Protein AF-A0A958SKR2-F1 (afdb_monomer)

Mean predicted aligned error: 10.54 Å

Foldseek 3Di:
DPLVQCDPQLVVLLVVLVLLLLLVLVVLVVVVVVVLVPDPPNPPPDPDDPPSVVVNVVCVVVRDPDPPDDPSVVVLVVCQVPPFQQDDQPDLAGFQDAPVCCVVVVRHPHSSSSSVLSVLLSVLSSLLSSFPPDPPSQQFRFLVSQLSVCSSCVVVCVVVVLDDNVDSNPSNVLLQCLQAQFLPHQQLDLPPVVVVPPDPDDDDDDDDDDDDDDDPDPPDPVVVVVVVVVVVVVVVVVVVVVVVVVVVPPPDPPCPVVNVVPPPSRSGNHSRSSSRSVSLSSNLLVLLVQLVVVQCVQFNFDADPVRHFDADPSRHTWGFLVSCLVCVLVCCCVNQVSQVVLNVVLVVDDDPRNSLLSCLLQVLLDDPPDDPGTDHSSSSSVSSSLLSSLSSCCSNQVPVNPQKRFPCSCVPPNLSSNLSVLQVLCCQVVVDRCPDPQLSVLQSLLCLVVLAHDPDPVSSVVSVVSSVPCPPDDDPSRGMDGSSSSSSSVSRSVVSVVPNDVVPVVVVVVVVPPPPPDPPPPDD

pLDDT: mean 81.82, std 19.08, range [33.09, 98.5]

Sequence (524 aa):
RQSPGLTRLVLTRAEEEFYGWVSVQKHLDEGYSEILKNLPFQSELYGGERSSRTIQQNLEGKMKPFPKHGIHFIEMDHIVRFTDPLYLPNDPTAMIVYPSERKSLGLAHGIHSLSRSNILRALTRLLFRGYSTQKNFMEGISEEELQDFYFDNRELGTDLEVFDPRNSNVGERAFMEGNLFTGHSDGMNNTVREVLEMPSHFVALPEPNEKPAKVRRRVSAIQRRKMRAEKERQERKLDSMDRSYGKANKKGPLESIADIYERPNRRLLSFKETLDLIAYMYSGGILRDRMYKFFVGKCGVAISREGTVVVDYSKIPKIERSCVERYFIEGTDLFFIGMPNMIKYLKKRTGPAQNEIVNVFIETSKRFDEPNEYIEQSELAFLAMIAQYSEALMVRFDTNENQIISNEEIWTYVYPVFRGFIHKMALEKYSRNLTDEGDVRSTFAFIVDHGKLPEGNFDLIKIWLNSLFHFDDSMNWDLSMDRGDIIKVFSAVVRASRDTDPKESSKEHLNAKTYEPDEVIYGP

Radius of gyration: 26.94 Å; Cα contacts (8 Å, |Δi|>4): 536; chains: 1; bounding box: 92×69×73 Å

Secondary structure (DSSP, 8-state):
---TT--HHHHHHHHHHHHHHHHHHHHHHHHHHHHHHT-S-TTTS-----HHHHHHHHHTTT-----TT-HHHHHHHHHHHHS-----TT--S-----GGGTTTTT-S--HHHHHHHHHHHHHHHHHHHHH--SSSGGG-EEHHHHHHHHHHTHHHHHHTT-S-TT-S-HHHHHHHHHHHHSTT---S---GGGTT-------PPPPP--------S---HHHHHHHHHHHHHHHHHHHHHHHHHHHH-SSS----HHHHHHS----EE-HHHHHHHHHHHHHHHHHHHHHHHHHHHHH---B-TTSPBPB-TTSPBPEEHHHHHHHHHHHHHHH-TT-HHHHHHHHH--THHHHHHHHHHHHHH--TTS-TTEE-HHHHHHHHHHHHHHHHHHHHH-TT-SSSB-HHHIIIIIHHHHHHHHHHHHHHHH-----SHHHHHHHHHHHHHHSS---SHHHHHHHHHHHHH-SSS-------B-HHHHHHHHHHHHHHHHSS-HHHHHHHHHHHT-----------

Solvent-accessible surface area (backbone atoms only — not comparable to full-atom values): 29929 Å² total; per-residue (Å²): 131,87,52,89,55,67,38,73,66,41,53,53,46,45,54,51,34,48,52,47,38,52,54,53,47,52,51,52,54,52,55,47,51,57,56,50,74,73,45,98,65,67,76,79,80,64,84,75,84,70,62,66,62,58,58,47,65,74,37,61,89,71,57,72,91,71,65,95,80,39,73,66,55,56,50,50,52,46,44,68,74,76,43,77,49,38,26,52,88,88,42,88,37,51,42,48,66,44,82,86,50,29,69,83,71,67,47,41,82,40,72,59,22,48,51,50,52,42,53,44,51,30,52,47,46,38,50,23,69,57,46,29,85,47,98,57,32,73,68,20,31,37,43,68,38,39,29,50,52,44,62,38,40,38,67,61,29,37,77,67,72,74,37,64,88,84,60,86,58,57,20,48,50,50,40,52,45,18,22,62,34,27,78,64,33,57,7,53,58,63,68,73,63,67,81,74,61,64,74,94,62,85,78,76,78,84,79,82,90,78,85,88,78,98,79,87,89,77,88,47,75,63,58,58,49,50,54,51,53,48,50,53,52,50,52,53,47,52,59,47,48,53,53,49,52,69,64,71,62,81,83,58,84,73,76,45,74,61,56,70,70,61,48,76,74,63,46,47,42,31,59,62,14,44,39,42,38,54,45,44,54,56,20,11,53,55,31,18,54,53,44,49,55,51,43,40,74,74,63,39,64,26,63,44,98,88,71,43,77,38,53,46,97,87,65,46,70,18,29,45,32,74,51,46,66,71,46,46,74,79,44,32,68,77,56,30,64,36,24,59,64,60,39,53,52,58,68,72,41,59,69,70,66,32,51,49,48,51,48,51,47,54,62,54,27,53,64,90,91,53,68,84,63,51,41,45,70,68,30,43,24,44,36,38,38,50,53,49,30,30,43,24,48,43,52,66,45,25,83,82,69,77,69,47,28,42,45,66,37,39,64,69,59,48,43,64,27,48,48,44,49,52,47,51,50,35,31,73,77,65,73,35,81,68,83,48,68,54,55,51,49,34,49,50,50,46,25,60,77,66,30,37,69,76,87,46,70,68,48,50,45,51,31,47,51,56,39,67,76,49,80,83,65,84,73,86,69,87,48,69,38,38,61,63,44,44,45,32,33,49,35,28,54,55,50,57,70,60,68,61,61,63,78,59,62,53,55,52,57,59,65,73,63,68,70,75,74,74,79,80,76,80,73,134

Structure (mmCIF, N/CA/C/O backbone):
data_AF-A0A958SKR2-F1
#
_entry.id   AF-A0A958SKR2-F1
#
loop_
_atom_site.group_PDB
_atom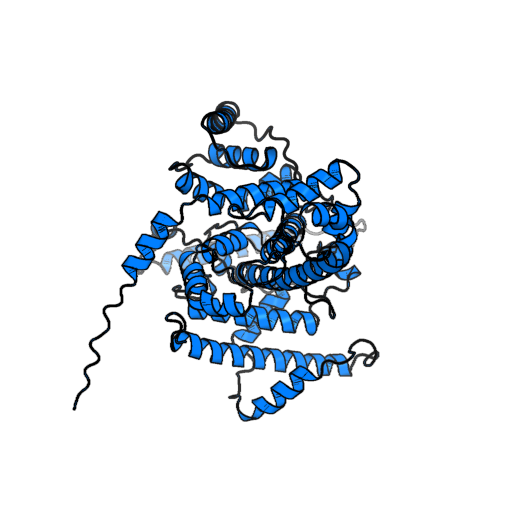_site.id
_atom_site.type_symbol
_atom_site.label_atom_id
_atom_site.label_alt_id
_atom_site.label_comp_id
_atom_site.label_asym_id
_atom_site.label_entity_id
_atom_site.label_seq_id
_atom_site.pdbx_PDB_ins_code
_atom_site.Cartn_x
_atom_site.Cartn_y
_atom_site.Cartn_z
_atom_site.occupancy
_atom_site.B_iso_or_equiv
_atom_site.auth_seq_id
_atom_site.auth_comp_id
_atom_site.auth_asym_id
_atom_site.auth_atom_id
_atom_site.pdbx_PDB_model_num
ATOM 1 N N . ARG A 1 1 ? -24.782 -5.626 -18.097 1.00 44.91 1 ARG A N 1
ATOM 2 C CA . ARG A 1 1 ? -24.615 -4.208 -18.487 1.00 44.91 1 ARG A CA 1
ATOM 3 C C . ARG A 1 1 ? -23.388 -4.139 -19.382 1.00 44.91 1 ARG A C 1
ATOM 5 O O . ARG A 1 1 ? -22.418 -4.810 -19.059 1.00 44.91 1 ARG A O 1
ATOM 12 N N . GLN A 1 2 ? -23.443 -3.461 -20.529 1.00 44.00 2 GLN A N 1
ATOM 13 C CA . GLN A 1 2 ? -22.218 -3.154 -21.272 1.00 44.00 2 GLN A CA 1
ATOM 14 C C . GLN A 1 2 ? -21.552 -2.010 -20.504 1.00 44.00 2 GLN A C 1
ATOM 16 O O . GLN A 1 2 ? -22.027 -0.884 -20.594 1.00 44.00 2 GLN A O 1
ATOM 21 N N . SER A 1 3 ? -20.551 -2.311 -19.668 1.00 48.16 3 SER A N 1
ATOM 22 C CA . SER A 1 3 ? -19.700 -1.246 -19.129 1.00 48.16 3 SER A CA 1
ATOM 23 C C . SER A 1 3 ? -19.010 -0.596 -20.334 1.00 48.16 3 SER A C 1
ATOM 25 O O . SER A 1 3 ? -18.361 -1.331 -21.086 1.00 48.16 3 SER A O 1
ATOM 27 N N . PRO A 1 4 ? -19.153 0.724 -20.559 1.00 55.31 4 PRO A N 1
ATOM 28 C CA . PRO A 1 4 ? -18.549 1.419 -21.700 1.00 55.31 4 PRO A CA 1
ATOM 29 C C . PRO A 1 4 ? -17.036 1.182 -21.830 1.00 55.31 4 PRO A C 1
ATOM 31 O O . PRO A 1 4 ? -16.490 1.267 -22.926 1.00 55.31 4 PRO A O 1
ATOM 34 N N . GLY A 1 5 ? -16.378 0.841 -20.719 1.00 61.88 5 GLY A N 1
ATOM 35 C CA . GLY A 1 5 ? -14.940 0.630 -20.622 1.00 61.88 5 GLY A CA 1
ATOM 36 C C . GLY A 1 5 ? -14.403 -0.734 -21.059 1.00 61.88 5 GLY A C 1
ATOM 37 O O . GLY A 1 5 ? -13.257 -0.861 -21.490 1.00 61.88 5 GLY A O 1
ATOM 38 N N . LEU A 1 6 ? -15.222 -1.791 -21.012 1.00 70.25 6 LEU A N 1
ATOM 39 C CA . LEU A 1 6 ? -14.793 -3.139 -21.409 1.00 70.25 6 LEU A CA 1
ATOM 40 C C . LEU A 1 6 ? -14.899 -3.302 -22.926 1.00 70.25 6 LEU A C 1
ATOM 42 O O . LEU A 1 6 ? -15.781 -3.983 -23.456 1.00 70.25 6 LEU A O 1
ATOM 46 N N . THR A 1 7 ? -13.982 -2.654 -23.643 1.00 79.06 7 THR A N 1
ATOM 47 C CA . THR A 1 7 ? -13.923 -2.737 -25.103 1.00 79.06 7 THR A CA 1
ATOM 48 C C . THR A 1 7 ? -13.700 -4.182 -25.562 1.00 79.06 7 THR A C 1
ATOM 50 O O . THR A 1 7 ? -13.082 -5.005 -24.880 1.00 79.06 7 THR A O 1
ATOM 53 N N . ARG A 1 8 ? -14.140 -4.505 -26.785 1.00 79.38 8 ARG A N 1
ATOM 54 C CA . ARG A 1 8 ? -13.875 -5.819 -27.403 1.00 79.38 8 ARG A CA 1
ATOM 55 C C . ARG A 1 8 ? -12.378 -6.154 -27.433 1.00 79.38 8 ARG A C 1
ATOM 57 O O . ARG A 1 8 ? -12.008 -7.324 -27.339 1.00 79.38 8 ARG A O 1
ATOM 64 N N . LEU A 1 9 ? -11.527 -5.133 -27.542 1.00 81.00 9 LEU A N 1
ATOM 65 C CA . LEU A 1 9 ? -10.077 -5.266 -27.486 1.00 81.00 9 LEU A CA 1
ATOM 66 C C . LEU A 1 9 ? -9.603 -5.730 -26.101 1.00 81.00 9 LEU A C 1
ATOM 68 O O . LEU A 1 9 ? -8.835 -6.686 -26.027 1.00 81.00 9 LEU A O 1
ATOM 72 N N . VAL A 1 10 ? -10.093 -5.115 -25.018 1.00 81.56 10 VAL A N 1
ATOM 73 C CA . VAL A 1 10 ? -9.780 -5.527 -23.636 1.00 81.56 10 VAL A CA 1
ATOM 74 C C . VAL A 1 10 ? -10.251 -6.959 -23.377 1.00 81.56 10 VAL A C 1
ATOM 76 O O . VAL A 1 10 ? -9.485 -7.758 -22.850 1.00 81.56 10 VAL A O 1
ATOM 79 N N . LEU A 1 11 ? -11.455 -7.330 -23.826 1.00 83.88 11 LEU A N 1
ATOM 80 C CA . LEU A 1 11 ? -11.965 -8.702 -23.682 1.00 83.88 11 LEU A CA 1
ATOM 81 C C . LEU A 1 11 ? -11.129 -9.733 -24.454 1.00 83.88 11 LEU A C 1
ATOM 83 O O . LEU A 1 11 ? -10.834 -10.805 -23.933 1.00 83.88 11 LEU A O 1
ATOM 87 N N . THR A 1 12 ? -10.698 -9.398 -25.674 1.00 84.31 12 THR A N 1
ATOM 88 C CA . THR A 1 12 ? -9.805 -10.266 -26.465 1.00 84.31 12 THR A CA 1
ATOM 89 C C . THR A 1 12 ? -8.452 -10.431 -25.766 1.00 84.31 12 THR A C 1
ATOM 91 O O . THR A 1 12 ? -7.924 -11.536 -25.672 1.00 84.31 12 THR A O 1
ATOM 94 N N . ARG A 1 13 ? -7.907 -9.343 -25.206 1.00 85.94 13 ARG A N 1
ATOM 95 C CA . ARG A 1 13 ? -6.670 -9.371 -24.409 1.00 85.94 13 ARG A CA 1
ATOM 96 C C . ARG A 1 13 ? -6.839 -10.186 -23.120 1.00 85.94 13 ARG A C 1
ATOM 98 O O . ARG A 1 13 ? -5.921 -10.912 -22.755 1.00 85.94 13 ARG A O 1
ATOM 105 N N . ALA A 1 14 ? -8.001 -10.125 -22.468 1.00 88.00 14 ALA A N 1
ATOM 106 C CA . ALA A 1 14 ? -8.318 -10.940 -21.294 1.00 88.00 14 ALA A CA 1
ATOM 107 C C . ALA A 1 14 ? -8.313 -12.437 -21.615 1.00 88.00 14 ALA A C 1
ATOM 109 O O . ALA A 1 14 ? -7.765 -13.225 -20.847 1.00 88.00 14 ALA A O 1
ATOM 110 N N . GLU A 1 15 ? -8.864 -12.828 -22.765 1.00 88.94 15 GLU A N 1
ATOM 111 C CA . GLU A 1 15 ? -8.809 -14.213 -23.234 1.00 88.94 15 GLU A CA 1
ATOM 112 C C . GLU A 1 15 ? -7.357 -14.670 -23.480 1.00 88.94 15 GLU A C 1
ATOM 114 O O . GLU A 1 15 ? -6.962 -15.745 -23.022 1.00 88.94 15 GLU A O 1
ATOM 119 N N . GLU A 1 16 ? -6.532 -13.851 -24.143 1.00 89.25 16 GLU A N 1
ATOM 120 C CA . GLU A 1 16 ? -5.107 -14.158 -24.339 1.00 89.25 16 GLU A CA 1
ATOM 121 C C . GLU A 1 16 ? -4.358 -14.328 -23.011 1.00 89.25 16 GLU A C 1
ATOM 123 O O . GLU A 1 16 ? -3.625 -15.304 -22.838 1.00 89.25 16 GLU A O 1
ATOM 128 N N . GLU A 1 17 ? -4.543 -13.400 -22.067 1.00 91.50 17 GLU A N 1
ATOM 129 C CA . GLU A 1 17 ? -3.884 -13.462 -20.759 1.00 91.50 17 GLU A CA 1
ATOM 130 C C . GLU A 1 17 ? -4.389 -14.633 -19.913 1.00 91.50 17 GLU A C 1
ATOM 132 O O . GLU A 1 17 ? -3.594 -15.251 -19.203 1.00 91.50 17 GLU A O 1
ATOM 137 N N . PHE A 1 18 ? -5.664 -15.012 -20.043 1.00 91.44 18 PHE A N 1
ATOM 138 C CA . PHE A 1 18 ? -6.197 -16.226 -19.431 1.00 91.44 18 PHE A CA 1
ATOM 139 C C . PHE A 1 18 ? -5.474 -17.472 -19.954 1.00 91.44 18 PHE A C 1
ATOM 141 O O . PHE A 1 18 ? -4.979 -18.270 -19.158 1.00 91.44 18 PHE A O 1
ATOM 148 N N . TYR A 1 19 ? -5.326 -17.635 -21.272 1.00 89.81 19 TYR A N 1
ATOM 149 C CA . TYR A 1 19 ? -4.577 -18.775 -21.815 1.00 89.81 19 TYR A CA 1
ATOM 150 C C . TYR A 1 19 ? -3.088 -18.733 -21.455 1.00 89.81 19 TYR A C 1
ATOM 152 O O . TYR A 1 19 ? -2.503 -19.782 -21.173 1.00 89.81 19 TYR A O 1
ATOM 160 N N . GLY A 1 20 ? -2.484 -17.543 -21.415 1.00 89.94 20 GLY A N 1
ATOM 161 C CA . GLY A 1 20 ? -1.116 -17.349 -20.941 1.00 89.94 20 GLY A CA 1
ATOM 162 C C . GLY A 1 20 ? -0.942 -17.801 -19.489 1.00 89.94 20 GLY A C 1
ATOM 163 O O . GLY A 1 20 ? -0.019 -18.557 -19.180 1.00 89.94 20 GLY A O 1
ATOM 164 N N . TRP A 1 21 ? -1.873 -17.413 -18.613 1.00 93.31 21 TRP A N 1
ATOM 165 C CA . TRP A 1 21 ? -1.939 -17.875 -17.227 1.00 93.31 21 TRP A CA 1
ATOM 166 C C . TRP A 1 21 ? -2.070 -19.399 -17.134 1.00 93.31 21 TRP A C 1
ATOM 168 O O . TRP A 1 21 ? -1.243 -20.018 -16.460 1.00 93.31 21 TRP A O 1
ATOM 178 N N . VAL A 1 22 ? -3.035 -20.009 -17.841 1.00 90.88 22 VAL A N 1
ATOM 179 C CA . VAL A 1 22 ? -3.238 -21.473 -17.840 1.00 90.88 22 VAL A CA 1
ATOM 180 C C . VAL A 1 22 ? -1.972 -22.193 -18.302 1.00 90.88 22 VAL A C 1
ATOM 182 O O . VAL A 1 22 ? -1.576 -23.187 -17.695 1.00 90.88 22 VAL A O 1
ATOM 185 N N . SER A 1 23 ? -1.309 -21.694 -19.350 1.00 89.56 23 SER A N 1
ATOM 186 C CA . SER A 1 23 ? -0.085 -22.299 -19.884 1.00 89.56 23 SER A CA 1
ATOM 187 C C . SER A 1 23 ? 1.060 -22.283 -18.869 1.00 89.56 23 SER A C 1
ATOM 189 O O . SER A 1 23 ? 1.736 -23.299 -18.701 1.00 89.56 23 SER A O 1
ATOM 191 N N . VAL A 1 24 ? 1.289 -21.154 -18.190 1.00 90.00 24 VAL A N 1
ATOM 192 C CA . VAL A 1 24 ? 2.315 -21.066 -17.138 1.00 90.00 24 VAL A CA 1
ATOM 193 C C . VAL A 1 24 ? 1.938 -21.953 -15.953 1.00 90.00 24 VAL A C 1
ATOM 195 O O . VAL A 1 24 ? 2.785 -22.693 -15.461 1.00 90.00 24 VAL A O 1
ATOM 198 N N . GLN A 1 25 ? 0.667 -21.957 -15.541 1.00 92.56 25 GLN A N 1
ATOM 199 C CA . GLN A 1 25 ? 0.206 -22.778 -14.422 1.00 92.56 25 GLN A CA 1
ATOM 200 C C . GLN A 1 25 ? 0.382 -24.272 -14.700 1.00 92.56 25 GLN A C 1
ATOM 202 O O . GLN A 1 25 ? 0.882 -24.999 -13.849 1.00 92.56 25 GLN A O 1
ATOM 207 N N . LYS A 1 26 ? 0.033 -24.729 -15.906 1.00 88.88 26 LYS A N 1
ATOM 208 C CA . LYS A 1 26 ? 0.245 -26.117 -16.324 1.00 88.88 26 LYS A CA 1
ATOM 209 C C . LYS A 1 26 ? 1.722 -26.503 -16.250 1.00 88.88 26 LYS A C 1
ATOM 211 O O . LYS A 1 26 ? 2.047 -27.566 -15.735 1.00 88.88 26 LYS A O 1
ATOM 216 N N . HIS A 1 27 ? 2.618 -25.630 -16.710 1.00 87.62 27 HIS A N 1
ATOM 217 C CA . HIS A 1 27 ? 4.055 -25.878 -16.618 1.00 87.62 27 HIS A CA 1
ATOM 218 C C . HIS A 1 27 ? 4.555 -25.943 -15.170 1.00 87.62 27 HIS A C 1
ATOM 220 O O . HIS A 1 27 ? 5.358 -26.817 -14.846 1.00 87.62 27 HIS A O 1
ATOM 226 N N . LEU A 1 28 ? 4.073 -25.050 -14.298 1.00 87.00 28 LEU A N 1
ATOM 227 C CA . LEU A 1 28 ? 4.386 -25.088 -12.870 1.00 87.00 28 LEU A CA 1
ATOM 228 C C . LEU A 1 28 ? 3.915 -26.409 -12.244 1.00 87.00 28 LEU A C 1
ATOM 230 O O . LEU A 1 28 ? 4.699 -27.066 -11.561 1.00 87.00 28 LEU A O 1
ATOM 234 N N . ASP A 1 29 ? 2.683 -26.830 -12.533 1.00 86.44 29 ASP A N 1
ATOM 235 C CA . ASP A 1 29 ? 2.097 -28.071 -12.020 1.00 86.44 29 ASP A CA 1
ATOM 236 C C . ASP A 1 29 ? 2.857 -29.316 -12.525 1.00 86.44 29 ASP A C 1
ATOM 238 O O . ASP A 1 29 ? 3.131 -30.238 -11.751 1.00 86.44 29 ASP A O 1
ATOM 242 N N . GLU A 1 30 ? 3.242 -29.344 -13.806 1.00 86.06 30 GLU A N 1
ATOM 243 C CA . GLU A 1 30 ? 4.037 -30.420 -14.414 1.00 86.06 30 GLU A CA 1
ATOM 244 C C . GLU A 1 30 ? 5.446 -30.490 -13.812 1.00 86.06 30 GLU A C 1
ATOM 246 O O . GLU A 1 30 ? 5.843 -31.549 -13.316 1.00 86.06 30 GLU A O 1
ATOM 251 N N . GLY A 1 31 ? 6.176 -29.370 -13.788 1.00 78.81 31 GLY A N 1
ATOM 252 C CA . GLY A 1 31 ? 7.545 -29.304 -13.269 1.00 78.81 31 GLY A CA 1
ATOM 253 C C . GLY A 1 31 ? 7.627 -29.649 -11.782 1.00 78.81 31 GLY A C 1
ATOM 254 O O . GLY A 1 31 ? 8.487 -30.429 -11.366 1.00 78.81 31 GLY A O 1
ATOM 255 N N . TYR A 1 32 ? 6.680 -29.160 -10.974 1.00 72.88 32 TYR A N 1
ATOM 256 C CA . TYR A 1 32 ? 6.600 -29.552 -9.566 1.00 72.88 32 TYR A CA 1
ATOM 257 C C . TYR A 1 32 ? 6.240 -31.021 -9.396 1.00 72.88 32 TYR A C 1
ATOM 259 O O . TYR A 1 32 ? 6.782 -31.664 -8.501 1.00 72.88 32 TYR A O 1
ATOM 267 N N . SER A 1 33 ? 5.385 -31.594 -10.247 1.00 68.75 33 SER A N 1
ATOM 268 C CA . SER A 1 33 ? 5.077 -33.024 -10.160 1.00 68.75 33 SER A CA 1
ATOM 269 C C . SER A 1 33 ? 6.317 -33.905 -10.353 1.00 68.75 33 SER A C 1
ATOM 271 O O . SER A 1 33 ? 6.417 -34.952 -9.717 1.00 68.75 33 SER A O 1
ATOM 273 N N . GLU A 1 34 ? 7.282 -33.484 -11.174 1.00 69.88 34 GLU A N 1
ATOM 274 C CA . GLU A 1 34 ? 8.549 -34.198 -11.371 1.00 69.88 34 GLU A CA 1
ATOM 275 C C . GLU A 1 34 ? 9.492 -34.053 -10.175 1.00 69.88 34 GLU A C 1
ATOM 277 O O . GLU A 1 34 ? 10.070 -35.044 -9.729 1.00 69.88 34 GLU A O 1
ATOM 282 N N . ILE A 1 35 ? 9.603 -32.852 -9.602 1.00 63.22 35 ILE A N 1
ATOM 283 C CA . ILE A 1 35 ? 10.400 -32.618 -8.386 1.00 63.22 35 ILE A CA 1
ATOM 284 C C . ILE A 1 35 ? 9.806 -33.400 -7.208 1.00 63.22 35 ILE A C 1
ATOM 286 O O . ILE A 1 35 ? 10.526 -34.091 -6.487 1.00 63.22 35 ILE A O 1
ATOM 290 N N . LEU A 1 36 ? 8.482 -33.348 -7.040 1.00 55.09 36 LEU A N 1
ATOM 291 C CA . LEU A 1 36 ? 7.765 -34.036 -5.969 1.00 55.09 36 LEU A CA 1
ATOM 292 C C . LEU A 1 36 ? 7.857 -35.557 -6.100 1.00 55.09 36 LEU A C 1
ATOM 294 O O . LEU A 1 36 ? 8.001 -36.225 -5.078 1.00 55.09 36 LEU A O 1
ATOM 298 N N . LYS A 1 37 ? 7.867 -36.114 -7.323 1.00 64.56 37 LYS A N 1
ATOM 299 C CA . LYS A 1 37 ? 8.132 -37.549 -7.562 1.00 64.56 37 LYS A CA 1
ATOM 300 C C . LYS A 1 37 ? 9.452 -38.025 -6.948 1.00 64.56 37 LYS A C 1
ATOM 302 O O . LYS A 1 37 ? 9.549 -39.194 -6.593 1.00 64.56 37 LYS A O 1
ATOM 307 N N . ASN A 1 38 ? 10.421 -37.126 -6.777 1.00 61.41 38 ASN A N 1
ATOM 308 C CA . ASN A 1 38 ? 11.754 -37.435 -6.265 1.00 61.41 38 ASN A CA 1
ATOM 309 C C . ASN A 1 38 ? 11.952 -37.091 -4.775 1.00 61.41 38 ASN A C 1
ATOM 311 O O . ASN A 1 38 ? 13.025 -37.362 -4.237 1.00 61.41 38 ASN A O 1
ATOM 315 N N . LEU A 1 39 ? 10.953 -36.514 -4.089 1.00 52.31 39 LEU A N 1
ATOM 316 C CA . LEU A 1 39 ? 11.051 -36.172 -2.665 1.00 52.31 39 LEU A CA 1
ATOM 317 C C . LEU A 1 39 ? 10.419 -37.265 -1.777 1.00 52.31 39 LEU A C 1
ATOM 319 O O . LEU A 1 39 ? 9.273 -37.643 -2.011 1.00 52.31 39 LEU A O 1
ATOM 323 N N . PRO A 1 40 ? 11.105 -37.750 -0.722 1.00 49.91 40 PRO A N 1
ATOM 324 C CA . PRO A 1 40 ? 10.641 -38.875 0.103 1.00 49.91 40 PRO A CA 1
ATOM 325 C C . PRO A 1 40 ? 9.453 -38.575 1.046 1.00 49.91 40 PRO A C 1
ATOM 327 O O . PRO A 1 40 ? 9.012 -39.475 1.753 1.00 49.91 40 PRO A O 1
ATOM 330 N N . PHE A 1 41 ? 8.897 -37.355 1.051 1.00 50.62 41 PHE A N 1
ATOM 331 C CA . PHE A 1 41 ? 7.847 -36.911 1.990 1.00 50.62 41 PHE A CA 1
ATOM 332 C C . PHE A 1 41 ? 6.572 -36.408 1.281 1.00 50.62 41 PHE A C 1
ATOM 334 O O . PHE A 1 41 ? 6.073 -35.317 1.550 1.00 50.62 41 PHE A O 1
ATOM 341 N N . GLN A 1 42 ? 6.045 -37.194 0.336 1.00 46.19 42 GLN A N 1
ATOM 342 C CA . GLN A 1 42 ? 4.939 -36.783 -0.546 1.00 46.19 42 GLN A CA 1
ATOM 343 C C . GLN A 1 42 ? 3.572 -36.591 0.133 1.00 46.19 42 GLN A C 1
ATOM 345 O O . GLN A 1 42 ? 2.746 -35.855 -0.401 1.00 46.19 42 GLN A O 1
ATOM 350 N N . SER A 1 43 ? 3.289 -37.245 1.262 1.00 46.84 43 SER A N 1
ATOM 351 C CA . SER A 1 43 ? 1.913 -37.335 1.779 1.00 46.84 43 SER A CA 1
ATOM 352 C C . SER A 1 43 ? 1.525 -36.275 2.811 1.00 46.84 43 SER A C 1
ATOM 354 O O . SER A 1 43 ? 0.336 -36.029 2.977 1.00 46.84 43 SER A O 1
ATOM 356 N N . GLU A 1 44 ? 2.481 -35.643 3.498 1.00 48.22 44 GLU A N 1
ATOM 357 C CA . GLU A 1 44 ? 2.172 -34.736 4.621 1.00 48.22 44 GLU A CA 1
ATOM 358 C C . GLU A 1 44 ? 2.132 -33.250 4.238 1.00 48.22 44 GLU A C 1
ATOM 360 O O . GLU A 1 44 ? 1.415 -32.481 4.869 1.00 48.22 44 GLU A O 1
ATOM 365 N N . LEU A 1 45 ? 2.843 -32.832 3.184 1.00 46.53 45 LEU A N 1
ATOM 366 C CA . LEU A 1 45 ? 2.931 -31.413 2.798 1.00 46.53 45 LEU A CA 1
ATOM 367 C C . LEU A 1 45 ? 1.831 -30.949 1.829 1.00 46.53 45 LEU A C 1
ATOM 369 O O . LEU A 1 45 ? 1.626 -29.750 1.678 1.00 46.53 45 LEU A O 1
ATOM 373 N N . TYR A 1 46 ? 1.114 -31.874 1.185 1.00 48.09 46 TYR A N 1
ATOM 374 C CA . TYR A 1 46 ? 0.126 -31.559 0.145 1.00 48.09 46 TYR A CA 1
ATOM 375 C C . TYR A 1 46 ? -1.247 -32.141 0.481 1.00 48.09 46 TYR A C 1
ATOM 377 O O . TYR A 1 46 ? -1.793 -32.995 -0.222 1.00 48.09 46 TYR A O 1
ATOM 385 N N . GLY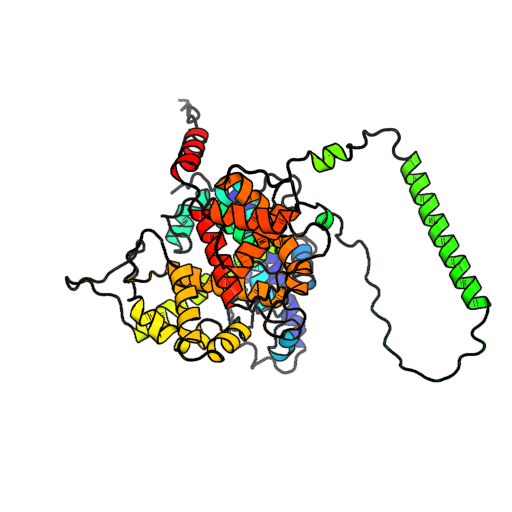 A 1 47 ? -1.824 -31.651 1.576 1.00 42.97 47 GLY A N 1
ATOM 386 C CA . GLY A 1 47 ? -3.216 -31.888 1.939 1.00 42.97 47 GLY A CA 1
ATOM 387 C C . GLY A 1 47 ? -4.193 -31.138 1.027 1.00 42.97 47 GLY A C 1
ATOM 388 O O . GLY A 1 47 ? -4.830 -30.194 1.462 1.00 42.97 47 GLY A O 1
ATOM 389 N N . GLY A 1 48 ? -4.351 -31.583 -0.223 1.00 46.19 48 GLY A N 1
ATOM 390 C CA . GLY A 1 48 ? -5.663 -31.534 -0.880 1.00 46.19 48 GLY A CA 1
ATOM 391 C C . GLY A 1 48 ? -6.074 -30.317 -1.719 1.00 46.19 48 GLY A C 1
ATOM 392 O O . GLY A 1 48 ? -7.202 -29.863 -1.566 1.00 46.19 48 GLY A O 1
ATOM 393 N N . GLU A 1 49 ? -5.305 -29.908 -2.733 1.00 49.84 49 GLU A N 1
ATOM 394 C CA . GLU A 1 49 ? -5.865 -29.092 -3.831 1.00 49.84 49 GLU A CA 1
ATOM 395 C C . GLU A 1 49 ? -5.862 -29.850 -5.168 1.00 49.84 49 GLU A C 1
ATOM 397 O O . GLU A 1 49 ? -4.896 -29.872 -5.925 1.00 49.84 49 GLU A O 1
ATOM 402 N N . ARG A 1 50 ? -6.990 -30.514 -5.463 1.00 51.06 50 ARG A N 1
ATOM 403 C CA . ARG A 1 50 ? -7.288 -31.171 -6.755 1.00 51.06 50 ARG A CA 1
ATOM 404 C C . ARG A 1 50 ? -7.922 -30.223 -7.793 1.00 51.06 50 ARG A C 1
ATOM 406 O O . ARG A 1 50 ? -8.243 -30.667 -8.898 1.00 51.06 50 ARG A O 1
ATOM 413 N N . SER A 1 51 ? -8.148 -28.948 -7.461 1.00 50.75 51 SER A N 1
ATOM 414 C CA . SER A 1 51 ? -8.971 -28.045 -8.283 1.00 50.75 51 SER A CA 1
ATOM 415 C C . SER A 1 51 ? -8.302 -27.649 -9.609 1.00 50.75 51 SER A C 1
ATOM 417 O O . SER A 1 51 ? -8.983 -27.667 -10.637 1.00 50.75 51 SER A O 1
ATOM 419 N N . SER A 1 52 ? -6.981 -27.400 -9.640 1.00 55.25 52 SER A N 1
ATOM 420 C CA . SER A 1 52 ? -6.302 -26.965 -10.880 1.00 55.25 52 SER A CA 1
ATOM 421 C C . SER A 1 52 ? -6.353 -28.037 -11.974 1.00 55.25 52 SER A C 1
ATOM 423 O O . SER A 1 52 ? -6.655 -27.726 -13.127 1.00 55.25 52 SER A O 1
ATOM 425 N N . ARG A 1 53 ? -6.181 -29.317 -11.610 1.00 61.16 53 ARG A N 1
ATOM 426 C CA . ARG A 1 53 ? -6.221 -30.437 -12.566 1.00 61.16 53 ARG A CA 1
ATOM 427 C C . ARG A 1 53 ? -7.565 -30.563 -13.272 1.00 61.16 53 ARG A C 1
ATOM 429 O O . ARG A 1 53 ? -7.596 -30.877 -14.455 1.00 61.16 53 ARG A O 1
ATOM 436 N N . THR A 1 54 ? -8.665 -30.303 -12.567 1.00 61.06 54 THR A N 1
ATOM 437 C CA . THR A 1 54 ? -10.013 -30.404 -13.152 1.00 61.06 54 THR A CA 1
ATOM 438 C C . THR A 1 54 ? -10.246 -29.296 -14.181 1.00 61.06 54 THR A C 1
ATOM 440 O O . THR A 1 54 ? -10.792 -29.544 -15.255 1.00 61.06 54 THR A O 1
ATOM 443 N N . ILE A 1 55 ? -9.780 -28.076 -13.887 1.00 61.47 55 ILE A N 1
ATOM 444 C CA . ILE A 1 55 ? -9.842 -26.948 -14.825 1.00 61.47 55 ILE A CA 1
ATOM 445 C C . ILE A 1 55 ? -8.954 -27.229 -16.045 1.00 61.47 55 ILE A C 1
ATOM 447 O O . ILE A 1 55 ? -9.399 -27.052 -17.176 1.00 61.47 55 ILE A O 1
ATOM 451 N N . GLN A 1 56 ? -7.738 -27.737 -15.834 1.00 62.88 56 GLN A N 1
ATOM 452 C CA . GLN A 1 56 ? -6.805 -28.061 -16.917 1.00 62.88 56 GLN A CA 1
ATOM 453 C C . GLN A 1 56 ? -7.352 -29.139 -17.856 1.00 62.88 56 GLN A C 1
ATOM 455 O O . GLN A 1 56 ? -7.377 -28.921 -19.064 1.00 62.88 56 GLN A O 1
ATOM 460 N N . GLN A 1 57 ? -7.867 -30.253 -17.328 1.00 70.25 57 GLN A N 1
ATOM 461 C CA . GLN A 1 57 ? -8.410 -31.349 -18.145 1.00 70.25 57 GLN A CA 1
ATOM 462 C C . GLN A 1 57 ? -9.553 -30.894 -19.065 1.00 70.25 57 GLN A C 1
ATOM 464 O O . GLN A 1 57 ? -9.623 -31.306 -20.220 1.00 70.25 57 GLN A O 1
ATOM 469 N N . ASN A 1 58 ? -10.412 -29.988 -18.591 1.00 71.75 58 ASN A N 1
ATOM 470 C CA . ASN A 1 58 ? -11.505 -29.437 -19.398 1.00 71.75 58 ASN A CA 1
ATOM 471 C C . ASN A 1 58 ? -11.032 -28.446 -20.478 1.00 71.75 58 ASN A C 1
ATOM 473 O O . ASN A 1 58 ? -11.764 -28.184 -21.438 1.00 71.75 58 ASN A O 1
ATOM 477 N N . LEU A 1 59 ? -9.830 -27.881 -20.330 1.00 70.25 59 LEU A N 1
ATOM 478 C CA . LEU A 1 59 ? -9.265 -26.882 -21.238 1.00 70.25 59 LEU A CA 1
ATOM 479 C C . LEU A 1 59 ? -8.264 -27.468 -22.242 1.00 70.25 59 LEU A C 1
ATOM 481 O O . LEU A 1 59 ? -8.060 -26.861 -23.291 1.00 70.25 59 LEU A O 1
ATOM 485 N N . GLU A 1 60 ? -7.691 -28.647 -21.991 1.00 68.69 60 GLU A N 1
ATOM 486 C CA . GLU A 1 60 ? -6.661 -29.257 -22.850 1.00 68.69 60 GLU A CA 1
ATOM 487 C C . GLU A 1 60 ? -7.092 -29.434 -24.313 1.00 68.69 60 GLU A C 1
ATOM 489 O O . GLU A 1 60 ? -6.276 -29.248 -25.212 1.00 68.69 60 GLU A O 1
ATOM 494 N N . GLY A 1 61 ? -8.374 -29.708 -24.574 1.00 72.06 61 GLY A N 1
ATOM 495 C CA . GLY A 1 61 ? -8.910 -29.799 -25.939 1.00 72.06 61 GLY A CA 1
ATOM 496 C C . GLY A 1 61 ? -9.198 -28.450 -26.614 1.00 72.06 61 GLY A C 1
ATOM 497 O O . GLY A 1 61 ? -9.437 -28.411 -27.819 1.00 72.06 61 GLY A O 1
ATOM 498 N N . LYS A 1 62 ? -9.204 -27.347 -25.854 1.00 74.25 62 LYS A N 1
ATOM 499 C CA . LYS A 1 62 ? -9.514 -25.987 -26.334 1.00 74.25 62 LYS A CA 1
ATOM 500 C C . LYS A 1 62 ? -8.274 -25.104 -26.466 1.00 74.25 62 LYS A C 1
ATOM 502 O O . LYS A 1 62 ? -8.300 -24.118 -27.199 1.00 74.25 62 LYS A O 1
ATOM 507 N N . MET A 1 63 ? -7.193 -25.445 -25.769 1.00 64.69 63 MET A N 1
ATOM 508 C CA . MET A 1 63 ? -5.948 -24.690 -25.822 1.00 64.69 63 MET A CA 1
ATOM 509 C C . MET A 1 63 ? -5.223 -24.930 -27.147 1.00 64.69 63 MET A C 1
ATOM 511 O O . MET A 1 63 ? -4.850 -26.054 -27.481 1.00 64.69 63 MET A O 1
ATOM 515 N N . LYS A 1 64 ? -4.951 -23.853 -27.888 1.00 70.38 64 LYS A N 1
ATOM 516 C CA . LYS A 1 64 ? -3.946 -23.897 -28.957 1.00 70.38 64 LYS A CA 1
ATOM 517 C C . LYS A 1 64 ? -2.580 -24.214 -28.331 1.00 70.38 64 LYS A C 1
ATOM 519 O O . LYS A 1 64 ? -2.326 -23.765 -27.211 1.00 70.38 64 LYS A O 1
ATOM 524 N N . PRO A 1 65 ? -1.693 -24.958 -29.019 1.00 66.88 65 PRO A N 1
ATOM 525 C CA . PRO A 1 65 ? -0.357 -25.236 -28.508 1.00 66.88 65 PRO A CA 1
ATOM 526 C C . PRO A 1 65 ? 0.365 -23.916 -28.226 1.00 66.88 65 PRO A C 1
ATOM 528 O O . PRO A 1 65 ? 0.702 -23.169 -29.144 1.00 66.88 65 PRO A O 1
ATOM 531 N N . PHE A 1 66 ? 0.562 -23.615 -26.943 1.00 63.44 66 PHE A N 1
ATOM 532 C CA . PHE A 1 66 ? 1.286 -22.428 -26.513 1.00 63.44 66 PHE A CA 1
ATOM 533 C C . PHE A 1 66 ? 2.790 -22.697 -26.659 1.00 63.44 66 PHE A C 1
ATOM 535 O O . PHE A 1 66 ? 3.261 -23.767 -26.253 1.00 63.44 66 PHE A O 1
ATOM 542 N N . PRO A 1 67 ? 3.575 -21.778 -27.245 1.00 71.81 67 PRO A N 1
ATOM 543 C CA . PRO A 1 67 ? 5.012 -21.970 -27.354 1.00 71.81 67 PRO A CA 1
ATOM 544 C C . PRO A 1 67 ? 5.623 -22.074 -25.951 1.00 71.81 67 PRO A C 1
ATOM 546 O O . PRO A 1 67 ? 5.472 -21.168 -25.131 1.00 71.81 67 PRO A O 1
ATOM 549 N N . LYS A 1 68 ? 6.359 -23.165 -25.693 1.00 61.22 68 LYS A N 1
ATOM 550 C CA . LYS A 1 68 ? 7.014 -23.468 -24.401 1.00 61.22 68 LYS A CA 1
ATOM 551 C C . LYS A 1 68 ? 8.049 -22.419 -23.940 1.00 61.22 68 LYS A C 1
ATOM 553 O O . LYS A 1 68 ? 8.584 -22.534 -22.847 1.00 61.22 68 LYS A O 1
ATOM 558 N N . HIS A 1 69 ? 8.313 -21.394 -24.754 1.00 69.12 69 HIS A N 1
ATOM 559 C CA . HIS A 1 69 ? 9.232 -20.284 -24.479 1.00 69.12 69 HIS A CA 1
ATOM 560 C C . HIS A 1 69 ? 8.612 -18.912 -24.812 1.00 69.12 69 HIS A C 1
ATOM 562 O O . HIS A 1 69 ? 9.299 -18.003 -25.269 1.00 69.12 69 HIS A O 1
ATOM 568 N N . GLY A 1 70 ? 7.293 -18.772 -24.652 1.00 82.12 70 GLY A N 1
ATOM 569 C CA . GLY A 1 70 ? 6.602 -17.492 -24.832 1.00 82.12 70 GLY A CA 1
ATOM 570 C C . GLY A 1 70 ? 6.943 -16.449 -23.758 1.00 82.12 70 GLY A C 1
ATOM 571 O O . GLY A 1 70 ? 7.495 -16.775 -22.707 1.00 82.12 70 GLY A O 1
ATOM 572 N N . ILE A 1 71 ? 6.547 -15.195 -24.006 1.00 84.38 71 ILE A N 1
ATOM 573 C CA . ILE A 1 71 ? 6.784 -14.040 -23.118 1.00 84.38 71 ILE A CA 1
ATOM 574 C C . ILE A 1 71 ? 6.382 -14.306 -21.655 1.00 84.38 71 ILE A C 1
ATOM 576 O O . ILE A 1 71 ? 7.109 -13.924 -20.747 1.00 84.38 71 ILE A O 1
ATOM 580 N N . HIS A 1 72 ? 5.301 -15.055 -21.419 1.00 86.69 72 HIS A N 1
ATOM 581 C CA . HIS A 1 72 ? 4.817 -15.371 -20.071 1.00 86.69 72 HIS A CA 1
ATOM 582 C C . HIS A 1 72 ? 5.804 -16.194 -19.230 1.00 86.69 72 HIS A C 1
ATOM 584 O O . HIS A 1 72 ? 5.847 -16.044 -18.013 1.00 86.69 72 HIS A O 1
ATOM 590 N N . PHE A 1 73 ? 6.617 -17.047 -19.861 1.00 85.69 73 PHE A N 1
ATOM 591 C CA . PHE A 1 73 ? 7.647 -17.820 -19.161 1.00 85.69 73 PHE A CA 1
ATOM 592 C C . PHE A 1 73 ? 8.857 -16.959 -18.801 1.00 85.69 73 PHE A C 1
ATOM 594 O O . PHE A 1 73 ? 9.411 -17.120 -17.719 1.00 85.69 73 PHE A O 1
ATOM 601 N N . ILE A 1 74 ? 9.236 -16.027 -19.683 1.00 87.31 74 ILE A N 1
ATOM 602 C CA . ILE A 1 74 ? 10.312 -15.056 -19.427 1.00 87.31 74 ILE A CA 1
ATOM 603 C C . ILE A 1 74 ? 9.934 -14.167 -18.241 1.00 87.31 74 ILE A C 1
ATOM 605 O O . ILE A 1 74 ? 10.740 -13.939 -17.347 1.00 87.31 74 ILE A O 1
ATOM 609 N N . GLU A 1 75 ? 8.685 -13.714 -18.194 1.00 85.81 75 GLU A N 1
ATOM 610 C CA . GLU A 1 75 ? 8.167 -12.935 -17.070 1.00 85.81 75 GLU A CA 1
ATOM 611 C C . GLU A 1 75 ? 8.125 -13.731 -15.777 1.00 85.81 75 GLU A C 1
ATOM 613 O O . GLU A 1 75 ? 8.452 -13.197 -14.724 1.00 85.81 75 GLU A O 1
ATOM 618 N N . MET A 1 76 ? 7.729 -15.003 -15.839 1.00 89.50 76 MET A N 1
ATOM 619 C CA . MET A 1 76 ? 7.716 -15.847 -14.652 1.00 89.50 76 MET A CA 1
ATOM 620 C C . MET A 1 76 ? 9.137 -16.091 -14.127 1.00 89.50 76 MET A C 1
ATOM 622 O O . MET A 1 76 ? 9.358 -16.007 -12.923 1.00 89.50 76 MET A O 1
ATOM 626 N N . ASP A 1 77 ? 10.114 -16.325 -15.009 1.00 85.75 77 ASP A N 1
ATOM 627 C CA . ASP A 1 77 ? 11.537 -16.395 -14.642 1.00 85.75 77 ASP A CA 1
ATOM 628 C C . ASP A 1 77 ? 12.015 -15.072 -14.024 1.00 85.75 77 ASP A C 1
ATOM 630 O O . ASP A 1 77 ? 12.700 -15.072 -13.003 1.00 85.75 77 ASP A O 1
ATOM 634 N N . HIS A 1 78 ? 11.580 -13.938 -14.573 1.00 85.88 78 HIS A N 1
ATOM 635 C CA . HIS A 1 78 ? 11.876 -12.625 -14.014 1.00 85.88 78 HIS A CA 1
ATOM 636 C C . HIS A 1 78 ? 11.246 -12.427 -12.621 1.00 85.88 78 HIS A C 1
ATOM 638 O O . HIS A 1 78 ? 11.930 -11.978 -11.707 1.00 85.88 78 HIS A O 1
ATOM 644 N N . ILE A 1 79 ? 9.987 -12.824 -12.410 1.00 87.00 79 ILE A N 1
ATOM 645 C CA . ILE A 1 79 ? 9.338 -12.824 -11.087 1.00 87.00 79 ILE A CA 1
ATOM 646 C C . ILE A 1 79 ? 10.153 -13.672 -10.105 1.00 87.00 79 ILE A C 1
ATOM 648 O O . ILE A 1 79 ? 10.510 -13.199 -9.031 1.00 87.00 79 ILE A O 1
ATOM 652 N N . VAL A 1 80 ? 10.532 -14.893 -10.480 1.00 87.25 80 VAL A N 1
ATOM 653 C CA . VAL A 1 80 ? 11.328 -15.780 -9.614 1.00 87.25 80 VAL A CA 1
ATOM 654 C C . VAL A 1 80 ? 12.673 -15.157 -9.224 1.00 87.25 80 VAL A C 1
ATOM 656 O O . VAL A 1 80 ? 13.128 -15.343 -8.096 1.00 87.25 80 VAL A O 1
ATOM 659 N N . ARG A 1 81 ? 13.323 -14.441 -10.146 1.00 86.50 81 ARG A N 1
ATOM 660 C CA . ARG A 1 81 ? 14.663 -13.870 -9.936 1.00 86.50 81 ARG A CA 1
ATOM 661 C C . ARG A 1 81 ? 14.667 -12.543 -9.198 1.00 86.50 81 ARG A C 1
ATOM 663 O O . ARG A 1 81 ? 15.614 -12.279 -8.464 1.00 86.50 81 ARG A O 1
ATOM 670 N N . PHE A 1 82 ? 13.671 -11.704 -9.453 1.00 85.00 82 PHE A N 1
ATOM 671 C CA . PHE A 1 82 ? 13.699 -10.296 -9.062 1.00 85.00 82 PHE A CA 1
ATOM 672 C C . PHE A 1 82 ? 12.571 -9.899 -8.124 1.00 85.00 82 PHE A C 1
ATOM 674 O O . PHE A 1 82 ? 12.557 -8.754 -7.696 1.00 85.00 82 PHE A O 1
ATOM 681 N N . THR A 1 83 ? 11.641 -10.804 -7.813 1.00 86.06 83 THR A N 1
ATOM 682 C CA . THR A 1 83 ? 10.618 -10.562 -6.795 1.00 86.06 83 THR A CA 1
ATOM 683 C C . THR A 1 83 ? 10.770 -11.554 -5.661 1.00 86.06 83 THR A C 1
ATOM 685 O O . THR A 1 83 ? 11.127 -12.724 -5.854 1.00 86.06 83 THR A O 1
ATOM 688 N N . ASP A 1 84 ? 10.492 -11.071 -4.461 1.00 87.88 84 ASP A N 1
ATOM 689 C CA . ASP A 1 84 ? 10.542 -11.896 -3.274 1.00 87.88 84 ASP A CA 1
ATOM 690 C C . ASP A 1 84 ? 9.373 -12.888 -3.252 1.00 87.88 84 ASP A C 1
ATOM 692 O O . ASP A 1 84 ? 8.284 -12.589 -3.747 1.00 87.88 84 ASP A O 1
ATOM 696 N N . PRO A 1 85 ? 9.563 -14.098 -2.701 1.00 86.00 85 PRO A N 1
ATOM 697 C CA . PRO A 1 85 ? 8.447 -15.001 -2.463 1.00 86.00 85 PRO A CA 1
ATOM 698 C C . PRO A 1 85 ? 7.463 -14.349 -1.490 1.00 86.00 85 PRO A C 1
ATOM 700 O O . PRO A 1 85 ? 7.810 -14.093 -0.342 1.00 86.00 85 PRO A O 1
ATOM 703 N N . LEU A 1 86 ? 6.235 -14.096 -1.946 1.00 89.44 86 LEU A N 1
ATOM 704 C CA . LEU A 1 86 ? 5.237 -13.357 -1.170 1.00 89.44 86 LEU A CA 1
ATOM 705 C C . LEU A 1 86 ? 4.297 -14.252 -0.355 1.00 89.44 86 LEU A C 1
ATOM 707 O O . LEU A 1 86 ? 3.586 -13.726 0.486 1.00 89.44 86 LEU A O 1
ATOM 711 N N . TYR A 1 87 ? 4.227 -15.569 -0.574 1.00 92.19 87 TYR A N 1
ATOM 712 C CA . TYR A 1 87 ? 3.156 -16.384 0.027 1.00 92.19 87 TYR A CA 1
ATOM 713 C C . TYR A 1 87 ? 3.659 -17.654 0.709 1.00 92.19 87 TYR A C 1
ATOM 715 O O . TYR A 1 87 ? 4.394 -18.445 0.115 1.00 92.19 87 TYR A O 1
ATOM 723 N N . LEU A 1 88 ? 3.160 -17.909 1.922 1.00 90.25 88 LEU A N 1
ATOM 724 C CA . LEU A 1 88 ? 3.275 -19.215 2.573 1.00 90.25 88 LEU A CA 1
ATOM 725 C C . LEU A 1 88 ? 2.272 -20.214 1.968 1.00 90.25 88 LEU A C 1
ATOM 727 O O . LEU A 1 88 ? 1.219 -19.790 1.498 1.00 90.25 88 LEU A O 1
ATOM 731 N N . PRO A 1 89 ? 2.533 -21.537 2.005 1.00 85.81 89 PRO A N 1
ATOM 732 C CA . PRO A 1 89 ? 1.675 -22.547 1.369 1.00 85.81 89 PRO A CA 1
ATOM 733 C C . PRO A 1 89 ? 0.198 -22.552 1.784 1.00 85.81 89 PRO A C 1
ATOM 735 O O . PRO A 1 89 ? -0.631 -23.021 1.018 1.00 85.81 89 PRO A O 1
ATOM 738 N N . ASN A 1 90 ? -0.127 -22.044 2.976 1.00 87.50 90 ASN A N 1
ATOM 739 C CA . ASN A 1 90 ? -1.480 -22.074 3.538 1.00 87.50 90 ASN A CA 1
ATOM 740 C C . ASN A 1 90 ? -2.004 -20.687 3.923 1.00 87.50 90 ASN A C 1
ATOM 742 O O . ASN A 1 90 ? -3.065 -20.593 4.538 1.00 87.50 90 ASN A O 1
ATOM 746 N N . ASP A 1 91 ? -1.272 -19.619 3.595 1.00 91.75 91 ASP A N 1
ATOM 747 C CA . ASP A 1 91 ? -1.750 -18.266 3.849 1.00 91.75 91 ASP A CA 1
ATOM 748 C C . ASP A 1 91 ? -1.813 -17.471 2.548 1.00 91.75 91 ASP A C 1
ATOM 750 O O . ASP A 1 91 ? -0.800 -17.319 1.856 1.00 91.75 91 ASP A O 1
ATOM 754 N N . PRO A 1 92 ? -3.002 -16.968 2.180 1.00 93.94 92 PRO A N 1
ATOM 755 C CA . PRO A 1 92 ? -3.135 -16.133 1.016 1.00 93.94 92 PRO A CA 1
ATOM 756 C C . PRO A 1 92 ? -2.609 -14.702 1.140 1.00 93.94 92 PRO A C 1
ATOM 758 O O . PRO A 1 92 ? -2.634 -13.996 0.131 1.00 93.94 92 PRO A O 1
ATOM 761 N N . THR A 1 93 ? -2.181 -14.265 2.321 1.00 96.00 93 THR A N 1
ATOM 762 C CA . THR A 1 93 ? -1.680 -12.906 2.541 1.00 96.00 93 THR A CA 1
ATOM 763 C C . THR A 1 93 ? -0.232 -12.756 2.092 1.00 96.00 93 THR A C 1
ATOM 765 O O . THR A 1 93 ? 0.559 -13.688 2.231 1.00 96.00 93 THR A O 1
ATOM 768 N N . ALA A 1 94 ? 0.121 -11.569 1.603 1.00 96.44 94 ALA A N 1
ATOM 769 C CA . ALA A 1 94 ? 1.497 -11.210 1.296 1.00 96.44 94 ALA A CA 1
ATOM 770 C C . ALA A 1 94 ? 2.358 -11.234 2.574 1.00 96.44 94 ALA A C 1
ATOM 772 O O . ALA A 1 94 ? 1.988 -10.659 3.599 1.00 96.44 94 ALA A O 1
ATOM 773 N N . MET A 1 95 ? 3.496 -11.914 2.488 1.00 97.00 95 MET A N 1
ATOM 774 C CA . MET A 1 95 ? 4.514 -12.050 3.518 1.00 97.00 95 MET A CA 1
ATOM 775 C C . MET A 1 95 ? 5.564 -10.966 3.303 1.00 97.00 95 MET A C 1
ATOM 777 O O . MET A 1 95 ? 6.354 -11.041 2.363 1.00 97.00 95 MET A O 1
ATOM 781 N N . ILE A 1 96 ? 5.575 -9.972 4.182 1.00 96.75 96 ILE A N 1
ATOM 782 C CA . ILE A 1 96 ? 6.496 -8.839 4.129 1.00 96.75 96 ILE A CA 1
ATOM 783 C C . ILE A 1 96 ? 7.439 -8.985 5.321 1.00 96.75 96 ILE A C 1
ATOM 785 O O . ILE A 1 96 ? 7.070 -8.734 6.469 1.00 96.75 96 ILE A O 1
ATOM 789 N N . VAL A 1 97 ? 8.633 -9.509 5.048 1.00 96.88 97 VAL A N 1
ATOM 790 C CA . VAL A 1 97 ? 9.631 -9.876 6.061 1.00 96.88 97 VAL A CA 1
ATOM 791 C C . VAL A 1 97 ? 11.032 -9.531 5.587 1.00 96.88 97 VAL A C 1
ATOM 793 O O . VAL A 1 97 ? 11.306 -9.538 4.381 1.00 96.88 97 VAL A O 1
ATOM 796 N N . TYR A 1 98 ? 11.936 -9.297 6.537 1.00 96.81 98 TYR A N 1
ATOM 797 C CA . TYR A 1 98 ? 13.331 -9.033 6.212 1.00 96.81 98 TYR A CA 1
ATOM 798 C C . TYR A 1 98 ? 13.960 -10.206 5.449 1.00 96.81 98 TYR A C 1
ATOM 800 O O . TYR A 1 98 ? 13.618 -11.371 5.703 1.00 96.81 98 TYR A O 1
ATOM 808 N N . PRO A 1 99 ? 14.910 -9.939 4.532 1.00 94.25 99 PRO A N 1
ATOM 809 C CA . PRO A 1 99 ? 15.628 -10.986 3.811 1.00 94.25 99 PRO A CA 1
ATOM 810 C C . PRO A 1 99 ? 16.248 -12.053 4.724 1.00 94.25 99 PRO A C 1
ATOM 812 O O . PRO A 1 99 ? 16.234 -13.238 4.378 1.00 94.25 99 PRO A O 1
ATOM 815 N N . SER A 1 100 ? 16.735 -11.655 5.904 1.00 96.12 100 SER A N 1
ATOM 816 C CA . SER A 1 100 ? 17.345 -12.544 6.900 1.00 96.12 100 SER A CA 1
ATOM 817 C C . SER A 1 100 ? 16.370 -13.588 7.478 1.00 96.12 100 SER A C 1
ATOM 819 O O . SER A 1 100 ? 16.775 -14.712 7.791 1.00 96.12 100 SER A O 1
ATOM 821 N N . GLU A 1 101 ? 15.075 -13.263 7.565 1.00 96.06 101 GLU A N 1
ATOM 822 C CA . GLU A 1 101 ? 14.040 -14.087 8.205 1.00 96.06 101 GLU A CA 1
ATOM 823 C C . GLU A 1 101 ? 13.362 -15.068 7.237 1.00 96.06 101 GLU A C 1
ATOM 825 O O . GLU A 1 101 ? 12.722 -16.033 7.656 1.00 96.06 101 GLU A O 1
ATOM 830 N N . ARG A 1 102 ? 13.511 -14.886 5.921 1.00 94.00 102 ARG A N 1
ATOM 831 C CA . ARG A 1 102 ? 12.777 -15.688 4.920 1.00 94.00 102 ARG A CA 1
ATOM 832 C C . ARG A 1 102 ? 13.011 -17.182 5.080 1.00 94.00 102 ARG A C 1
ATOM 834 O O . ARG A 1 102 ? 12.073 -17.977 5.063 1.00 94.00 102 ARG A O 1
ATOM 841 N N . LYS A 1 103 ? 14.273 -17.568 5.282 1.00 92.56 103 LYS A N 1
ATOM 842 C CA . LYS A 1 103 ? 14.656 -18.975 5.413 1.00 92.56 103 LYS A CA 1
ATOM 843 C C . LYS A 1 103 ? 14.069 -19.617 6.671 1.00 92.56 103 LYS A C 1
ATOM 845 O O . LYS A 1 103 ? 13.646 -20.767 6.600 1.00 92.56 103 LYS A O 1
ATOM 850 N N . SER A 1 104 ? 14.045 -18.909 7.803 1.00 94.81 104 SER A N 1
ATOM 851 C CA . SER A 1 104 ? 13.499 -19.451 9.058 1.00 94.81 104 SER A CA 1
ATOM 852 C C . SER A 1 104 ? 11.977 -19.578 9.015 1.00 94.81 104 SER A C 1
ATOM 854 O O . SER A 1 104 ? 11.430 -20.485 9.636 1.00 94.81 104 SER A O 1
ATOM 856 N N . LEU A 1 105 ? 11.309 -18.733 8.227 1.00 92.62 105 LEU A N 1
ATOM 857 C CA . LEU A 1 105 ? 9.866 -18.786 7.991 1.00 92.62 105 LEU A CA 1
ATOM 858 C C . LEU A 1 105 ? 9.457 -19.770 6.883 1.00 92.62 105 LEU A C 1
ATOM 860 O O . LEU A 1 105 ? 8.270 -19.922 6.609 1.00 92.62 105 LEU A O 1
ATOM 864 N N . GLY A 1 106 ? 10.416 -20.437 6.231 1.00 91.56 106 GLY A N 1
ATOM 865 C CA . GLY A 1 106 ? 10.134 -21.325 5.100 1.00 91.56 106 GLY A CA 1
ATOM 866 C C . GLY A 1 106 ? 9.595 -20.587 3.871 1.00 91.56 106 GLY A C 1
ATOM 867 O O . GLY A 1 106 ? 8.934 -21.193 3.027 1.00 91.56 106 GLY A O 1
ATOM 868 N N . LEU A 1 107 ? 9.862 -19.284 3.768 1.00 92.50 107 LEU A N 1
ATOM 869 C CA . LEU A 1 107 ? 9.409 -18.451 2.667 1.00 92.50 107 LEU A CA 1
ATOM 870 C C . LEU A 1 107 ? 10.319 -18.673 1.456 1.00 92.50 107 LEU A C 1
ATOM 872 O O . LEU A 1 107 ? 11.487 -18.281 1.436 1.00 92.50 107 LEU A O 1
ATOM 876 N N . ALA A 1 108 ? 9.775 -19.344 0.449 1.00 91.94 108 ALA A N 1
ATOM 877 C CA . ALA A 1 108 ? 10.455 -19.678 -0.791 1.00 91.94 108 ALA A CA 1
ATOM 878 C C . ALA A 1 108 ? 9.459 -19.655 -1.954 1.00 91.94 108 ALA A C 1
ATOM 880 O O . ALA A 1 108 ? 8.246 -19.713 -1.749 1.00 91.94 108 ALA A O 1
ATOM 881 N N . HIS A 1 109 ? 9.978 -19.624 -3.182 1.00 87.38 109 HIS A N 1
ATOM 882 C CA . HIS A 1 109 ? 9.200 -19.724 -4.422 1.00 87.38 109 HIS A CA 1
ATOM 883 C C . HIS A 1 109 ? 8.643 -21.146 -4.629 1.00 87.38 109 HIS A C 1
ATOM 885 O O . HIS A 1 109 ? 9.016 -21.860 -5.558 1.00 87.38 109 HIS A O 1
ATOM 891 N N . GLY A 1 110 ? 7.766 -21.568 -3.716 1.00 88.50 110 GLY A N 1
ATOM 892 C CA . GLY A 1 110 ? 7.004 -22.813 -3.770 1.00 88.50 110 GLY A CA 1
ATOM 893 C C . GLY A 1 110 ? 5.891 -22.763 -4.819 1.00 88.50 110 GLY A C 1
ATOM 894 O O . GLY A 1 110 ? 5.509 -21.683 -5.268 1.00 88.50 110 GLY A O 1
ATOM 895 N N . ILE A 1 111 ? 5.301 -23.915 -5.159 1.00 88.38 111 ILE A N 1
ATOM 896 C CA . ILE A 1 111 ? 4.200 -23.991 -6.137 1.00 88.38 111 ILE A CA 1
ATOM 897 C C . ILE A 1 111 ? 3.046 -23.048 -5.788 1.00 88.38 111 ILE A C 1
ATOM 899 O O . ILE A 1 111 ? 2.545 -22.345 -6.659 1.00 88.38 111 ILE A O 1
ATOM 903 N N . HIS A 1 112 ? 2.672 -22.965 -4.511 1.00 88.62 112 HIS A N 1
ATOM 904 C CA . HIS A 1 112 ? 1.606 -22.080 -4.050 1.00 88.62 112 HIS A CA 1
ATOM 905 C C . HIS A 1 112 ? 1.947 -20.597 -4.280 1.00 88.62 112 HIS A C 1
ATOM 907 O O . HIS A 1 112 ? 1.136 -19.860 -4.841 1.00 88.62 112 HIS A O 1
ATOM 913 N N . SER A 1 113 ? 3.163 -20.169 -3.912 1.00 89.75 113 SER A N 1
ATOM 914 C CA . SER A 1 113 ? 3.621 -18.793 -4.145 1.00 89.75 113 SER A CA 1
ATOM 915 C C . SER A 1 113 ? 3.673 -18.476 -5.636 1.00 89.75 113 SER A C 1
ATOM 917 O O . SER A 1 113 ? 3.107 -17.478 -6.070 1.00 89.75 113 SER A O 1
ATOM 919 N N . LEU A 1 114 ? 4.264 -19.362 -6.440 1.00 91.31 114 LEU A N 1
ATOM 920 C CA . LEU A 1 114 ? 4.398 -19.172 -7.885 1.00 91.31 114 LEU A CA 1
ATOM 921 C C . LEU A 1 114 ? 3.052 -19.154 -8.610 1.00 91.31 114 LEU A C 1
ATOM 923 O O . LEU A 1 114 ? 2.868 -18.359 -9.527 1.00 91.31 114 LEU A O 1
ATOM 927 N N . SER A 1 115 ? 2.096 -19.979 -8.185 1.00 92.69 115 SER A N 1
ATOM 928 C CA . SER A 1 115 ? 0.748 -20.003 -8.769 1.00 92.69 115 SER A CA 1
ATOM 929 C C . SER A 1 115 ? 0.029 -18.674 -8.548 1.00 92.69 115 SER A C 1
ATOM 931 O O . SER A 1 115 ? -0.588 -18.128 -9.463 1.00 92.69 115 SER A O 1
ATOM 933 N N . ARG A 1 116 ? 0.162 -18.099 -7.348 1.00 93.00 116 ARG A N 1
ATOM 934 C CA . ARG A 1 116 ? -0.396 -16.779 -7.024 1.00 93.00 116 ARG A CA 1
ATOM 935 C C . ARG A 1 116 ? 0.306 -15.664 -7.768 1.00 93.00 116 ARG A C 1
ATOM 937 O O . ARG A 1 116 ? -0.367 -14.853 -8.394 1.00 93.00 116 ARG A O 1
ATOM 944 N N . SER A 1 117 ? 1.635 -15.663 -7.777 1.00 92.44 117 SER A N 1
ATOM 945 C CA . SER A 1 117 ? 2.404 -14.702 -8.564 1.00 92.44 117 SER A CA 1
ATOM 946 C C . SER A 1 117 ? 2.050 -14.783 -10.052 1.00 92.44 117 SER A C 1
ATOM 948 O O . SER A 1 117 ? 1.995 -13.752 -10.709 1.00 92.44 117 SER A O 1
ATOM 950 N N . ASN A 1 118 ? 1.72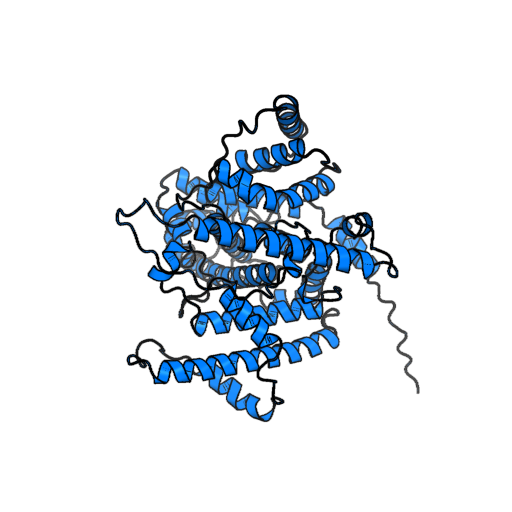1 -15.966 -10.587 1.00 94.25 118 ASN A N 1
ATOM 951 C CA . ASN A 1 118 ? 1.249 -16.110 -11.965 1.00 94.25 118 ASN A CA 1
ATOM 952 C C . ASN A 1 118 ? -0.154 -15.509 -12.189 1.00 94.25 118 ASN A C 1
ATOM 954 O O . ASN A 1 118 ? -0.387 -14.915 -13.242 1.00 94.25 118 ASN A O 1
ATOM 958 N N . ILE A 1 119 ? -1.078 -15.622 -11.224 1.00 94.50 119 ILE A N 1
ATOM 959 C CA . ILE A 1 119 ? -2.379 -14.923 -11.278 1.00 94.50 119 ILE A CA 1
ATOM 960 C C . ILE A 1 119 ? -2.150 -13.411 -11.289 1.00 94.50 119 ILE A C 1
ATOM 962 O O . ILE A 1 119 ? -2.649 -12.722 -12.175 1.00 94.50 119 ILE A O 1
ATOM 966 N N . LEU A 1 120 ? -1.352 -12.903 -10.348 1.00 94.38 120 LEU A N 1
ATOM 967 C CA . LEU A 1 120 ? -1.049 -11.477 -10.250 1.00 94.38 120 LEU A CA 1
ATOM 968 C C . LEU A 1 120 ? -0.363 -10.955 -11.516 1.00 94.38 120 LEU A C 1
ATOM 970 O O . LEU A 1 120 ? -0.791 -9.947 -12.061 1.00 94.38 120 LEU A O 1
ATOM 974 N N . ARG A 1 121 ? 0.614 -11.693 -12.059 1.00 94.50 121 ARG A N 1
ATOM 975 C CA . ARG A 1 121 ? 1.268 -11.395 -13.344 1.00 94.50 121 ARG A CA 1
ATOM 976 C C . ARG A 1 121 ? 0.250 -11.250 -14.473 1.00 94.50 121 ARG A C 1
ATOM 978 O O . ARG A 1 121 ? 0.352 -10.322 -15.273 1.00 94.50 121 ARG A O 1
ATOM 985 N N . ALA A 1 122 ? -0.708 -12.173 -14.564 1.00 94.56 122 ALA A N 1
ATOM 986 C CA . ALA A 1 122 ? -1.743 -12.137 -15.591 1.00 94.56 122 ALA A CA 1
ATOM 987 C C . ALA A 1 122 ? -2.674 -10.925 -15.422 1.00 94.56 122 ALA A C 1
ATOM 989 O O . ALA A 1 122 ? -2.994 -10.273 -16.412 1.00 94.56 122 ALA A O 1
ATOM 990 N N . LEU A 1 123 ? -3.043 -10.578 -14.183 1.00 93.81 123 LEU A N 1
ATOM 991 C CA . LEU A 1 123 ? -3.832 -9.378 -13.880 1.00 93.81 123 LEU A CA 1
ATOM 992 C C . LEU A 1 123 ? -3.073 -8.091 -14.230 1.00 93.81 123 LEU A C 1
ATOM 994 O O . LEU A 1 123 ? -3.616 -7.245 -14.939 1.00 93.81 123 LEU A O 1
ATOM 998 N N . THR A 1 124 ? -1.805 -7.971 -13.824 1.00 94.50 124 THR A N 1
ATOM 999 C CA . THR A 1 124 ? -0.945 -6.829 -14.173 1.00 94.50 124 THR A CA 1
ATOM 1000 C C . THR A 1 124 ? -0.819 -6.678 -15.686 1.00 94.50 124 THR A C 1
ATOM 1002 O O . THR A 1 124 ? -0.923 -5.578 -16.221 1.00 94.50 124 THR A O 1
ATOM 1005 N N . ARG A 1 125 ? -0.647 -7.783 -16.419 1.00 93.19 125 ARG A N 1
ATOM 1006 C CA . ARG A 1 125 ? -0.591 -7.737 -17.886 1.00 93.19 125 ARG A CA 1
ATOM 1007 C C . ARG A 1 125 ? -1.905 -7.377 -18.528 1.00 93.19 125 ARG A C 1
ATOM 1009 O O . ARG A 1 125 ? -1.885 -6.680 -19.536 1.00 93.19 125 ARG A O 1
ATOM 1016 N N . LEU A 1 126 ? -3.018 -7.866 -17.995 1.00 93.06 126 LEU A N 1
ATOM 1017 C CA . LEU A 1 126 ? -4.331 -7.493 -18.495 1.00 93.06 126 LEU A CA 1
ATOM 1018 C C . LEU A 1 126 ? -4.543 -5.984 -18.353 1.00 93.06 126 LEU A C 1
ATOM 1020 O O . LEU A 1 126 ? -4.955 -5.344 -19.317 1.00 93.06 126 LEU A O 1
ATOM 1024 N N . LEU A 1 127 ? -4.174 -5.417 -17.203 1.00 93.25 127 LEU A N 1
ATOM 1025 C CA . LEU A 1 127 ? -4.173 -3.975 -16.971 1.00 93.25 127 LE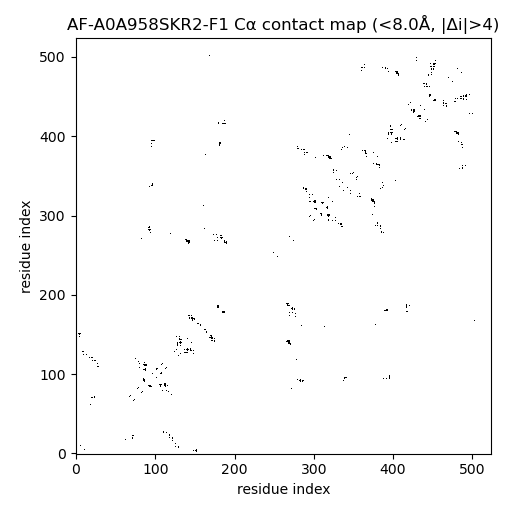U A CA 1
ATOM 1026 C C . LEU A 1 127 ? -3.284 -3.249 -17.993 1.00 93.25 127 LEU A C 1
ATOM 1028 O O . LEU A 1 127 ? -3.767 -2.405 -18.743 1.00 93.25 127 LEU A O 1
ATOM 1032 N N . PHE A 1 128 ? -2.011 -3.632 -18.097 1.00 93.00 128 PHE A N 1
ATOM 1033 C CA . PHE A 1 128 ? -1.040 -2.949 -18.957 1.00 93.00 128 PHE A CA 1
ATOM 1034 C C . PHE A 1 128 ? -1.416 -3.058 -20.430 1.00 93.00 128 PHE A C 1
ATOM 1036 O O . PHE A 1 128 ? -1.456 -2.067 -21.148 1.00 93.00 128 PHE A O 1
ATOM 1043 N N . ARG A 1 129 ? -1.752 -4.259 -20.902 1.00 90.88 129 ARG A N 1
ATOM 1044 C CA . ARG A 1 129 ? -2.187 -4.450 -22.285 1.00 90.88 129 ARG A CA 1
ATOM 1045 C C . ARG A 1 129 ? -3.516 -3.773 -22.534 1.00 90.88 129 ARG A C 1
ATOM 1047 O O . ARG A 1 129 ? -3.724 -3.355 -23.657 1.00 90.88 129 ARG A O 1
ATOM 1054 N N . GLY A 1 130 ? -4.421 -3.709 -21.563 1.00 90.62 130 GLY A N 1
ATOM 1055 C CA . GLY A 1 130 ? -5.725 -3.069 -21.710 1.00 90.62 130 GLY A CA 1
ATOM 1056 C C . GLY A 1 130 ? -5.623 -1.554 -21.867 1.00 90.62 130 GLY A C 1
ATOM 1057 O O . GLY A 1 130 ? -6.271 -1.016 -22.763 1.00 90.62 130 GLY A O 1
ATOM 1058 N N . TYR A 1 131 ? -4.775 -0.920 -21.053 1.00 92.56 131 TYR A N 1
ATOM 1059 C CA . TYR A 1 131 ? -4.827 0.520 -20.784 1.00 92.56 131 TYR A CA 1
ATOM 1060 C C . TYR A 1 131 ? -3.543 1.289 -21.111 1.00 92.56 131 TYR A C 1
ATOM 1062 O O . TYR A 1 131 ? -3.624 2.476 -21.403 1.00 92.56 131 TYR A O 1
ATOM 1070 N N . SER A 1 132 ? -2.368 0.647 -21.123 1.00 92.12 132 SER A N 1
ATOM 1071 C CA . SER A 1 132 ? -1.113 1.348 -21.424 1.00 92.12 132 SER A CA 1
ATOM 1072 C C . SER A 1 132 ? -1.073 1.802 -22.884 1.00 92.12 132 SER A C 1
ATOM 1074 O O . SER A 1 132 ? -1.225 1.004 -23.816 1.00 92.12 132 SER A O 1
ATOM 1076 N N . THR A 1 133 ? -0.812 3.090 -23.090 1.00 90.50 133 THR A N 1
ATOM 1077 C CA . THR A 1 133 ? -0.588 3.711 -24.403 1.00 90.50 133 THR A CA 1
ATOM 1078 C C . THR A 1 133 ? 0.886 3.694 -24.811 1.00 90.50 133 THR A C 1
ATOM 1080 O O . THR A 1 133 ? 1.242 4.154 -25.901 1.00 90.50 133 THR A O 1
ATOM 1083 N N . GLN A 1 134 ? 1.770 3.154 -23.961 1.00 87.75 134 GLN A N 1
ATOM 1084 C CA . GLN A 1 134 ? 3.194 3.062 -24.265 1.00 87.75 134 GLN A CA 1
ATOM 1085 C C . GLN A 1 134 ? 3.440 2.092 -25.429 1.00 87.75 134 GLN A C 1
ATOM 1087 O O . GLN A 1 134 ? 2.809 1.040 -25.550 1.00 87.75 134 GLN A O 1
ATOM 1092 N N . LYS A 1 135 ? 4.419 2.416 -26.287 1.00 87.38 135 LYS A N 1
ATOM 1093 C CA . LYS A 1 135 ? 4.819 1.537 -27.403 1.00 87.38 135 LYS A CA 1
ATOM 1094 C C . LYS A 1 135 ? 5.270 0.169 -26.888 1.00 87.38 135 LYS A C 1
ATOM 1096 O O . LYS A 1 135 ? 4.974 -0.857 -27.500 1.00 87.38 135 LYS A O 1
ATOM 1101 N N . ASN A 1 136 ? 5.993 0.171 -25.774 1.00 86.69 136 ASN A N 1
ATOM 1102 C CA . ASN A 1 136 ? 6.276 -1.012 -24.990 1.00 86.69 136 ASN A CA 1
ATOM 1103 C C . ASN A 1 136 ? 5.404 -0.960 -23.735 1.00 86.69 136 ASN A C 1
ATOM 1105 O O . ASN A 1 136 ? 5.786 -0.363 -22.737 1.00 86.69 136 ASN A O 1
ATOM 1109 N N . PHE A 1 137 ? 4.233 -1.596 -23.789 1.00 84.56 137 PHE A N 1
ATOM 1110 C CA . PHE A 1 137 ? 3.275 -1.597 -22.679 1.00 84.56 137 PHE A CA 1
ATOM 1111 C C . PHE A 1 137 ? 3.864 -2.114 -21.355 1.00 84.56 137 PHE A C 1
ATOM 1113 O O . PHE A 1 137 ? 3.289 -1.854 -20.312 1.00 84.56 137 PHE A O 1
ATOM 1120 N N . MET A 1 138 ? 4.993 -2.840 -21.377 1.00 85.62 138 MET A N 1
ATOM 1121 C CA . MET A 1 138 ? 5.684 -3.317 -20.172 1.00 85.62 138 MET A CA 1
ATOM 1122 C C . MET A 1 138 ? 6.520 -2.240 -19.465 1.00 85.62 138 MET A C 1
ATOM 1124 O O . MET A 1 138 ? 7.001 -2.501 -18.366 1.00 85.62 138 MET A O 1
ATOM 1128 N N . GLU A 1 139 ? 6.707 -1.059 -20.066 1.00 88.38 139 GLU A N 1
ATOM 1129 C CA . GLU A 1 139 ? 7.396 0.075 -19.425 1.00 88.38 139 GLU A CA 1
ATOM 1130 C C . GLU A 1 139 ? 6.644 0.566 -18.187 1.00 88.38 139 GLU A C 1
ATOM 1132 O O . GLU A 1 139 ? 7.268 0.982 -17.216 1.00 88.38 139 GLU A O 1
ATOM 1137 N N . GLY A 1 140 ? 5.317 0.463 -18.198 1.00 92.44 140 GLY A N 1
ATOM 1138 C CA . GLY A 1 140 ? 4.478 0.851 -17.080 1.00 92.44 140 GLY A CA 1
ATOM 113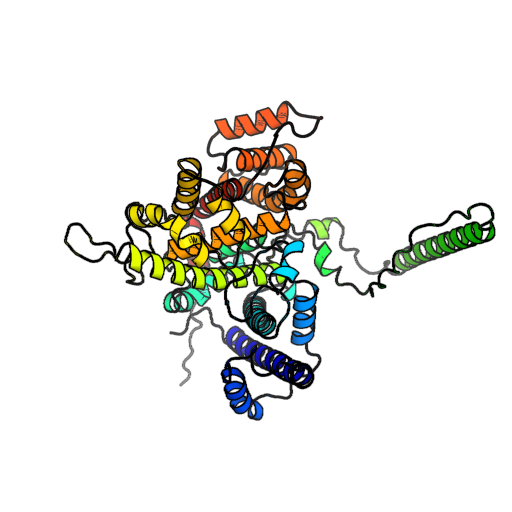9 C C . GLY A 1 140 ? 3.111 1.345 -17.523 1.00 92.44 140 GLY A C 1
ATOM 1140 O O . GLY A 1 140 ? 2.771 1.354 -18.714 1.00 92.44 140 GLY A O 1
ATOM 1141 N N . ILE A 1 141 ? 2.341 1.776 -16.534 1.00 94.44 141 ILE A N 1
ATOM 1142 C CA . ILE A 1 141 ? 1.048 2.431 -16.710 1.00 94.44 141 ILE A CA 1
ATOM 1143 C C . ILE A 1 141 ? 1.108 3.834 -16.108 1.00 94.44 141 ILE A C 1
ATOM 1145 O O . ILE A 1 141 ? 1.687 4.020 -15.039 1.00 94.44 141 ILE A O 1
ATOM 1149 N N . SER A 1 142 ? 0.564 4.832 -16.798 1.00 94.50 142 SER A N 1
ATOM 1150 C CA . SER A 1 142 ? 0.479 6.194 -16.271 1.00 94.50 142 SER A CA 1
ATOM 1151 C C . SER A 1 142 ? -0.634 6.324 -15.225 1.00 94.50 142 SER A C 1
ATOM 1153 O O . SER A 1 142 ? -1.499 5.459 -15.085 1.00 94.50 142 SER A O 1
ATOM 1155 N N . GLU A 1 143 ? -0.623 7.433 -14.492 1.00 94.12 143 GLU A N 1
ATOM 1156 C CA . GLU A 1 143 ? -1.673 7.771 -13.528 1.00 94.12 143 GLU A CA 1
ATOM 1157 C C . GLU A 1 143 ? -3.065 7.853 -14.177 1.00 94.12 143 GLU A C 1
ATOM 1159 O O . GLU A 1 143 ? -4.019 7.264 -13.673 1.00 94.12 143 GLU A O 1
ATOM 1164 N N . GLU A 1 144 ? -3.162 8.524 -15.329 1.00 93.12 144 GLU A N 1
ATOM 1165 C CA . GLU A 1 144 ? -4.399 8.668 -16.107 1.00 93.12 144 GLU A CA 1
ATOM 1166 C C . GLU A 1 144 ? -4.895 7.312 -16.630 1.00 93.12 144 GLU A C 1
ATOM 1168 O O . GLU A 1 144 ? -6.065 6.975 -16.468 1.00 93.12 144 GLU A O 1
ATOM 1173 N N . GLU A 1 145 ? -3.995 6.489 -17.176 1.00 93.94 145 GLU A N 1
ATOM 1174 C CA . GLU A 1 145 ? -4.327 5.153 -17.686 1.00 93.94 145 GLU A CA 1
ATOM 1175 C C . GLU A 1 145 ? -4.825 4.227 -16.564 1.00 93.94 145 GLU A C 1
ATOM 1177 O O . GLU A 1 145 ? -5.771 3.456 -16.755 1.00 93.94 145 GLU A O 1
ATOM 1182 N N . LEU A 1 146 ? -4.216 4.306 -15.372 1.00 95.12 146 LEU A N 1
ATOM 1183 C CA . LEU A 1 146 ? -4.683 3.552 -14.212 1.00 95.12 146 LEU A CA 1
ATOM 1184 C C . LEU A 1 146 ? -6.047 4.068 -13.741 1.00 95.12 146 LEU A C 1
ATOM 1186 O O . LEU A 1 146 ? -6.926 3.271 -13.416 1.00 95.12 146 LEU A O 1
ATOM 1190 N N . GLN A 1 147 ? -6.261 5.381 -13.735 1.00 94.00 147 GLN A N 1
ATOM 1191 C CA . GLN A 1 147 ? -7.547 5.984 -13.394 1.00 94.00 147 GLN A CA 1
ATOM 1192 C C . GLN A 1 147 ? -8.667 5.574 -14.362 1.00 94.00 147 GLN A C 1
ATOM 1194 O O . GLN A 1 147 ? -9.758 5.220 -13.904 1.00 94.00 147 GLN A O 1
ATOM 1199 N N . ASP A 1 148 ? -8.393 5.524 -15.665 1.00 92.31 148 ASP A N 1
ATOM 1200 C CA . ASP A 1 148 ? -9.318 4.990 -16.668 1.00 92.31 148 ASP A CA 1
ATOM 1201 C C . ASP A 1 148 ? -9.678 3.523 -16.384 1.00 92.31 148 ASP A C 1
ATOM 1203 O O . ASP A 1 148 ? -10.859 3.168 -16.400 1.00 92.31 148 ASP A O 1
ATOM 1207 N N . PHE A 1 149 ? -8.702 2.680 -16.022 1.00 93.12 149 PHE A N 1
ATOM 1208 C CA . PHE A 1 149 ? -8.976 1.296 -15.618 1.00 93.12 149 PHE A CA 1
ATOM 1209 C C . PHE A 1 149 ? -9.967 1.213 -14.452 1.00 93.12 149 PHE A C 1
ATOM 1211 O O . PHE A 1 149 ? -10.914 0.420 -14.502 1.00 93.12 149 PHE A O 1
ATOM 1218 N N . TYR A 1 150 ? -9.786 2.029 -13.412 1.00 93.00 150 TYR A N 1
ATOM 1219 C CA . TYR A 1 150 ? -10.701 2.038 -12.270 1.00 93.00 150 TYR A CA 1
ATOM 1220 C C . TYR A 1 150 ? -12.097 2.530 -12.645 1.00 93.00 150 TYR A C 1
ATOM 1222 O O . TYR A 1 150 ? -13.081 1.962 -12.169 1.00 93.00 150 TYR A O 1
ATOM 1230 N N . PHE A 1 151 ? -12.208 3.550 -13.498 1.00 91.12 151 PHE A N 1
ATOM 1231 C CA . PHE A 1 151 ? -13.509 4.031 -13.959 1.00 91.12 151 PHE A CA 1
ATOM 1232 C C . PHE A 1 151 ? -14.262 2.968 -14.757 1.00 91.12 151 PHE A C 1
ATOM 1234 O O . PHE A 1 151 ? -15.430 2.696 -14.473 1.00 91.12 151 PHE A O 1
ATOM 1241 N N . ASP A 1 152 ? -13.578 2.316 -15.689 1.00 90.81 152 ASP A N 1
ATOM 1242 C CA . ASP A 1 152 ? -14.146 1.296 -16.566 1.00 90.81 152 ASP A CA 1
ATOM 1243 C C . ASP A 1 152 ? -14.590 0.032 -15.817 1.00 90.81 152 ASP A C 1
ATOM 1245 O O . ASP A 1 152 ? -15.575 -0.620 -16.185 1.00 90.81 152 ASP A O 1
ATOM 1249 N N . ASN A 1 153 ? -13.875 -0.305 -14.741 1.00 90.12 153 ASN A N 1
ATOM 1250 C CA . ASN A 1 153 ? -14.138 -1.477 -13.909 1.00 90.12 153 ASN A CA 1
ATOM 1251 C C . ASN A 1 153 ? -14.901 -1.133 -12.622 1.00 90.12 153 ASN A C 1
ATOM 1253 O O . ASN A 1 153 ? -15.059 -2.003 -11.768 1.00 90.12 153 ASN A O 1
ATOM 1257 N N . ARG A 1 154 ? -15.409 0.099 -12.475 1.00 90.06 154 ARG A N 1
ATOM 1258 C CA . ARG A 1 154 ? -16.078 0.565 -11.250 1.00 90.06 154 ARG A CA 1
ATOM 1259 C C . ARG A 1 154 ? -17.268 -0.300 -10.863 1.00 90.06 154 ARG A C 1
ATOM 1261 O O . ARG A 1 154 ? -17.337 -0.739 -9.724 1.00 90.06 154 ARG A O 1
ATOM 1268 N N . GLU A 1 155 ? -18.174 -0.566 -11.807 1.00 90.12 155 GLU A N 1
ATOM 1269 C CA . GLU A 1 155 ? -19.358 -1.400 -11.546 1.00 90.12 155 GLU A CA 1
ATOM 1270 C C . GLU A 1 155 ? -18.953 -2.807 -11.096 1.00 90.12 155 GLU A C 1
ATOM 1272 O O . GLU A 1 155 ? -19.410 -3.274 -10.058 1.00 90.12 155 GLU A O 1
ATOM 1277 N N . LEU A 1 156 ? -18.032 -3.443 -11.830 1.00 89.62 156 LEU A N 1
ATOM 1278 C CA . LEU A 1 156 ? -17.543 -4.780 -11.500 1.00 89.62 156 LEU A CA 1
ATOM 1279 C C . LEU A 1 156 ? -16.859 -4.806 -10.129 1.00 89.62 156 LEU A C 1
ATOM 1281 O O . LEU A 1 156 ? -17.110 -5.701 -9.332 1.00 89.62 156 LEU A O 1
ATOM 1285 N N . GLY A 1 157 ? -15.998 -3.834 -9.837 1.00 90.56 157 GLY A N 1
ATOM 1286 C CA . GLY A 1 157 ? -15.309 -3.773 -8.555 1.00 90.56 157 GLY A CA 1
ATOM 1287 C C . GLY A 1 157 ? -16.240 -3.448 -7.390 1.00 90.56 157 GLY A C 1
ATOM 1288 O O . GLY A 1 157 ? -16.006 -3.950 -6.296 1.00 90.56 157 GLY A O 1
ATOM 1289 N N . THR A 1 158 ? -17.306 -2.672 -7.599 1.00 90.31 158 THR A N 1
ATOM 1290 C CA . THR A 1 158 ? -18.354 -2.468 -6.587 1.00 90.31 158 THR A CA 1
ATOM 1291 C C . THR A 1 158 ? -19.149 -3.749 -6.349 1.00 90.31 158 THR A C 1
ATOM 1293 O O . THR A 1 158 ? -19.349 -4.112 -5.194 1.00 90.31 158 THR A O 1
ATOM 1296 N N . ASP A 1 159 ? -19.522 -4.479 -7.405 1.00 88.56 159 ASP A N 1
ATOM 1297 C CA . ASP A 1 159 ? -20.218 -5.770 -7.288 1.00 88.56 159 ASP A CA 1
ATOM 1298 C C . ASP A 1 159 ? -19.357 -6.835 -6.584 1.00 88.56 159 ASP A C 1
ATOM 1300 O O . ASP A 1 159 ? -19.874 -7.689 -5.867 1.00 88.56 159 ASP A O 1
ATOM 1304 N N . LEU A 1 160 ? -18.035 -6.779 -6.772 1.00 88.69 160 LEU A N 1
ATOM 1305 C CA . LEU A 1 160 ? -17.067 -7.643 -6.093 1.00 88.69 160 LEU A CA 1
ATOM 1306 C C . LEU A 1 160 ? -16.668 -7.137 -4.694 1.00 88.69 160 LEU A C 1
ATOM 1308 O O . LEU A 1 160 ? -15.807 -7.748 -4.062 1.00 88.69 160 LEU A O 1
ATOM 1312 N N . GLU A 1 161 ? -17.242 -6.025 -4.220 1.00 89.06 161 GLU A N 1
ATOM 1313 C CA . GLU A 1 161 ? -16.900 -5.374 -2.942 1.00 89.06 161 GLU A CA 1
ATOM 1314 C C . GLU A 1 161 ? -15.402 -5.026 -2.811 1.00 89.06 161 GLU A C 1
ATOM 1316 O O . GLU A 1 161 ? -14.834 -4.993 -1.714 1.00 89.06 161 GLU A O 1
ATOM 1321 N N . VAL A 1 162 ? -14.739 -4.782 -3.943 1.00 87.25 162 VAL A N 1
ATOM 1322 C CA . VAL A 1 162 ? -13.335 -4.356 -4.021 1.00 87.25 162 VAL A CA 1
ATOM 1323 C C . VAL A 1 162 ? -13.244 -2.835 -4.129 1.00 87.25 162 VAL A C 1
ATOM 1325 O O . VAL A 1 162 ? -12.318 -2.237 -3.580 1.00 87.25 162 VAL A O 1
ATOM 1328 N N . PHE A 1 163 ? -14.201 -2.192 -4.808 1.00 90.56 163 PHE A N 1
ATOM 1329 C CA . PHE A 1 163 ? -14.215 -0.744 -5.025 1.00 90.56 163 PHE A CA 1
ATOM 1330 C C . PHE A 1 163 ? -15.361 -0.068 -4.291 1.00 90.56 163 PHE A C 1
ATOM 1332 O O . PHE A 1 163 ? -16.528 -0.422 -4.458 1.00 90.56 163 PHE A O 1
ATOM 1339 N N . ASP A 1 164 ? -15.019 0.989 -3.559 1.00 89.62 164 ASP A N 1
ATOM 1340 C CA . ASP A 1 164 ? -16.007 1.877 -2.972 1.00 89.62 164 ASP A CA 1
ATOM 1341 C C . ASP A 1 164 ? -16.548 2.841 -4.042 1.00 89.62 164 ASP A C 1
ATOM 1343 O O . ASP A 1 164 ? -15.798 3.685 -4.544 1.00 89.62 164 ASP A O 1
ATOM 1347 N N . PRO A 1 165 ? -17.845 2.771 -4.388 1.00 90.56 165 PRO A N 1
ATOM 1348 C CA . PRO A 1 165 ? -18.448 3.592 -5.419 1.00 90.56 165 PRO A CA 1
ATOM 1349 C C . PRO A 1 165 ? -18.526 5.062 -5.012 1.00 90.56 165 PRO A C 1
ATOM 1351 O O . PRO A 1 165 ? -18.981 5.865 -5.812 1.00 90.56 165 PRO A O 1
ATOM 1354 N N . ARG A 1 166 ? -18.124 5.463 -3.805 1.00 90.00 166 ARG A N 1
ATOM 1355 C CA . ARG A 1 166 ? -18.058 6.875 -3.407 1.00 90.00 166 ARG A CA 1
ATOM 1356 C C . ARG A 1 166 ? -16.723 7.519 -3.791 1.00 90.00 166 ARG A C 1
ATOM 1358 O O . ARG A 1 166 ? -16.657 8.738 -3.889 1.00 90.00 166 ARG A O 1
ATOM 1365 N N . ASN A 1 167 ? -15.683 6.725 -4.050 1.00 88.56 167 ASN A N 1
ATOM 1366 C CA . ASN A 1 167 ? -14.355 7.234 -4.387 1.00 88.56 167 ASN A CA 1
ATOM 1367 C C . ASN A 1 167 ? -14.205 7.383 -5.907 1.00 88.56 167 ASN A C 1
ATOM 1369 O O . ASN A 1 167 ? -14.290 6.403 -6.646 1.00 88.56 167 ASN A O 1
ATOM 1373 N N . SER A 1 168 ? -13.964 8.604 -6.385 1.00 89.44 168 SER A N 1
ATOM 1374 C CA . SER A 1 168 ? -13.724 8.877 -7.810 1.00 89.44 168 SER A CA 1
ATOM 1375 C C . SER A 1 168 ? -12.246 8.839 -8.201 1.00 89.44 168 SER A C 1
ATOM 1377 O O . SER A 1 168 ? -11.953 8.622 -9.367 1.00 89.44 168 SER A O 1
ATOM 1379 N N . ASN A 1 169 ? -11.323 9.008 -7.253 1.00 90.69 169 ASN A N 1
ATOM 1380 C CA . ASN A 1 169 ? -9.873 9.115 -7.473 1.00 90.69 169 ASN A CA 1
ATOM 1381 C C . ASN A 1 169 ? -9.107 7.835 -7.085 1.00 90.69 169 ASN A C 1
ATOM 1383 O O . ASN A 1 169 ? -7.975 7.891 -6.604 1.00 90.69 169 ASN A O 1
ATOM 1387 N N . VAL A 1 170 ? -9.741 6.663 -7.220 1.00 91.38 170 VAL A N 1
ATOM 1388 C CA . VAL A 1 170 ? -9.134 5.397 -6.773 1.00 91.38 170 VAL A CA 1
ATOM 1389 C C . VAL A 1 170 ? -7.859 5.080 -7.557 1.00 91.38 170 VAL A C 1
ATOM 139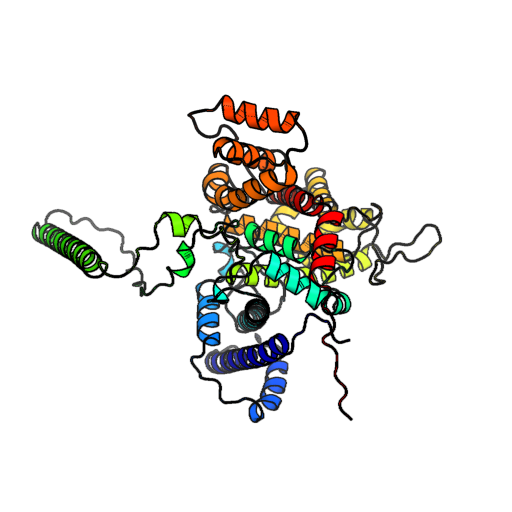1 O O . VAL A 1 170 ? -6.895 4.620 -6.954 1.00 91.38 170 VAL A O 1
ATOM 1394 N N . GLY A 1 171 ? -7.826 5.354 -8.865 1.00 93.94 171 GLY A N 1
ATOM 1395 C CA . GLY A 1 171 ? -6.665 5.066 -9.703 1.00 93.94 171 GLY A CA 1
ATOM 1396 C C . GLY A 1 171 ? -5.495 6.002 -9.464 1.00 93.94 171 GLY A C 1
ATOM 1397 O O . GLY A 1 171 ? -4.387 5.513 -9.287 1.00 93.94 171 GLY A O 1
ATOM 1398 N N . GLU A 1 172 ? -5.732 7.308 -9.349 1.00 93.25 172 GLU A N 1
ATOM 1399 C CA . GLU A 1 172 ? -4.695 8.270 -8.944 1.00 93.25 172 GLU A CA 1
ATOM 1400 C C . GLU A 1 172 ? -4.080 7.889 -7.591 1.00 93.25 172 GLU A C 1
ATOM 1402 O O . GLU A 1 172 ? -2.858 7.836 -7.421 1.00 93.25 172 GLU A O 1
ATOM 1407 N N . ARG A 1 173 ? -4.933 7.561 -6.617 1.00 92.94 173 ARG A N 1
ATOM 1408 C CA . ARG A 1 173 ? -4.477 7.140 -5.298 1.00 92.94 173 ARG A CA 1
ATOM 1409 C C . ARG A 1 173 ? -3.679 5.838 -5.365 1.00 92.94 173 ARG A C 1
ATOM 1411 O O . ARG A 1 173 ? -2.613 5.763 -4.767 1.00 92.94 173 ARG A O 1
ATOM 1418 N N . ALA A 1 174 ? -4.167 4.834 -6.089 1.00 95.00 174 ALA A N 1
ATOM 1419 C CA . ALA A 1 174 ? -3.470 3.564 -6.268 1.00 95.00 174 ALA A CA 1
ATOM 1420 C C . ALA A 1 174 ? -2.131 3.746 -7.006 1.00 95.00 174 ALA A C 1
ATOM 1422 O O . ALA A 1 174 ? -1.144 3.113 -6.644 1.00 95.00 174 ALA A O 1
ATOM 1423 N N . PHE A 1 175 ? -2.073 4.650 -7.989 1.00 95.62 175 PHE A N 1
ATOM 1424 C CA . PHE A 1 175 ? -0.850 5.016 -8.700 1.00 95.62 175 PHE A CA 1
ATOM 1425 C C . PHE A 1 175 ? 0.191 5.576 -7.729 1.00 95.62 175 PHE A C 1
ATOM 1427 O O . PHE A 1 175 ? 1.325 5.095 -7.683 1.00 95.62 175 PHE A O 1
ATOM 1434 N N . MET A 1 176 ? -0.208 6.550 -6.909 1.00 94.62 176 MET A N 1
ATOM 1435 C CA . MET A 1 176 ? 0.649 7.138 -5.882 1.00 94.62 176 MET A CA 1
ATOM 1436 C C . MET A 1 176 ? 1.086 6.095 -4.849 1.00 94.62 176 MET A C 1
ATOM 1438 O O . MET A 1 176 ? 2.260 6.038 -4.494 1.00 94.62 176 MET A O 1
ATOM 1442 N N . GLU A 1 177 ? 0.163 5.251 -4.384 1.00 94.94 177 GLU A N 1
ATOM 1443 C CA . GLU A 1 177 ? 0.474 4.207 -3.411 1.00 94.94 177 GLU A CA 1
ATOM 1444 C C . GLU A 1 177 ? 1.491 3.197 -3.966 1.00 94.94 177 GLU A C 1
ATOM 1446 O O . GLU A 1 177 ? 2.469 2.867 -3.291 1.00 94.94 177 GLU A O 1
ATOM 1451 N N . GLY A 1 178 ? 1.308 2.781 -5.221 1.00 95.94 178 GLY A N 1
ATOM 1452 C CA . GLY A 1 178 ? 2.220 1.907 -5.951 1.00 95.94 178 GLY A CA 1
ATOM 1453 C C . GLY A 1 178 ? 3.635 2.480 -6.069 1.00 95.94 178 GLY A C 1
ATOM 1454 O O . GLY A 1 178 ? 4.603 1.792 -5.746 1.00 95.94 178 GLY A O 1
ATOM 1455 N N . ASN A 1 179 ? 3.737 3.756 -6.452 1.00 95.31 179 ASN A N 1
ATOM 1456 C CA . ASN A 1 179 ? 5.004 4.467 -6.663 1.00 95.31 179 ASN A CA 1
ATOM 1457 C C . ASN A 1 179 ? 5.724 4.877 -5.369 1.00 95.31 179 ASN A C 1
ATOM 1459 O O . ASN A 1 179 ? 6.887 5.271 -5.430 1.00 95.31 179 ASN A O 1
ATOM 1463 N N . LEU A 1 180 ? 5.067 4.832 -4.204 1.00 94.88 180 LEU A N 1
ATOM 1464 C CA . LEU A 1 180 ? 5.668 5.279 -2.939 1.00 94.88 180 LEU A CA 1
ATOM 1465 C C . LEU A 1 180 ? 5.882 4.153 -1.934 1.00 94.88 180 LEU A C 1
ATOM 1467 O O . LEU A 1 180 ? 6.926 4.115 -1.286 1.00 94.88 180 LEU A O 1
ATOM 1471 N N . PHE A 1 181 ? 4.940 3.220 -1.810 1.00 96.00 181 PHE A N 1
ATOM 1472 C CA . PHE A 1 181 ? 4.869 2.340 -0.639 1.00 96.00 181 PHE A CA 1
ATOM 1473 C C . PHE A 1 181 ? 5.035 0.846 -0.937 1.00 96.00 181 PHE A C 1
ATOM 1475 O O . PHE A 1 181 ? 4.980 0.023 -0.021 1.00 96.00 181 PHE A O 1
ATOM 1482 N N . THR A 1 182 ? 5.233 0.469 -2.199 1.00 95.12 182 THR A N 1
ATOM 1483 C CA . THR A 1 182 ? 5.516 -0.924 -2.568 1.00 95.12 182 THR A CA 1
ATOM 1484 C C . THR A 1 182 ? 6.980 -1.296 -2.323 1.00 95.12 182 THR A C 1
ATOM 1486 O O . THR A 1 182 ? 7.842 -0.430 -2.151 1.00 95.12 182 THR A O 1
ATOM 1489 N N . GLY A 1 183 ? 7.282 -2.599 -2.296 1.00 93.19 183 GLY A N 1
ATOM 1490 C CA . GLY A 1 183 ? 8.656 -3.079 -2.107 1.00 93.19 183 GLY A CA 1
ATOM 1491 C C . GLY A 1 183 ? 9.591 -2.626 -3.232 1.00 93.19 183 GLY A C 1
ATOM 1492 O O . GLY A 1 183 ? 10.770 -2.372 -2.989 1.00 93.19 183 GLY A O 1
ATOM 1493 N N . HIS A 1 184 ? 9.043 -2.453 -4.437 1.00 94.31 184 HIS A N 1
ATOM 1494 C CA . HIS A 1 184 ? 9.765 -2.016 -5.631 1.00 94.31 184 HIS A CA 1
ATOM 1495 C C . HIS A 1 184 ? 9.569 -0.537 -5.995 1.00 94.31 184 HIS A C 1
ATOM 1497 O O . HIS A 1 184 ? 9.963 -0.147 -7.088 1.00 94.31 184 HIS A O 1
ATOM 1503 N N . SER A 1 185 ? 8.976 0.277 -5.116 1.00 93.62 185 SER A N 1
ATOM 1504 C CA . SER A 1 185 ? 8.600 1.658 -5.441 1.00 93.62 185 SER A CA 1
ATOM 1505 C C . SER A 1 185 ? 9.789 2.535 -5.864 1.00 93.62 185 SER A C 1
ATOM 1507 O O . SER A 1 185 ? 10.820 2.540 -5.193 1.00 93.62 185 SER A O 1
ATOM 1509 N N . ASP A 1 186 ? 9.695 3.304 -6.941 1.00 92.12 186 ASP A N 1
ATOM 1510 C CA . ASP A 1 186 ? 10.810 4.137 -7.421 1.00 92.12 186 ASP A CA 1
ATOM 1511 C C . ASP A 1 186 ? 10.685 5.622 -7.051 1.00 92.12 186 ASP A C 1
ATOM 1513 O O . ASP A 1 186 ? 11.642 6.391 -7.194 1.00 92.12 186 ASP A O 1
ATOM 1517 N N . GLY A 1 187 ? 9.529 6.024 -6.521 1.00 87.31 187 GLY A N 1
ATOM 1518 C CA . GLY A 1 187 ? 9.272 7.393 -6.109 1.00 87.31 187 GLY A CA 1
ATOM 1519 C C . GLY A 1 187 ? 8.728 8.325 -7.179 1.00 87.31 187 GLY A C 1
ATOM 1520 O O . GLY A 1 187 ? 8.871 9.546 -7.047 1.00 87.31 187 GLY A O 1
ATOM 1521 N N . MET A 1 188 ? 8.136 7.779 -8.244 1.00 86.12 188 MET A N 1
ATOM 1522 C CA . MET A 1 188 ? 7.801 8.508 -9.472 1.00 86.12 188 MET A CA 1
ATOM 1523 C C . MET A 1 188 ? 9.050 9.084 -10.160 1.00 86.12 188 MET A C 1
ATOM 1525 O O . MET A 1 188 ? 8.992 10.146 -10.799 1.00 86.12 188 MET A O 1
ATOM 1529 N N . ASN A 1 189 ? 10.202 8.425 -9.991 1.00 75.44 189 ASN A N 1
ATOM 1530 C CA . ASN A 1 189 ? 11.470 8.875 -10.554 1.00 75.44 189 ASN A CA 1
ATOM 1531 C C . ASN A 1 189 ? 11.619 8.353 -11.984 1.00 75.44 189 ASN A C 1
ATOM 1533 O O . ASN A 1 189 ? 12.126 7.266 -12.225 1.00 75.44 189 ASN A O 1
ATOM 1537 N N . ASN A 1 190 ? 11.299 9.197 -12.963 1.00 57.56 190 ASN A N 1
ATOM 1538 C CA . ASN A 1 190 ? 11.345 8.848 -14.392 1.00 57.56 190 ASN A CA 1
ATOM 1539 C C . ASN A 1 190 ? 12.746 8.728 -14.995 1.00 57.56 190 ASN A C 1
ATOM 1541 O O . ASN A 1 190 ? 12.944 8.948 -16.193 1.00 57.56 190 ASN A O 1
ATOM 1545 N N . THR A 1 191 ? 13.755 8.377 -14.206 1.00 53.59 191 THR A N 1
ATOM 1546 C CA . THR A 1 191 ? 15.021 7.970 -14.796 1.00 53.59 191 THR A CA 1
ATOM 1547 C C . THR A 1 191 ? 14.814 6.629 -15.492 1.00 53.59 191 THR A C 1
ATOM 1549 O O . THR A 1 191 ? 14.874 5.586 -14.857 1.00 53.59 191 THR A O 1
ATOM 1552 N N . VAL A 1 192 ? 14.650 6.680 -16.823 1.00 45.59 192 VAL A N 1
ATOM 1553 C CA . VAL A 1 192 ? 14.571 5.594 -17.839 1.00 45.59 192 VAL A CA 1
ATOM 1554 C C . VAL A 1 192 ? 15.694 4.532 -17.729 1.00 45.59 192 VAL A C 1
ATOM 1556 O O . VAL A 1 192 ? 15.821 3.623 -18.547 1.00 45.59 192 VAL A O 1
ATOM 1559 N N . ARG A 1 193 ? 16.543 4.616 -16.707 1.00 44.19 193 ARG A N 1
ATOM 1560 C CA . ARG A 1 193 ? 17.736 3.806 -16.513 1.00 44.19 193 ARG A CA 1
ATOM 1561 C C . ARG A 1 193 ? 17.426 2.323 -16.279 1.00 44.19 193 ARG A C 1
ATOM 1563 O O . ARG A 1 193 ? 18.220 1.499 -16.714 1.00 44.19 193 ARG A O 1
ATOM 1570 N N . GLU A 1 194 ? 16.278 1.963 -15.701 1.00 45.62 194 GLU A N 1
ATOM 1571 C CA . GLU A 1 194 ? 15.973 0.554 -15.393 1.00 45.62 194 GLU A CA 1
ATOM 1572 C C . GLU A 1 194 ? 15.573 -0.303 -16.608 1.00 45.62 194 GLU A C 1
ATOM 1574 O O . GLU A 1 194 ? 15.904 -1.487 -16.651 1.00 45.62 194 GLU A O 1
ATOM 1579 N N . VAL A 1 195 ? 14.944 0.256 -17.649 1.00 43.66 195 VAL A N 1
ATOM 1580 C CA . VAL A 1 195 ? 14.494 -0.548 -18.811 1.00 43.66 195 VAL A CA 1
ATOM 1581 C C . VAL A 1 195 ? 15.669 -0.976 -19.709 1.00 43.66 195 VAL A C 1
ATOM 1583 O O . VAL A 1 195 ? 15.591 -1.986 -20.411 1.00 43.66 195 VAL A O 1
ATOM 1586 N N . LEU A 1 196 ? 16.794 -0.254 -19.656 1.00 37.53 196 LEU A N 1
ATOM 1587 C CA . LEU A 1 196 ? 18.011 -0.568 -20.417 1.00 37.53 196 LEU A CA 1
ATOM 1588 C C . LEU A 1 196 ? 19.037 -1.402 -19.633 1.00 37.53 196 LEU A C 1
ATOM 1590 O O . LEU A 1 196 ? 19.997 -1.884 -20.233 1.00 37.53 196 LEU A O 1
ATOM 1594 N N . GLU A 1 197 ? 18.810 -1.645 -18.340 1.00 40.16 197 GLU A N 1
ATOM 1595 C CA . GLU A 1 197 ? 19.606 -2.562 -17.514 1.00 40.16 197 GLU A CA 1
ATOM 1596 C C . GLU A 1 197 ? 18.948 -3.949 -17.372 1.00 40.16 197 GLU A C 1
ATOM 1598 O O . GLU A 1 197 ? 19.193 -4.677 -16.411 1.00 40.16 197 GLU A O 1
ATOM 1603 N N . MET A 1 198 ? 18.179 -4.391 -18.380 1.00 36.03 198 MET A N 1
ATOM 1604 C CA . MET A 1 198 ? 17.992 -5.829 -18.604 1.00 36.03 198 MET A CA 1
ATOM 1605 C C . MET A 1 198 ? 19.373 -6.455 -18.884 1.00 36.03 198 MET A C 1
ATOM 1607 O O . MET A 1 198 ? 19.987 -6.138 -19.908 1.00 36.03 198 MET A O 1
ATOM 1611 N N . PRO A 1 199 ? 19.914 -7.335 -18.022 1.00 34.97 199 PRO A N 1
ATOM 1612 C CA . PRO A 1 199 ? 21.293 -7.764 -18.170 1.00 34.97 199 PRO A CA 1
ATOM 1613 C C . PRO A 1 199 ? 21.446 -8.718 -19.360 1.00 34.97 199 PRO A C 1
ATOM 1615 O O . PRO A 1 199 ? 21.032 -9.873 -19.308 1.00 34.97 199 PRO A O 1
ATOM 1618 N N . SER A 1 200 ? 22.195 -8.296 -20.381 1.00 34.78 200 SER A N 1
ATOM 1619 C CA . SER A 1 200 ? 22.938 -9.206 -21.269 1.00 34.78 200 SER A CA 1
ATOM 1620 C C . SER A 1 200 ? 24.196 -9.783 -20.594 1.00 34.78 200 SER A C 1
ATOM 1622 O O . SER A 1 200 ? 25.099 -10.282 -21.266 1.00 34.78 200 SER A O 1
ATOM 1624 N N . HIS A 1 201 ? 24.292 -9.714 -19.263 1.00 34.22 201 HIS A N 1
ATOM 1625 C CA . HIS A 1 201 ? 25.453 -10.152 -18.502 1.00 34.22 201 HIS A CA 1
ATOM 1626 C C . HIS A 1 201 ? 25.110 -11.347 -17.613 1.00 34.22 201 HIS A C 1
ATOM 1628 O O . HIS A 1 201 ? 24.475 -11.225 -16.571 1.00 34.22 201 HIS A O 1
ATOM 1634 N N . PHE A 1 202 ? 25.598 -12.514 -18.039 1.00 33.69 202 PHE A N 1
ATOM 1635 C CA . PHE A 1 202 ? 25.881 -13.645 -17.164 1.00 33.69 202 PHE A CA 1
ATOM 1636 C C . PHE A 1 202 ? 26.698 -13.154 -15.962 1.00 33.69 202 PHE A C 1
ATOM 1638 O O . PHE A 1 202 ? 27.857 -12.764 -16.111 1.00 33.69 202 PHE A O 1
ATOM 1645 N N . VAL A 1 203 ? 26.100 -13.181 -14.773 1.00 33.09 203 VAL A N 1
ATOM 1646 C CA . VAL A 1 203 ? 26.820 -13.016 -13.510 1.00 33.09 203 VAL A CA 1
ATOM 1647 C C . VAL A 1 203 ? 27.650 -14.279 -13.296 1.00 33.09 203 VAL A C 1
ATOM 1649 O O . VAL A 1 203 ? 27.109 -15.368 -13.106 1.00 33.09 203 VAL A O 1
ATOM 1652 N N . ALA A 1 204 ? 28.974 -14.144 -13.377 1.00 34.56 204 ALA A N 1
ATOM 1653 C CA . ALA A 1 204 ? 29.888 -15.175 -12.911 1.00 34.56 204 ALA A CA 1
ATOM 1654 C C . ALA A 1 204 ? 29.679 -15.362 -11.401 1.00 34.56 204 ALA A C 1
ATOM 1656 O O . ALA A 1 204 ? 29.675 -14.391 -10.644 1.00 34.56 204 ALA A O 1
ATOM 1657 N N . LEU A 1 205 ? 29.471 -16.612 -10.986 1.00 33.31 205 LEU A N 1
ATOM 1658 C CA . LEU A 1 205 ? 29.319 -16.995 -9.584 1.00 33.31 205 LEU A CA 1
ATOM 1659 C C . LEU A 1 205 ? 30.531 -16.520 -8.757 1.00 33.31 205 LEU A C 1
ATOM 1661 O O . LEU A 1 205 ? 31.655 -16.546 -9.266 1.00 33.31 205 LEU A O 1
ATOM 1665 N N . PRO A 1 206 ? 30.332 -16.118 -7.490 1.00 35.81 206 PRO A N 1
ATOM 1666 C CA . PRO A 1 206 ? 31.432 -15.724 -6.622 1.00 35.81 206 PRO A CA 1
ATOM 1667 C C . PRO A 1 206 ? 32.341 -16.926 -6.342 1.00 35.81 206 PRO A C 1
ATOM 1669 O O . PRO A 1 206 ? 31.869 -17.997 -5.953 1.00 35.81 206 PRO A O 1
ATOM 1672 N N . GLU A 1 207 ? 33.651 -16.749 -6.528 1.00 39.06 207 GLU A N 1
ATOM 1673 C CA . GLU A 1 207 ? 34.631 -17.742 -6.091 1.00 39.06 207 GLU A CA 1
ATOM 1674 C C . GLU A 1 207 ? 34.601 -17.887 -4.557 1.00 39.06 207 GLU A C 1
ATOM 1676 O O . GLU A 1 207 ? 34.427 -16.896 -3.837 1.00 39.06 207 GLU A O 1
ATOM 1681 N N . PRO A 1 208 ? 34.755 -19.114 -4.031 1.00 39.19 208 PRO A N 1
ATOM 1682 C CA . PRO A 1 208 ? 34.670 -19.369 -2.603 1.00 39.19 208 PRO A CA 1
ATOM 1683 C C . PRO A 1 208 ? 35.826 -18.719 -1.826 1.00 39.19 208 PRO A C 1
ATOM 1685 O O . PRO A 1 208 ? 36.990 -18.762 -2.216 1.00 39.19 208 PRO A O 1
ATOM 1688 N N . ASN A 1 209 ? 35.469 -18.148 -0.674 1.00 44.62 209 ASN A N 1
ATOM 1689 C CA . ASN A 1 209 ? 36.365 -17.541 0.309 1.00 44.62 209 ASN A CA 1
ATOM 1690 C C . ASN A 1 209 ? 37.360 -18.555 0.908 1.00 44.62 209 ASN A C 1
ATOM 1692 O O . ASN A 1 209 ? 36.972 -19.378 1.738 1.00 44.62 209 ASN A O 1
ATOM 1696 N N . GLU A 1 210 ? 38.655 -18.398 0.626 1.00 39.91 210 GLU A N 1
ATOM 1697 C CA . GLU A 1 210 ? 39.740 -18.938 1.458 1.00 39.91 210 GLU A CA 1
ATOM 1698 C C . GLU A 1 210 ? 40.387 -17.816 2.295 1.00 39.91 210 GLU A C 1
ATOM 1700 O O . GLU A 1 210 ? 40.889 -16.822 1.765 1.00 39.91 210 GLU A O 1
ATOM 1705 N N . LYS A 1 211 ? 40.391 -17.970 3.630 1.00 40.06 211 LYS A N 1
ATOM 1706 C CA . LYS A 1 211 ? 41.208 -17.156 4.559 1.00 40.06 211 LYS A CA 1
ATOM 1707 C C . LYS A 1 211 ? 42.568 -17.852 4.850 1.00 40.06 211 LYS A C 1
ATOM 1709 O O . LYS A 1 211 ? 42.827 -18.922 4.317 1.00 40.06 211 LYS A O 1
ATOM 1714 N N . PRO A 1 212 ? 43.505 -17.272 5.633 1.00 58.56 212 PRO A N 1
ATOM 1715 C CA . PRO A 1 212 ? 44.727 -16.717 5.065 1.00 58.56 212 PRO A CA 1
ATOM 1716 C C . PRO A 1 212 ? 45.994 -17.390 5.624 1.00 58.56 212 PRO A C 1
ATOM 1718 O O . PRO A 1 212 ? 46.136 -17.575 6.830 1.00 58.56 212 PRO A O 1
ATOM 1721 N N . ALA A 1 213 ? 47.000 -17.648 4.786 1.00 38.25 213 ALA A N 1
ATOM 1722 C CA . ALA A 1 213 ? 48.311 -18.064 5.282 1.00 38.25 213 ALA A CA 1
ATOM 1723 C C . ALA A 1 213 ? 49.465 -17.331 4.587 1.00 38.25 213 ALA A C 1
ATOM 1725 O O . ALA A 1 213 ? 49.669 -17.383 3.378 1.00 38.25 213 ALA A O 1
ATOM 1726 N N . LYS A 1 214 ? 50.218 -16.626 5.435 1.00 49.72 214 LYS A N 1
ATOM 1727 C CA . LYS A 1 214 ? 51.569 -16.076 5.287 1.00 49.72 214 LYS A CA 1
ATOM 1728 C C . LYS A 1 214 ? 52.447 -16.740 4.208 1.00 49.72 214 LYS A C 1
ATOM 1730 O O . LYS A 1 214 ? 53.293 -17.552 4.547 1.00 49.72 214 LYS A O 1
ATOM 1735 N N . VAL A 1 215 ? 52.395 -16.275 2.959 1.00 46.69 215 VAL A N 1
ATOM 1736 C CA . VAL A 1 215 ? 53.558 -16.289 2.045 1.00 46.69 215 VAL A CA 1
ATOM 1737 C C . VAL A 1 215 ? 53.455 -15.098 1.085 1.00 46.69 215 VAL A C 1
ATOM 1739 O O . VAL A 1 215 ? 53.016 -15.207 -0.055 1.00 46.69 215 VAL A O 1
ATOM 1742 N N . ARG A 1 216 ? 53.874 -13.909 1.530 1.00 49.44 216 ARG A N 1
ATOM 1743 C CA . ARG A 1 216 ? 54.104 -12.765 0.632 1.00 49.44 216 ARG A CA 1
ATOM 1744 C C . ARG A 1 216 ? 55.550 -12.320 0.735 1.00 49.44 216 ARG A C 1
ATOM 1746 O O . ARG A 1 216 ? 55.888 -11.515 1.591 1.00 49.44 216 ARG A O 1
ATOM 1753 N N . ARG A 1 217 ? 56.372 -12.819 -0.190 1.00 52.88 217 ARG A N 1
ATOM 1754 C CA . ARG A 1 217 ? 57.491 -12.100 -0.830 1.00 52.88 217 ARG A CA 1
ATOM 1755 C C . ARG A 1 217 ? 58.063 -12.977 -1.944 1.00 52.88 217 ARG A C 1
ATOM 1757 O O . ARG A 1 217 ? 59.088 -13.613 -1.758 1.00 52.88 217 ARG A O 1
ATOM 1764 N N . ARG A 1 218 ? 57.341 -13.027 -3.073 1.00 53.12 218 ARG A N 1
ATOM 1765 C CA . ARG A 1 218 ? 57.814 -13.313 -4.455 1.00 53.12 218 ARG A CA 1
ATOM 1766 C C . ARG A 1 218 ? 56.660 -13.617 -5.422 1.00 53.12 218 ARG A C 1
ATOM 1768 O O . ARG A 1 218 ? 56.837 -14.313 -6.414 1.00 53.12 218 ARG A O 1
ATOM 1775 N N . VAL A 1 219 ? 55.479 -13.039 -5.191 1.00 50.56 219 VAL A N 1
ATOM 1776 C CA . VAL A 1 219 ? 54.444 -13.018 -6.228 1.00 50.56 219 VAL A CA 1
ATOM 1777 C C . VAL A 1 219 ? 54.812 -11.914 -7.218 1.00 50.56 219 VAL A C 1
ATOM 1779 O O . VAL A 1 219 ? 54.799 -10.718 -6.930 1.00 50.56 219 VAL A O 1
ATOM 1782 N N . SER A 1 220 ? 55.323 -12.436 -8.321 1.00 64.38 220 SER A N 1
ATOM 1783 C CA . SER A 1 220 ? 56.158 -11.881 -9.371 1.00 64.38 220 SER A CA 1
ATOM 1784 C C . SER A 1 220 ? 55.745 -10.524 -9.955 1.00 64.38 220 SER A C 1
ATOM 1786 O O . SER A 1 220 ? 54.575 -10.219 -10.179 1.00 64.38 220 SER A O 1
ATOM 1788 N N . ALA A 1 221 ? 56.756 -9.751 -10.363 1.00 67.25 221 ALA A N 1
ATOM 1789 C CA . ALA A 1 221 ? 56.609 -8.633 -11.298 1.00 67.25 221 ALA A CA 1
ATOM 1790 C C . ALA A 1 221 ? 55.841 -9.020 -12.585 1.00 67.25 221 ALA A C 1
ATOM 1792 O O . ALA A 1 221 ? 55.259 -8.159 -13.240 1.00 67.25 221 ALA A O 1
ATOM 1793 N N . ILE A 1 222 ? 55.786 -10.316 -12.914 1.00 74.69 222 ILE A N 1
ATOM 1794 C CA . ILE A 1 222 ? 55.011 -10.882 -14.023 1.00 74.69 222 ILE A CA 1
ATOM 1795 C C . ILE A 1 222 ? 53.506 -10.689 -13.797 1.00 74.69 222 ILE A C 1
ATOM 1797 O O . ILE A 1 222 ? 52.802 -10.332 -14.735 1.00 74.69 222 ILE A O 1
ATOM 1801 N N . GLN A 1 223 ? 53.003 -10.825 -12.569 1.00 75.81 223 GLN A N 1
ATOM 1802 C CA . GLN A 1 223 ? 51.578 -10.636 -12.271 1.00 75.81 223 GLN A CA 1
ATOM 1803 C C . GLN A 1 223 ? 51.161 -9.163 -12.380 1.00 75.81 223 GLN A C 1
ATOM 1805 O O . GLN A 1 223 ? 50.109 -8.851 -12.928 1.00 75.81 223 GLN A O 1
ATOM 1810 N N . ARG A 1 224 ? 52.042 -8.237 -11.972 1.00 79.12 224 ARG A N 1
ATOM 1811 C CA . ARG A 1 224 ? 51.835 -6.794 -12.193 1.00 79.12 224 ARG A CA 1
ATOM 1812 C C . ARG A 1 224 ? 51.897 -6.420 -13.676 1.00 79.12 224 ARG A C 1
ATOM 1814 O O . ARG A 1 224 ? 51.137 -5.562 -14.111 1.00 79.12 224 ARG A O 1
ATOM 1821 N N . ARG A 1 225 ? 52.770 -7.071 -14.455 1.00 85.00 225 ARG A N 1
ATOM 1822 C CA . ARG A 1 225 ? 52.829 -6.901 -15.917 1.00 85.00 225 ARG A CA 1
ATOM 1823 C C . ARG A 1 225 ? 51.580 -7.451 -16.608 1.00 85.00 225 ARG A C 1
ATOM 1825 O O . ARG A 1 225 ? 51.070 -6.779 -17.493 1.00 85.00 225 ARG A O 1
ATOM 1832 N N . LYS A 1 226 ? 51.053 -8.601 -16.170 1.00 90.19 226 LYS A N 1
ATOM 1833 C CA . LYS A 1 226 ? 49.786 -9.151 -16.679 1.00 90.19 226 LYS A CA 1
ATOM 1834 C C . LYS A 1 226 ? 48.607 -8.216 -16.398 1.00 90.19 226 LYS A C 1
ATOM 1836 O O . LYS A 1 226 ? 47.908 -7.867 -17.337 1.00 90.19 226 LYS A O 1
ATOM 1841 N N . MET A 1 227 ? 48.466 -7.712 -15.168 1.00 79.00 227 MET A N 1
ATOM 1842 C CA . MET A 1 227 ? 47.388 -6.764 -14.842 1.00 79.00 227 MET A CA 1
ATOM 1843 C C . MET A 1 227 ? 47.500 -5.438 -15.608 1.00 79.00 227 MET A C 1
ATOM 1845 O O . MET A 1 227 ? 46.488 -4.910 -16.056 1.00 79.00 227 MET A O 1
ATOM 1849 N N . ARG A 1 228 ? 48.714 -4.900 -15.811 1.00 88.94 228 ARG A N 1
ATOM 1850 C CA . ARG A 1 228 ? 48.896 -3.698 -16.647 1.00 88.94 228 ARG A CA 1
ATOM 1851 C C . ARG A 1 228 ? 48.553 -3.951 -18.113 1.00 88.94 228 ARG A C 1
ATOM 1853 O O . ARG A 1 228 ? 47.856 -3.140 -18.705 1.00 88.94 228 ARG A O 1
ATOM 1860 N N . ALA A 1 229 ? 48.999 -5.074 -18.674 1.00 92.69 229 ALA A N 1
ATOM 1861 C CA . ALA A 1 229 ? 48.691 -5.433 -20.056 1.00 92.69 229 ALA A CA 1
ATOM 1862 C C . ALA A 1 229 ? 47.186 -5.652 -20.271 1.00 92.69 229 ALA A C 1
ATOM 1864 O O . ALA A 1 229 ? 46.655 -5.289 -21.314 1.00 92.69 229 ALA A O 1
ATOM 1865 N N . GLU A 1 230 ? 46.490 -6.219 -19.286 1.00 90.94 230 GLU A N 1
ATOM 1866 C CA . GLU A 1 230 ? 45.044 -6.432 -19.340 1.00 90.94 230 GLU A CA 1
ATOM 1867 C C . GLU A 1 230 ? 44.263 -5.121 -19.218 1.00 90.94 230 GLU A C 1
ATOM 1869 O O . GLU A 1 230 ? 43.357 -4.883 -20.018 1.00 90.94 230 GLU A O 1
ATOM 1874 N N . LYS A 1 231 ? 44.693 -4.223 -18.322 1.00 91.00 231 LYS A N 1
ATOM 1875 C CA . LYS A 1 231 ? 44.152 -2.863 -18.220 1.00 91.00 231 LYS A CA 1
ATOM 1876 C C . LYS A 1 231 ? 44.324 -2.082 -19.527 1.00 91.00 231 LYS A C 1
ATOM 1878 O O . LYS A 1 231 ? 43.348 -1.556 -20.045 1.00 91.00 231 LYS A O 1
ATOM 1883 N N . GLU A 1 232 ? 45.517 -2.090 -20.123 1.00 92.81 232 GLU A N 1
ATOM 1884 C CA . GLU A 1 232 ? 45.750 -1.444 -21.426 1.00 92.81 232 GLU A CA 1
ATOM 1885 C C . GLU A 1 232 ? 44.905 -2.068 -22.547 1.00 92.81 232 GLU A C 1
ATOM 1887 O O . GLU A 1 232 ? 44.483 -1.381 -23.477 1.00 92.81 232 GLU A O 1
ATOM 1892 N N . ARG A 1 233 ? 44.638 -3.379 -22.489 1.00 92.56 233 ARG A N 1
ATOM 1893 C CA . ARG A 1 233 ? 43.793 -4.068 -23.475 1.00 92.56 233 ARG A CA 1
ATOM 1894 C C . ARG A 1 233 ? 42.321 -3.680 -23.329 1.00 92.56 233 ARG A C 1
ATOM 1896 O O . ARG A 1 233 ? 41.633 -3.573 -24.343 1.00 92.56 233 ARG A O 1
ATOM 1903 N N . GLN A 1 234 ? 41.855 -3.464 -22.099 1.00 82.88 234 GLN A N 1
ATOM 1904 C CA . GLN A 1 234 ? 40.518 -2.943 -21.816 1.00 82.88 234 GLN A CA 1
ATOM 1905 C C . GLN A 1 234 ? 40.385 -1.479 -22.238 1.00 82.88 234 GLN A C 1
ATOM 1907 O O . GLN A 1 234 ? 39.438 -1.153 -22.946 1.00 82.88 234 GLN A O 1
ATOM 1912 N N . GLU A 1 235 ? 41.365 -0.634 -21.912 1.00 87.75 235 GLU A N 1
ATOM 1913 C CA . GLU A 1 235 ? 41.388 0.771 -22.332 1.00 87.75 235 GLU A CA 1
ATOM 1914 C C . GLU A 1 235 ? 41.378 0.886 -23.861 1.00 87.75 235 GLU A C 1
ATOM 1916 O O . GLU A 1 235 ? 40.547 1.597 -24.409 1.00 87.75 235 GLU A O 1
ATOM 1921 N N . ARG A 1 236 ? 42.187 0.095 -24.584 1.00 89.50 236 ARG A N 1
ATOM 1922 C CA . ARG A 1 236 ? 42.144 0.065 -26.061 1.00 89.50 236 ARG A CA 1
ATOM 1923 C C . ARG A 1 236 ? 40.816 -0.445 -26.621 1.00 89.50 236 ARG A C 1
ATOM 1925 O O . ARG A 1 236 ? 40.427 -0.016 -27.704 1.00 89.50 236 ARG A O 1
ATOM 1932 N N . LYS A 1 237 ? 40.131 -1.362 -25.926 1.00 85.94 237 LYS A N 1
ATOM 1933 C CA . LYS A 1 237 ? 38.784 -1.812 -26.313 1.00 85.94 237 LYS A CA 1
ATOM 1934 C C . LYS A 1 237 ? 37.777 -0.675 -26.163 1.00 85.94 237 LYS A C 1
ATOM 1936 O O . LYS A 1 237 ? 37.061 -0.422 -27.129 1.00 85.94 237 LYS A O 1
ATOM 1941 N N . LEU A 1 238 ? 37.790 0.028 -25.029 1.00 70.12 238 LEU A N 1
ATOM 1942 C CA . LEU A 1 238 ? 36.954 1.207 -24.776 1.00 70.12 238 LEU A CA 1
ATOM 1943 C C . LEU A 1 238 ? 37.194 2.285 -25.842 1.00 70.12 238 LEU A C 1
ATOM 1945 O O . LEU A 1 238 ? 36.273 2.710 -26.524 1.00 70.12 238 LEU A O 1
ATOM 1949 N N . ASP A 1 239 ? 38.462 2.599 -26.093 1.00 80.69 239 ASP A N 1
ATOM 1950 C CA . ASP A 1 239 ? 38.899 3.621 -27.047 1.00 80.69 239 ASP A CA 1
ATOM 1951 C C . ASP A 1 239 ? 38.607 3.222 -28.515 1.00 80.69 239 ASP A C 1
ATOM 1953 O O . ASP A 1 239 ? 38.534 4.060 -29.420 1.00 80.69 239 ASP A O 1
ATOM 1957 N N . SER A 1 240 ? 38.453 1.919 -28.796 1.00 84.12 240 SER A N 1
ATOM 1958 C CA . SER A 1 240 ? 37.972 1.415 -30.092 1.00 84.12 240 SER A CA 1
ATOM 1959 C C . SER A 1 240 ? 36.448 1.463 -30.205 1.00 84.12 240 SER A C 1
ATOM 1961 O O . SER A 1 240 ? 35.936 1.741 -31.289 1.00 84.12 240 SER A O 1
ATOM 1963 N N . MET A 1 241 ? 35.731 1.240 -29.100 1.00 67.25 241 MET A N 1
ATOM 1964 C CA . MET A 1 241 ? 34.275 1.343 -29.040 1.00 67.25 241 MET A CA 1
ATOM 1965 C C . MET A 1 241 ? 33.836 2.797 -29.188 1.00 67.25 241 MET A C 1
ATOM 1967 O O . MET A 1 241 ? 32.983 3.050 -30.031 1.00 67.25 241 MET A O 1
ATOM 1971 N N . ASP A 1 242 ? 34.492 3.745 -28.516 1.00 68.62 242 ASP A N 1
ATOM 1972 C CA . ASP A 1 242 ? 34.231 5.184 -28.672 1.00 68.62 242 ASP A CA 1
ATOM 1973 C C . ASP A 1 242 ? 34.501 5.663 -30.101 1.00 68.62 242 ASP A C 1
ATOM 1975 O O . ASP A 1 242 ? 33.710 6.405 -30.687 1.00 68.62 242 ASP A O 1
ATOM 1979 N N . ARG A 1 243 ? 35.578 5.179 -30.734 1.00 73.56 243 ARG A N 1
ATOM 1980 C CA . ARG A 1 243 ? 35.864 5.491 -32.145 1.00 73.56 243 ARG A CA 1
ATOM 1981 C C . ARG A 1 243 ? 34.893 4.826 -33.120 1.00 73.56 243 ARG A C 1
ATOM 1983 O O . ARG A 1 243 ? 34.622 5.402 -34.176 1.00 73.56 243 ARG A O 1
ATOM 1990 N N . SER A 1 244 ? 34.378 3.643 -32.789 1.00 68.69 244 SER A N 1
ATOM 1991 C CA . SER A 1 244 ? 33.335 2.959 -33.561 1.00 68.69 244 SER A CA 1
ATOM 1992 C C . SER A 1 244 ? 31.996 3.695 -33.438 1.00 68.69 244 SER A C 1
ATOM 1994 O O . SER A 1 244 ? 31.364 3.990 -34.451 1.00 68.69 244 SER A O 1
ATOM 1996 N N . TYR A 1 245 ? 31.627 4.112 -32.224 1.00 47.44 245 TYR A N 1
ATOM 1997 C CA . TYR A 1 245 ? 30.446 4.932 -31.947 1.00 47.44 245 TYR A CA 1
ATOM 1998 C C . TYR A 1 245 ? 30.527 6.303 -32.632 1.00 47.44 245 TYR A C 1
ATOM 2000 O O . TYR A 1 245 ? 29.579 6.718 -33.298 1.00 47.44 245 TYR A O 1
ATOM 2008 N N . GLY A 1 246 ? 31.686 6.965 -32.587 1.00 53.62 246 GLY A N 1
ATOM 2009 C CA . GLY A 1 246 ? 31.907 8.258 -33.243 1.00 53.62 246 GLY A CA 1
ATOM 2010 C C . GLY A 1 246 ? 31.909 8.212 -34.778 1.00 53.62 246 GLY A C 1
ATOM 2011 O O . GLY A 1 246 ? 31.717 9.243 -35.424 1.00 53.62 246 GLY A O 1
ATOM 2012 N N . LYS A 1 247 ? 32.108 7.035 -35.392 1.00 54.19 247 LYS A N 1
ATOM 2013 C CA . LYS A 1 247 ? 32.048 6.855 -36.856 1.00 54.19 247 LYS A CA 1
ATOM 2014 C C . LYS A 1 247 ? 30.719 6.284 -37.353 1.00 54.19 247 LYS A C 1
ATOM 2016 O O . LYS A 1 247 ? 30.349 6.588 -38.485 1.00 54.19 247 LYS A O 1
ATOM 2021 N N . ALA A 1 248 ? 29.997 5.517 -36.535 1.00 47.09 248 ALA A N 1
ATOM 2022 C CA . ALA A 1 248 ? 28.682 4.978 -36.889 1.00 47.09 248 ALA A CA 1
ATOM 2023 C C . ALA A 1 248 ? 27.558 6.034 -36.827 1.00 47.09 248 ALA A C 1
ATOM 2025 O O . ALA A 1 248 ? 26.585 5.924 -37.568 1.00 47.09 248 ALA A O 1
ATOM 2026 N N . ASN A 1 249 ? 27.719 7.109 -36.044 1.00 43.50 249 ASN A N 1
ATOM 2027 C CA . ASN A 1 249 ? 26.678 8.124 -35.819 1.00 43.50 249 ASN A CA 1
ATOM 2028 C C . ASN A 1 249 ? 26.886 9.449 -36.580 1.00 43.50 249 ASN A C 1
ATOM 2030 O O . ASN A 1 249 ? 26.760 10.533 -36.021 1.00 43.50 249 ASN A O 1
ATOM 2034 N N . LYS A 1 250 ? 27.177 9.387 -37.887 1.00 47.00 250 LYS A N 1
ATOM 2035 C CA . LYS A 1 250 ? 27.174 10.585 -38.762 1.00 47.00 250 LYS A CA 1
ATOM 2036 C C . LYS A 1 250 ? 25.937 10.739 -39.657 1.00 47.00 250 LYS A C 1
ATOM 2038 O O . LYS A 1 250 ? 25.908 11.666 -40.461 1.00 47.00 250 LYS A O 1
ATOM 2043 N N . LYS A 1 251 ? 24.923 9.869 -39.552 1.00 42.00 251 LYS A N 1
ATOM 2044 C CA . LYS A 1 251 ? 23.703 9.942 -40.390 1.00 42.00 251 LYS A CA 1
ATOM 2045 C C . LYS A 1 251 ? 22.394 9.559 -39.679 1.00 42.00 251 LYS A C 1
ATOM 2047 O O . LYS A 1 251 ? 21.505 8.983 -40.293 1.00 42.00 251 LYS A O 1
ATOM 2052 N N . GLY A 1 252 ? 22.255 9.920 -38.412 1.00 47.31 252 GLY A N 1
ATOM 2053 C CA . GLY A 1 252 ? 20.958 9.994 -37.737 1.00 47.31 252 GLY A CA 1
ATOM 2054 C C . GLY A 1 252 ? 20.967 11.213 -36.820 1.00 47.31 252 GLY A C 1
ATOM 2055 O O . GLY A 1 252 ? 22.045 11.533 -36.309 1.00 47.31 252 GLY A O 1
ATOM 2056 N N . PRO A 1 253 ? 19.845 11.934 -36.647 1.00 43.44 253 PRO A N 1
ATOM 2057 C CA . PRO A 1 253 ? 19.786 12.971 -35.633 1.00 43.44 253 PRO A CA 1
ATOM 2058 C C . PRO A 1 253 ? 20.068 12.285 -34.296 1.00 43.44 253 PRO A C 1
ATOM 2060 O O . PRO A 1 253 ? 19.355 11.365 -33.903 1.00 43.44 253 PRO A O 1
ATOM 2063 N N . LEU A 1 254 ? 21.162 12.674 -33.642 1.00 44.78 254 LEU A N 1
ATOM 2064 C CA . LEU A 1 254 ? 21.277 12.478 -32.207 1.00 44.78 254 LEU A CA 1
ATOM 2065 C C . LEU A 1 254 ? 20.059 13.195 -31.630 1.00 44.78 254 LEU A C 1
ATOM 2067 O O . LEU A 1 254 ? 20.010 14.423 -31.708 1.00 44.78 254 LEU A O 1
ATOM 2071 N N . GLU A 1 255 ? 19.072 12.435 -31.143 1.00 42.62 255 GLU A N 1
ATOM 2072 C CA . GLU A 1 255 ? 18.096 12.971 -30.195 1.00 42.62 255 GLU A CA 1
ATOM 2073 C C . GLU A 1 255 ? 18.922 13.745 -29.172 1.00 42.62 255 GLU A C 1
ATOM 2075 O O . GLU A 1 255 ? 19.881 13.211 -28.596 1.00 42.62 255 GLU A O 1
ATOM 2080 N N . SER A 1 256 ? 18.682 15.050 -29.091 1.00 47.91 256 SER A N 1
ATOM 2081 C CA . SER A 1 256 ? 19.495 15.891 -28.235 1.00 47.91 256 SER A CA 1
ATOM 2082 C C . SER A 1 256 ? 19.315 15.396 -26.800 1.00 47.91 256 SER A C 1
ATOM 2084 O O . SER A 1 256 ? 18.262 14.885 -26.428 1.00 47.91 256 SER A O 1
ATOM 2086 N N . ILE A 1 25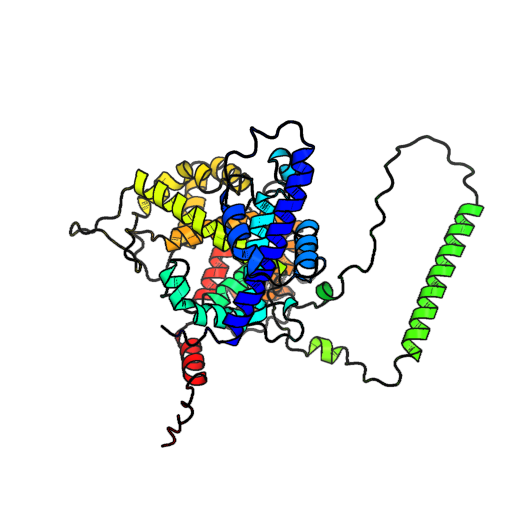7 ? 20.338 15.537 -25.958 1.00 43.53 257 ILE A N 1
ATOM 2087 C CA . ILE A 1 257 ? 20.181 15.254 -24.523 1.00 43.53 257 ILE A CA 1
ATOM 2088 C C . ILE A 1 257 ? 19.000 16.070 -23.956 1.00 43.53 257 ILE A C 1
ATOM 2090 O O . ILE A 1 257 ? 18.305 15.585 -23.073 1.00 43.53 257 ILE A O 1
ATOM 2094 N N . ALA A 1 258 ? 18.707 17.244 -24.531 1.00 46.03 258 ALA A N 1
ATOM 2095 C CA . ALA A 1 258 ? 17.507 18.018 -24.232 1.00 46.03 258 ALA A CA 1
ATOM 2096 C C . ALA A 1 258 ? 16.205 17.279 -24.599 1.00 46.03 258 ALA A C 1
ATOM 2098 O O . ALA A 1 258 ? 15.321 17.243 -23.760 1.00 46.03 258 ALA A O 1
ATOM 2099 N N . ASP A 1 259 ? 16.107 16.579 -25.735 1.00 43.97 259 ASP A N 1
ATOM 2100 C CA . ASP A 1 259 ? 14.926 15.769 -26.096 1.00 43.97 259 ASP A CA 1
ATOM 2101 C C . ASP A 1 259 ? 14.683 14.593 -25.127 1.00 43.97 259 ASP A C 1
ATOM 2103 O O . ASP A 1 259 ? 13.547 14.159 -24.943 1.00 43.97 259 ASP A O 1
ATOM 2107 N N . ILE A 1 260 ? 15.733 14.076 -24.473 1.00 43.34 260 ILE A N 1
ATOM 2108 C CA . ILE A 1 260 ? 15.615 13.043 -23.425 1.00 43.34 260 ILE A CA 1
ATOM 2109 C C . ILE A 1 260 ? 15.065 13.640 -22.119 1.00 43.34 260 ILE A C 1
ATOM 2111 O O . ILE A 1 260 ? 14.315 12.966 -21.416 1.00 43.34 260 ILE A O 1
ATOM 2115 N N . TYR A 1 261 ? 15.390 14.900 -21.814 1.00 40.75 261 TYR A N 1
ATOM 2116 C CA . TYR A 1 261 ? 14.842 15.638 -20.667 1.00 40.75 261 TYR A CA 1
ATOM 2117 C C . TYR A 1 261 ? 13.493 16.328 -20.964 1.00 40.75 261 TYR A C 1
ATOM 2119 O O . TYR A 1 261 ? 12.759 16.637 -20.028 1.00 40.75 261 TYR A O 1
ATOM 2127 N N . GLU A 1 262 ? 13.154 16.558 -22.238 1.00 43.28 262 GLU A N 1
ATOM 2128 C CA . GLU A 1 262 ? 11.923 17.223 -22.695 1.00 43.28 262 GLU A CA 1
ATOM 2129 C C . GLU A 1 262 ? 10.794 16.257 -23.056 1.00 43.28 262 GLU A C 1
ATOM 2131 O O . GLU A 1 262 ? 9.651 16.696 -23.214 1.00 43.28 262 GLU A O 1
ATOM 2136 N N . ARG A 1 263 ? 11.044 14.940 -23.129 1.00 47.38 263 ARG A N 1
ATOM 2137 C CA . ARG A 1 263 ? 9.923 13.996 -23.051 1.00 47.38 263 ARG A CA 1
ATOM 2138 C C . ARG A 1 263 ? 9.252 14.265 -21.708 1.00 47.38 263 ARG A C 1
ATOM 2140 O O . ARG A 1 263 ? 9.934 14.124 -20.693 1.00 47.38 263 ARG A O 1
ATOM 2147 N N . PRO A 1 264 ? 7.970 14.688 -21.680 1.00 50.00 264 PRO A N 1
ATOM 2148 C CA . PRO A 1 264 ? 7.286 14.979 -20.433 1.00 50.00 264 PRO A CA 1
ATOM 2149 C C . PRO A 1 264 ? 7.494 13.760 -19.561 1.00 50.00 264 PRO A C 1
ATOM 2151 O O . PRO A 1 264 ? 7.122 12.668 -19.976 1.00 50.00 264 PRO A O 1
ATOM 2154 N N . ASN A 1 265 ? 8.210 13.952 -18.455 1.00 54.75 265 ASN A N 1
ATOM 2155 C CA . ASN A 1 265 ? 8.557 12.956 -17.458 1.00 54.75 265 ASN A CA 1
ATOM 2156 C C . ASN A 1 265 ? 7.306 12.116 -17.166 1.00 54.75 265 ASN A C 1
ATOM 2158 O O . ASN A 1 265 ? 6.501 12.486 -16.310 1.00 54.75 265 ASN A O 1
ATOM 2162 N N . ARG A 1 266 ? 7.105 11.021 -17.911 1.00 65.31 266 ARG A N 1
ATOM 2163 C CA . ARG A 1 266 ? 5.917 10.184 -17.778 1.00 65.31 266 ARG A CA 1
ATOM 2164 C C . ARG A 1 266 ? 6.140 9.382 -16.523 1.00 65.31 266 ARG A C 1
ATOM 2166 O O . ARG A 1 266 ? 6.915 8.439 -16.549 1.00 65.31 266 ARG A O 1
ATOM 2173 N N . ARG A 1 267 ? 5.509 9.827 -15.437 1.00 87.00 267 ARG A N 1
ATOM 2174 C CA . ARG A 1 267 ? 5.412 9.086 -14.182 1.00 87.00 267 ARG A CA 1
ATOM 2175 C C . ARG A 1 267 ? 4.674 7.802 -14.521 1.00 87.00 267 ARG A C 1
ATOM 2177 O O . ARG A 1 267 ? 3.484 7.850 -14.828 1.00 87.00 267 ARG A O 1
ATOM 2184 N N . LEU A 1 268 ? 5.408 6.700 -14.577 1.00 92.69 268 LEU A N 1
ATOM 2185 C CA . LEU A 1 268 ? 4.867 5.384 -14.874 1.00 92.69 268 LEU A CA 1
ATOM 2186 C C . LEU A 1 268 ? 4.978 4.527 -13.623 1.00 92.69 268 LEU A C 1
ATOM 2188 O O . LEU A 1 268 ? 6.017 4.510 -12.982 1.00 92.69 268 LEU A O 1
ATOM 2192 N N . LEU A 1 269 ? 3.919 3.786 -13.326 1.00 94.31 269 LEU A N 1
ATOM 2193 C CA . LEU A 1 269 ? 3.964 2.686 -12.384 1.00 94.31 269 LEU A CA 1
ATOM 2194 C C . LEU A 1 269 ? 4.485 1.467 -13.147 1.00 94.31 269 LEU A C 1
ATOM 2196 O O . LEU A 1 269 ? 3.827 0.976 -14.071 1.00 94.31 269 LEU A O 1
ATOM 2200 N N . SER A 1 270 ? 5.678 1.000 -12.799 1.00 93.75 270 SER A N 1
ATOM 2201 C CA . SER A 1 270 ? 6.338 -0.122 -13.463 1.00 93.75 270 SER A CA 1
ATOM 2202 C C . SER A 1 270 ? 5.583 -1.438 -13.250 1.00 93.75 270 SER A C 1
ATOM 2204 O O . SER A 1 270 ? 4.702 -1.578 -12.392 1.00 93.75 270 SER A O 1
ATOM 2206 N N . PHE A 1 271 ? 5.952 -2.464 -14.022 1.00 92.69 271 PHE A N 1
ATOM 2207 C CA . PHE A 1 271 ? 5.364 -3.798 -13.877 1.00 92.69 271 PHE A CA 1
ATOM 2208 C C . PHE A 1 271 ? 5.550 -4.380 -12.465 1.00 92.69 271 PHE A C 1
ATOM 2210 O O . PHE A 1 271 ? 4.629 -4.999 -11.935 1.00 92.69 271 PHE A O 1
ATOM 2217 N N . LYS A 1 272 ? 6.731 -4.187 -11.856 1.00 92.62 272 LYS A N 1
ATOM 2218 C CA . LYS A 1 272 ? 7.049 -4.718 -10.519 1.00 92.62 272 LYS A CA 1
ATOM 2219 C C . LYS A 1 272 ? 6.240 -4.008 -9.437 1.00 92.62 272 LYS A C 1
ATOM 2221 O O . LYS A 1 272 ? 5.622 -4.673 -8.614 1.00 92.62 272 LYS A O 1
ATOM 2226 N N . GLU A 1 273 ? 6.179 -2.681 -9.484 1.00 95.00 273 GLU A N 1
ATOM 2227 C CA . GLU A 1 273 ? 5.393 -1.893 -8.528 1.00 95.00 273 GLU A CA 1
ATOM 2228 C C . GLU A 1 273 ? 3.900 -2.200 -8.648 1.00 95.00 273 GLU A C 1
ATOM 2230 O O . GLU A 1 273 ? 3.211 -2.349 -7.643 1.00 95.00 273 GLU A O 1
ATOM 2235 N N . THR A 1 274 ? 3.398 -2.373 -9.875 1.00 95.81 274 THR A N 1
ATOM 2236 C CA . THR A 1 274 ? 2.001 -2.771 -10.092 1.00 95.81 274 THR A CA 1
ATOM 2237 C C . THR A 1 274 ? 1.728 -4.177 -9.555 1.00 95.81 274 THR A C 1
ATOM 2239 O O . THR A 1 274 ? 0.671 -4.420 -8.974 1.00 95.81 274 THR A O 1
ATOM 2242 N N . LEU A 1 275 ? 2.664 -5.118 -9.730 1.00 95.00 275 LEU A N 1
ATOM 2243 C CA . LEU A 1 275 ? 2.545 -6.468 -9.176 1.00 95.00 275 LEU A CA 1
ATOM 2244 C C . LEU A 1 275 ? 2.449 -6.433 -7.643 1.00 95.00 275 LEU A C 1
ATOM 2246 O O . LEU A 1 275 ? 1.548 -7.064 -7.089 1.00 95.00 275 LEU A O 1
ATOM 2250 N N . ASP A 1 276 ? 3.326 -5.675 -6.979 1.00 95.56 276 ASP A N 1
ATOM 2251 C CA . ASP A 1 276 ? 3.299 -5.484 -5.524 1.00 95.56 276 ASP A CA 1
ATOM 2252 C C . ASP A 1 276 ? 1.997 -4.819 -5.067 1.00 95.56 276 ASP A C 1
ATOM 2254 O O . ASP A 1 276 ? 1.363 -5.285 -4.122 1.00 95.56 276 ASP A O 1
ATOM 2258 N N . LEU A 1 277 ? 1.563 -3.765 -5.763 1.00 96.50 277 LEU A N 1
ATOM 2259 C CA . LEU A 1 277 ? 0.323 -3.054 -5.464 1.00 96.50 277 LEU A CA 1
ATOM 2260 C C . LEU A 1 277 ? -0.879 -4.004 -5.507 1.00 96.50 277 LEU A C 1
ATOM 2262 O O . LEU A 1 277 ? -1.638 -4.080 -4.542 1.00 96.50 277 LEU A O 1
ATOM 2266 N N . ILE A 1 278 ? -1.033 -4.788 -6.580 1.00 95.94 278 ILE A N 1
ATOM 2267 C CA . ILE A 1 278 ? -2.132 -5.761 -6.692 1.00 95.94 278 ILE A CA 1
ATOM 2268 C C . ILE A 1 278 ? -1.989 -6.857 -5.623 1.00 95.94 278 ILE A C 1
ATOM 2270 O O . ILE A 1 278 ? -2.994 -7.270 -5.038 1.00 95.94 278 ILE A O 1
ATOM 2274 N N . ALA A 1 279 ? -0.766 -7.308 -5.319 1.00 96.19 279 ALA A N 1
ATOM 2275 C CA . ALA A 1 279 ? -0.521 -8.283 -4.256 1.00 96.19 279 ALA A CA 1
ATOM 2276 C C . ALA A 1 279 ? -0.982 -7.766 -2.884 1.00 96.19 279 ALA A C 1
ATOM 2278 O O . ALA A 1 279 ? -1.622 -8.508 -2.131 1.00 96.19 279 ALA A O 1
ATOM 2279 N N . TYR A 1 280 ? -0.690 -6.501 -2.572 1.00 96.81 280 TYR A N 1
ATOM 2280 C CA . TYR A 1 280 ? -1.072 -5.851 -1.320 1.00 96.81 280 TYR A CA 1
ATOM 2281 C C . TYR A 1 280 ? -2.573 -5.580 -1.276 1.00 96.81 280 TYR A C 1
ATOM 2283 O O . TYR A 1 280 ? -3.212 -5.923 -0.290 1.00 96.81 280 TYR A O 1
ATOM 2291 N N . MET A 1 281 ? -3.188 -5.110 -2.363 1.00 95.06 281 MET A N 1
ATOM 2292 C CA . MET A 1 281 ? -4.646 -4.948 -2.438 1.00 95.06 281 MET A CA 1
ATOM 2293 C C . MET A 1 281 ? -5.384 -6.277 -2.217 1.00 95.06 281 MET A C 1
ATOM 2295 O O . MET A 1 281 ? -6.312 -6.351 -1.408 1.00 95.06 281 MET A O 1
ATOM 2299 N N . TYR A 1 282 ? -4.941 -7.351 -2.880 1.00 95.19 282 TYR A N 1
ATOM 2300 C CA . TYR A 1 282 ? -5.508 -8.689 -2.701 1.00 95.19 282 TYR A CA 1
ATOM 2301 C C . TYR A 1 282 ? -5.341 -9.186 -1.257 1.00 95.19 282 TYR A C 1
ATOM 2303 O O . TYR A 1 282 ? -6.298 -9.637 -0.623 1.00 95.19 282 TYR A O 1
ATOM 2311 N N . SER A 1 283 ? -4.132 -9.052 -0.709 1.00 96.12 283 SER A N 1
ATOM 2312 C CA . SER A 1 283 ? -3.827 -9.414 0.675 1.00 96.12 283 SER A CA 1
ATOM 2313 C C . SER A 1 283 ? -4.650 -8.588 1.676 1.00 96.12 283 SER A C 1
ATOM 2315 O O . SER A 1 283 ? -5.214 -9.135 2.622 1.00 96.12 283 SER A O 1
ATOM 2317 N N . GLY A 1 284 ? -4.787 -7.282 1.446 1.00 95.94 284 GLY A N 1
ATOM 2318 C CA . GLY A 1 284 ? -5.588 -6.352 2.237 1.00 95.94 284 GLY A CA 1
ATOM 2319 C C . GLY A 1 284 ? -7.067 -6.732 2.279 1.00 95.94 284 GLY A C 1
ATOM 2320 O O . GLY A 1 284 ? -7.663 -6.692 3.352 1.00 95.94 284 GLY A O 1
ATOM 2321 N N . GLY A 1 285 ? -7.644 -7.199 1.165 1.00 95.19 285 GLY A N 1
ATOM 2322 C CA . GLY A 1 285 ? -9.016 -7.723 1.124 1.00 95.19 285 GLY A CA 1
ATOM 2323 C C . GLY A 1 285 ? -9.221 -8.966 2.001 1.00 95.19 285 GLY A C 1
ATOM 2324 O O . GLY A 1 285 ? -10.221 -9.082 2.707 1.00 95.19 285 GLY A O 1
ATOM 2325 N N . ILE A 1 286 ? -8.242 -9.872 2.050 1.00 96.06 286 ILE A N 1
ATOM 2326 C CA . ILE A 1 286 ? -8.298 -11.034 2.952 1.00 96.06 286 ILE A CA 1
ATOM 2327 C C . ILE A 1 286 ? -8.178 -10.600 4.415 1.00 96.06 286 ILE A C 1
ATOM 2329 O O . ILE A 1 286 ? -8.904 -11.098 5.281 1.00 96.06 286 ILE A O 1
ATOM 2333 N N . LEU A 1 287 ? -7.245 -9.691 4.705 1.00 96.94 287 LEU A N 1
ATOM 2334 C CA . LEU A 1 287 ? -7.025 -9.186 6.057 1.00 96.94 287 LEU A CA 1
ATOM 2335 C C . LEU A 1 287 ? -8.240 -8.418 6.576 1.00 96.94 287 LEU A C 1
ATOM 2337 O O . LEU A 1 287 ? -8.644 -8.641 7.716 1.00 96.94 287 LEU A O 1
ATOM 2341 N N . ARG A 1 288 ? -8.879 -7.612 5.724 1.00 96.94 288 ARG A N 1
ATOM 2342 C CA . ARG A 1 288 ? -10.171 -6.965 5.976 1.00 96.94 288 ARG A CA 1
ATOM 2343 C C . ARG A 1 288 ? -11.205 -7.963 6.479 1.00 96.94 288 ARG A C 1
ATOM 2345 O O . ARG A 1 288 ? -11.824 -7.730 7.512 1.00 96.94 288 ARG A O 1
ATOM 2352 N N . ASP A 1 289 ? -11.384 -9.078 5.776 1.00 96.81 289 ASP A N 1
ATOM 2353 C CA . ASP A 1 289 ? -12.396 -10.074 6.135 1.00 96.81 289 ASP A CA 1
ATOM 2354 C C . ASP A 1 289 ? -12.074 -10.767 7.463 1.00 96.81 289 ASP A C 1
ATOM 2356 O O . ASP A 1 289 ? -12.979 -11.041 8.257 1.00 96.81 289 ASP A O 1
ATOM 2360 N N . ARG A 1 290 ? -10.788 -11.031 7.738 1.00 97.56 290 ARG A N 1
ATOM 2361 C CA . ARG A 1 290 ? -10.334 -11.574 9.030 1.00 97.56 290 ARG A CA 1
ATOM 2362 C C . ARG A 1 290 ? -10.595 -10.583 10.166 1.00 97.56 290 ARG A C 1
ATOM 2364 O O . ARG A 1 290 ? -11.168 -10.976 11.181 1.00 97.56 290 ARG A O 1
ATOM 2371 N N . MET A 1 291 ? -10.220 -9.315 9.978 1.00 98.44 291 MET A N 1
ATOM 2372 C CA . MET A 1 291 ? -10.469 -8.227 10.929 1.00 98.44 291 MET A CA 1
ATOM 2373 C C . MET A 1 291 ? -11.963 -8.064 11.197 1.00 98.44 291 MET A C 1
ATOM 2375 O O . MET A 1 291 ? -12.383 -8.089 12.350 1.00 98.44 291 MET A O 1
ATOM 2379 N N . TYR A 1 292 ? -12.777 -7.971 10.146 1.00 98.25 292 TYR A N 1
ATOM 2380 C CA . TYR A 1 292 ? -14.221 -7.795 10.261 1.00 98.25 292 TYR A CA 1
ATOM 2381 C C . TYR A 1 292 ? -14.870 -8.946 11.037 1.00 98.25 292 TYR A C 1
ATOM 2383 O O . TYR A 1 292 ? -15.575 -8.707 12.015 1.00 98.25 292 TYR A O 1
ATOM 2391 N N . LYS A 1 293 ? -14.570 -10.204 10.678 1.00 98.25 293 LYS A N 1
ATOM 2392 C CA . LYS A 1 293 ? -15.086 -11.385 11.395 1.00 98.25 293 LYS A CA 1
ATOM 2393 C C . LYS A 1 293 ? -14.667 -11.398 12.863 1.00 98.25 293 LYS A C 1
ATOM 2395 O O . LYS A 1 293 ? -15.487 -11.711 13.725 1.00 98.25 293 LYS A O 1
ATOM 2400 N N . PHE A 1 294 ? -13.412 -11.056 13.152 1.00 98.50 294 PHE A N 1
ATOM 2401 C CA . PHE A 1 294 ? -12.917 -10.969 14.522 1.00 98.50 294 PHE A CA 1
ATOM 2402 C C . PHE A 1 294 ? -13.665 -9.898 15.321 1.00 98.50 294 PHE A C 1
ATOM 2404 O O . PHE A 1 294 ? -14.187 -10.188 16.398 1.00 98.50 294 PHE A O 1
ATOM 2411 N N . PHE A 1 295 ? -13.764 -8.679 14.787 1.00 98.50 295 PHE A N 1
ATOM 2412 C CA . PHE A 1 295 ? -14.394 -7.568 15.489 1.00 98.50 295 PHE A CA 1
ATOM 2413 C C . PHE A 1 295 ? -15.900 -7.759 15.643 1.00 98.50 295 PHE A C 1
ATOM 2415 O O . PHE A 1 295 ? -16.398 -7.530 16.736 1.00 98.50 295 PHE A O 1
ATOM 2422 N N . VAL A 1 296 ? -16.620 -8.276 14.645 1.00 98.31 296 VAL A N 1
ATOM 2423 C CA . VAL A 1 296 ? -18.038 -8.647 14.815 1.00 98.31 296 VAL A CA 1
ATOM 2424 C C . VAL A 1 296 ? -18.200 -9.711 15.905 1.00 98.31 296 VAL A C 1
ATOM 2426 O O . VAL A 1 296 ? -19.114 -9.619 16.720 1.00 98.31 296 VAL A O 1
ATOM 2429 N N . GLY A 1 297 ? -17.295 -10.691 15.983 1.00 98.38 297 GLY A N 1
ATOM 2430 C CA . GLY A 1 297 ? -17.319 -11.705 17.040 1.00 98.38 297 GLY A CA 1
ATOM 2431 C C . GLY A 1 297 ? -17.077 -11.152 18.452 1.00 98.38 297 GLY A C 1
ATOM 2432 O O . GLY A 1 297 ? -17.574 -11.724 19.420 1.00 98.38 297 GLY A O 1
ATOM 2433 N N . LYS A 1 298 ? -16.330 -10.049 18.584 1.00 98.31 298 LYS A N 1
ATOM 2434 C CA . LYS A 1 298 ? -15.993 -9.416 19.875 1.00 98.31 298 LYS A CA 1
ATOM 2435 C C . LYS A 1 298 ? -16.952 -8.297 20.275 1.00 98.31 298 LYS A C 1
ATOM 2437 O O . LYS A 1 298 ? -17.293 -8.176 21.447 1.00 98.31 298 LYS A O 1
ATOM 2442 N N . CYS A 1 299 ? -17.362 -7.491 19.307 1.00 98.19 299 CYS A N 1
ATOM 2443 C CA . CYS A 1 299 ? -18.112 -6.252 19.486 1.00 98.19 299 CYS A CA 1
ATOM 2444 C C . CYS A 1 299 ? -19.594 -6.385 19.134 1.00 98.19 299 CYS A C 1
ATOM 2446 O O . CYS A 1 299 ? -20.382 -5.521 19.504 1.00 98.19 299 CYS A O 1
ATOM 2448 N N . GLY A 1 300 ? -19.980 -7.436 18.407 1.00 98.06 300 GLY A N 1
ATOM 2449 C CA . GLY A 1 300 ? -21.256 -7.461 17.705 1.00 98.06 300 GLY A CA 1
ATOM 2450 C C . GLY A 1 300 ? -21.277 -6.468 16.539 1.00 98.06 300 GLY A C 1
ATOM 2451 O O . GLY A 1 300 ? -20.241 -5.984 16.079 1.00 98.06 300 GLY A O 1
ATOM 2452 N N . VAL A 1 301 ? -22.481 -6.184 16.053 1.00 98.12 301 VAL A N 1
ATOM 2453 C CA . VAL A 1 301 ? -22.732 -5.151 15.042 1.00 98.12 301 VAL A CA 1
ATOM 2454 C C . VAL A 1 301 ? -23.232 -3.878 15.718 1.00 98.12 301 VAL A C 1
ATOM 2456 O O . VAL A 1 301 ? -23.881 -3.944 16.761 1.00 98.12 301 VAL A O 1
ATOM 2459 N N . ALA A 1 302 ? -22.949 -2.725 15.122 1.00 97.12 302 ALA A N 1
ATOM 2460 C CA . ALA A 1 302 ? -23.408 -1.439 15.626 1.00 97.12 3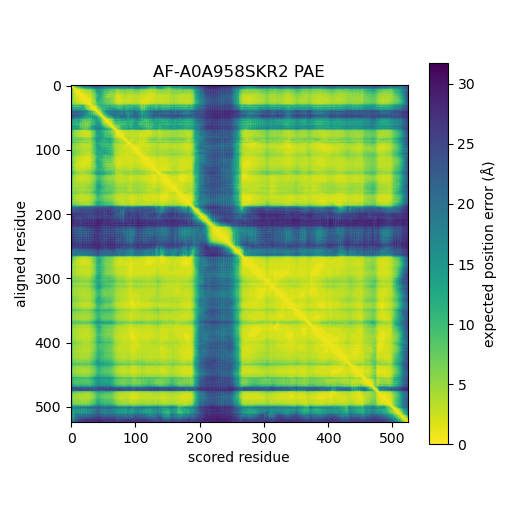02 ALA A CA 1
ATOM 2461 C C . ALA A 1 302 ? -24.937 -1.308 15.527 1.00 97.12 302 ALA A C 1
ATOM 2463 O O . ALA A 1 302 ? -25.539 -1.602 14.488 1.00 97.12 302 ALA A O 1
ATOM 2464 N N . ILE A 1 303 ? -25.557 -0.819 16.604 1.00 97.31 303 ILE A N 1
ATOM 2465 C CA . ILE A 1 303 ? -26.999 -0.569 16.696 1.00 97.31 303 ILE A CA 1
ATOM 2466 C C . ILE A 1 303 ? -27.213 0.929 16.946 1.00 97.31 303 ILE A C 1
ATOM 2468 O O . ILE A 1 303 ? -26.597 1.513 17.836 1.00 97.31 303 ILE A O 1
ATOM 2472 N N . SER A 1 304 ? -28.071 1.564 16.147 1.00 95.88 304 SER A N 1
ATOM 2473 C CA . SER A 1 304 ? -28.438 2.973 16.299 1.00 95.88 304 SER A CA 1
ATOM 2474 C C . SER A 1 304 ? -29.249 3.205 17.580 1.00 95.88 304 SER A C 1
ATOM 2476 O O . SER A 1 304 ? -29.741 2.265 18.211 1.00 95.88 304 SER A O 1
ATOM 2478 N N . ARG A 1 305 ? -29.464 4.470 17.959 1.00 95.12 305 ARG A N 1
ATOM 2479 C CA . ARG A 1 305 ? -30.301 4.815 19.127 1.00 95.12 305 ARG A CA 1
ATOM 2480 C C . ARG A 1 305 ? -31.745 4.322 18.985 1.00 95.12 305 ARG A C 1
ATOM 2482 O O . ARG A 1 305 ? -32.408 4.059 19.982 1.00 95.12 305 ARG A O 1
ATOM 2489 N N . GLU A 1 306 ? -32.209 4.166 17.751 1.00 96.69 306 GLU A N 1
ATOM 2490 C CA . GLU A 1 306 ? -33.528 3.657 17.375 1.00 96.69 306 GLU A CA 1
ATOM 2491 C C . GLU A 1 306 ? -33.598 2.120 17.364 1.00 96.69 306 GLU A C 1
ATOM 2493 O O . GLU A 1 306 ? -34.640 1.557 17.035 1.00 96.69 306 GLU A O 1
ATOM 2498 N N . GLY A 1 307 ? -32.510 1.421 17.702 1.00 96.38 307 GLY A N 1
ATOM 2499 C CA . GLY A 1 307 ? -32.472 -0.041 17.713 1.00 96.38 307 GLY A CA 1
ATOM 2500 C C . GLY A 1 307 ? -32.286 -0.675 16.330 1.00 96.38 307 GLY A C 1
ATOM 2501 O O . GLY A 1 307 ? -32.529 -1.870 16.177 1.00 96.38 307 GLY A O 1
ATOM 2502 N N . THR A 1 308 ? -31.874 0.096 15.318 1.00 97.56 308 THR A N 1
ATOM 2503 C CA . THR A 1 308 ? -31.646 -0.414 13.953 1.00 97.56 308 THR A CA 1
ATOM 2504 C C . THR A 1 308 ? -30.174 -0.735 13.712 1.00 97.56 308 THR A C 1
ATOM 2506 O O . THR A 1 308 ? -29.300 -0.057 14.244 1.00 97.56 308 THR A O 1
ATOM 2509 N N . VAL A 1 309 ? -29.874 -1.768 12.921 1.00 97.75 309 VAL A N 1
ATOM 2510 C CA . VAL A 1 309 ? -28.484 -2.093 12.562 1.00 97.75 309 VAL A CA 1
ATOM 2511 C C . VAL A 1 309 ? -27.933 -0.999 11.653 1.00 97.75 309 VAL A C 1
ATOM 2513 O O . VAL A 1 309 ? -28.509 -0.715 10.601 1.00 97.75 309 VAL A O 1
ATOM 2516 N N . VAL A 1 310 ? -26.806 -0.407 12.043 1.00 97.62 310 VAL A N 1
ATOM 2517 C CA . VAL A 1 310 ? -26.106 0.572 11.209 1.00 97.62 310 VAL A CA 1
ATOM 2518 C C . VAL A 1 310 ? -25.336 -0.192 10.139 1.00 97.62 310 VAL A C 1
ATOM 2520 O O . VAL A 1 310 ? -24.508 -1.040 10.461 1.00 97.62 310 VAL A O 1
ATOM 2523 N N . VAL A 1 311 ? -25.606 0.096 8.869 1.00 96.88 311 VAL A N 1
ATOM 2524 C CA . VAL A 1 311 ? -24.960 -0.561 7.723 1.00 96.88 311 VAL A CA 1
ATOM 2525 C C . VAL A 1 311 ? -24.212 0.450 6.861 1.00 96.88 311 VAL A C 1
ATOM 2527 O O . VAL A 1 311 ? -24.563 1.631 6.845 1.00 96.88 311 VAL A O 1
ATOM 2530 N N . ASP A 1 312 ? -23.181 -0.004 6.157 1.00 94.56 312 ASP A N 1
ATOM 2531 C CA . ASP A 1 312 ? -22.472 0.785 5.148 1.00 94.56 312 ASP A CA 1
ATOM 2532 C C . ASP A 1 312 ? -23.221 0.832 3.799 1.00 94.56 312 ASP A C 1
ATOM 2534 O O . ASP A 1 312 ? -24.370 0.384 3.664 1.00 94.56 312 ASP A O 1
ATOM 2538 N N . TYR A 1 313 ? -22.578 1.410 2.780 1.00 90.38 313 TYR A N 1
ATOM 2539 C CA . TYR A 1 313 ? -23.152 1.524 1.437 1.00 90.38 313 TYR A CA 1
ATOM 2540 C C . TYR A 1 313 ? -23.431 0.157 0.783 1.00 90.38 313 TYR A C 1
ATOM 2542 O O . TYR A 1 313 ? -24.419 0.038 0.053 1.00 90.38 313 TYR A O 1
ATOM 2550 N N . SER A 1 314 ? -22.625 -0.865 1.094 1.00 90.94 314 SER A N 1
ATOM 2551 C CA . SER A 1 314 ? -22.774 -2.255 0.637 1.00 90.94 314 SER A CA 1
ATOM 2552 C C . SER A 1 314 ? -23.780 -3.049 1.471 1.00 90.94 314 SER A C 1
ATOM 2554 O O . SER A 1 314 ? -23.965 -4.242 1.248 1.00 90.94 314 SER A O 1
ATOM 2556 N N . LYS A 1 315 ? -24.475 -2.399 2.416 1.00 95.25 315 LYS A N 1
ATOM 2557 C CA . LYS A 1 315 ? -25.413 -3.030 3.360 1.00 95.25 315 LYS A CA 1
ATOM 2558 C C . LYS A 1 315 ? -24.736 -3.995 4.334 1.00 95.25 315 LYS A C 1
ATOM 2560 O O . LYS A 1 315 ? -25.413 -4.833 4.933 1.00 95.25 315 LYS A O 1
ATOM 2565 N N . ILE A 1 316 ? -23.432 -3.844 4.544 1.00 95.75 316 ILE A N 1
ATOM 2566 C CA . ILE A 1 316 ? -22.673 -4.622 5.516 1.00 95.75 316 ILE A CA 1
ATOM 2567 C C . ILE A 1 316 ? -22.777 -3.920 6.879 1.00 95.75 316 ILE A C 1
ATOM 2569 O O . ILE A 1 316 ? -22.591 -2.703 6.958 1.00 95.75 316 ILE A O 1
ATOM 2573 N N . PRO A 1 317 ? -23.107 -4.637 7.970 1.00 98.06 317 PRO A N 1
ATOM 2574 C CA . PRO A 1 317 ? -23.190 -4.036 9.298 1.00 98.06 317 PRO A CA 1
ATOM 2575 C C . PRO A 1 317 ? -21.872 -3.391 9.736 1.00 98.06 317 PRO A C 1
ATOM 2577 O O . PRO A 1 317 ? -20.816 -4.021 9.660 1.00 98.06 317 PRO A O 1
ATOM 2580 N N . LYS A 1 318 ? -21.936 -2.159 10.241 1.00 97.88 318 LYS A N 1
ATOM 2581 C CA . LYS A 1 318 ? -20.786 -1.454 10.819 1.00 97.88 318 LYS A CA 1
ATOM 2582 C C . LYS A 1 318 ? -20.474 -1.981 12.220 1.00 97.88 318 LYS A C 1
ATOM 2584 O O . LYS A 1 318 ? -21.288 -2.668 12.839 1.00 97.88 318 LYS A O 1
ATOM 2589 N N . ILE A 1 319 ? -19.301 -1.630 12.738 1.00 98.12 319 ILE A N 1
ATOM 2590 C CA . ILE A 1 319 ? -18.867 -1.965 14.103 1.00 98.12 319 ILE A CA 1
ATOM 2591 C C . ILE A 1 319 ? -18.635 -0.663 14.881 1.00 98.12 319 ILE A C 1
ATOM 2593 O O . ILE A 1 319 ? -18.261 0.350 14.293 1.00 98.12 319 ILE A O 1
ATOM 2597 N N . GLU A 1 320 ? -18.859 -0.654 16.196 1.00 98.12 320 GLU A N 1
ATOM 2598 C CA . GLU A 1 320 ? -18.515 0.505 17.031 1.00 98.12 320 GLU A CA 1
ATOM 2599 C C . GLU A 1 320 ? -16.996 0.716 17.089 1.00 98.12 320 GLU A C 1
ATOM 2601 O O . GLU A 1 320 ? -16.241 -0.187 17.469 1.00 98.12 320 GLU A O 1
ATOM 2606 N N . ARG A 1 321 ? -16.541 1.931 16.760 1.00 97.50 321 ARG A N 1
ATOM 2607 C CA . ARG A 1 321 ? -15.111 2.265 16.667 1.00 97.50 321 ARG A CA 1
ATOM 2608 C C . ARG A 1 321 ? -14.383 2.095 18.000 1.00 97.50 321 ARG A C 1
ATOM 2610 O O . ARG A 1 321 ? -13.327 1.472 18.045 1.00 97.50 321 ARG A O 1
ATOM 2617 N N . SER A 1 322 ? -14.994 2.546 19.095 1.00 97.31 322 SER A N 1
ATOM 2618 C CA . SER A 1 322 ? -14.436 2.411 20.449 1.00 97.31 322 SER A CA 1
ATOM 2619 C C . SER A 1 322 ? -14.240 0.948 20.874 1.00 97.31 322 SER A C 1
ATOM 2621 O O . SER A 1 322 ? -13.346 0.629 21.663 1.00 97.31 322 SER A O 1
ATOM 2623 N N . CYS A 1 323 ? -15.057 0.032 20.346 1.00 98.19 323 CYS A N 1
ATOM 2624 C CA . CYS A 1 323 ? -14.885 -1.395 20.577 1.00 98.19 323 CYS A CA 1
ATOM 2625 C C . CYS A 1 323 ? -13.731 -1.967 19.744 1.00 98.19 323 CYS A C 1
ATOM 2627 O O . CYS A 1 323 ? -12.932 -2.750 20.264 1.00 98.19 323 CYS A O 1
ATOM 2629 N N . VAL A 1 324 ? -13.589 -1.533 18.487 1.00 98.12 324 VAL A N 1
ATOM 2630 C CA . VAL A 1 324 ? -12.438 -1.896 17.649 1.00 98.12 324 VAL A CA 1
ATOM 2631 C C . VAL A 1 324 ? -11.128 -1.440 18.285 1.00 98.12 324 VAL A C 1
ATOM 2633 O O . VAL A 1 324 ? -10.231 -2.264 18.437 1.00 98.12 324 VAL A O 1
ATOM 2636 N N . GLU A 1 325 ? -11.036 -0.192 18.748 1.00 97.25 325 GLU A N 1
ATOM 2637 C CA . GLU A 1 325 ? -9.863 0.336 19.465 1.00 97.25 325 GLU A CA 1
ATOM 2638 C C . GLU A 1 325 ? -9.484 -0.538 20.671 1.00 97.25 325 GLU A C 1
ATOM 2640 O O . GLU A 1 325 ? -8.316 -0.880 20.858 1.00 97.25 325 GLU A O 1
ATOM 2645 N N . ARG A 1 326 ? -10.480 -0.971 21.457 1.00 97.62 326 ARG A N 1
ATOM 2646 C CA . ARG A 1 326 ? -10.278 -1.818 22.643 1.00 97.62 326 ARG A CA 1
ATOM 2647 C C . ARG A 1 326 ? -9.699 -3.194 22.308 1.00 97.62 326 ARG A C 1
ATOM 2649 O O . ARG A 1 326 ? -8.855 -3.688 23.051 1.00 97.62 326 ARG A O 1
ATOM 2656 N N . TYR A 1 327 ? -10.170 -3.828 21.233 1.00 98.25 327 TYR A N 1
ATOM 2657 C CA . TYR A 1 327 ? -9.796 -5.203 20.873 1.00 98.25 327 TYR A CA 1
ATOM 2658 C C . TYR A 1 327 ? -8.734 -5.294 19.775 1.00 98.25 327 TYR A C 1
ATOM 2660 O O . TYR A 1 327 ? -8.331 -6.399 19.409 1.00 98.25 327 TYR A O 1
ATOM 2668 N N . PHE A 1 328 ? -8.254 -4.160 19.257 1.00 98.12 328 PHE A N 1
ATOM 2669 C CA . PHE A 1 328 ? -7.320 -4.125 18.136 1.00 98.12 328 PHE A CA 1
ATOM 2670 C C . PHE A 1 328 ? -6.061 -4.955 18.405 1.00 98.12 328 PHE A C 1
ATOM 2672 O O . PHE A 1 328 ? -5.703 -5.821 17.611 1.00 98.12 328 PHE A O 1
ATOM 2679 N N . ILE A 1 329 ? -5.428 -4.735 19.560 1.00 97.81 329 ILE A N 1
ATOM 2680 C CA . ILE A 1 329 ? -4.179 -5.406 19.946 1.00 97.81 329 ILE A CA 1
ATOM 2681 C C . ILE A 1 329 ? -4.367 -6.916 20.108 1.00 97.81 329 ILE A C 1
ATOM 2683 O O . ILE A 1 329 ? -3.498 -7.682 19.692 1.00 97.81 329 ILE A O 1
ATOM 2687 N N . GLU A 1 330 ? -5.504 -7.353 20.654 1.00 97.88 330 GLU A N 1
ATOM 2688 C CA . GLU A 1 330 ? -5.812 -8.776 20.844 1.00 97.88 330 GLU A CA 1
ATOM 2689 C C . GLU A 1 330 ? -5.867 -9.531 19.506 1.00 97.88 330 GLU A C 1
ATOM 2691 O O . GLU A 1 330 ? -5.429 -10.675 19.425 1.00 97.88 330 GLU A O 1
ATOM 2696 N N . GLY A 1 331 ? -6.356 -8.887 18.443 1.00 97.94 331 GLY A N 1
ATOM 2697 C CA . GLY A 1 331 ? -6.461 -9.498 17.118 1.00 97.94 331 GLY A CA 1
ATOM 2698 C C . GLY A 1 331 ? -5.188 -9.436 16.265 1.00 97.94 331 GLY A C 1
ATOM 2699 O O . GLY A 1 331 ? -5.153 -10.042 15.195 1.00 97.94 331 GLY A O 1
ATOM 2700 N N . THR A 1 332 ? -4.129 -8.747 16.709 1.00 97.12 332 THR A N 1
ATOM 2701 C CA . THR A 1 332 ? -2.935 -8.471 15.875 1.00 97.12 332 THR A CA 1
ATOM 2702 C C . THR A 1 332 ? -2.269 -9.715 15.288 1.00 97.12 332 THR A C 1
ATOM 2704 O O . THR A 1 332 ? -1.857 -9.676 14.130 1.00 97.12 332 THR A O 1
ATOM 2707 N N . ASP A 1 333 ? -2.220 -10.833 16.020 1.00 97.38 333 ASP A N 1
ATOM 2708 C CA . ASP A 1 333 ? -1.658 -12.096 15.512 1.00 97.38 333 ASP A CA 1
ATOM 2709 C C . ASP A 1 333 ? -2.424 -12.643 14.303 1.00 97.38 333 ASP A C 1
ATOM 2711 O O . ASP A 1 333 ? -1.834 -13.209 13.386 1.00 97.38 333 ASP A O 1
ATOM 2715 N N . LEU A 1 334 ? -3.747 -12.463 14.293 1.00 96.44 334 LEU A N 1
ATOM 2716 C CA . LEU A 1 334 ? -4.614 -12.894 13.199 1.00 96.44 334 LEU A CA 1
ATOM 2717 C C . LEU A 1 334 ? -4.518 -11.936 12.007 1.00 96.44 334 LEU A C 1
ATOM 2719 O O . LEU A 1 334 ? -4.565 -12.361 10.850 1.00 96.44 334 LEU A O 1
ATOM 2723 N N . PHE A 1 335 ? -4.420 -10.641 12.294 1.00 95.50 335 PHE A N 1
ATOM 2724 C CA . PHE A 1 335 ? -4.459 -9.579 11.292 1.00 95.50 335 PHE A CA 1
ATOM 2725 C C . PHE A 1 335 ? -3.153 -9.451 10.527 1.00 95.50 335 PHE A C 1
ATOM 2727 O O . PHE A 1 335 ? -3.159 -9.139 9.344 1.00 95.50 335 PHE A O 1
ATOM 2734 N N . PHE A 1 336 ? -2.028 -9.666 11.198 1.00 96.69 336 PHE A N 1
ATOM 2735 C CA . PHE A 1 336 ? -0.711 -9.334 10.669 1.00 96.69 336 PHE A CA 1
ATOM 2736 C C . PHE A 1 336 ? 0.198 -10.557 10.609 1.00 96.69 336 PHE A C 1
ATOM 2738 O O . PHE A 1 336 ? 1.414 -10.431 10.684 1.00 96.69 336 PHE A O 1
ATOM 2745 N N . ILE A 1 337 ? -0.381 -11.748 10.433 1.00 95.75 337 ILE A N 1
ATOM 2746 C CA . ILE A 1 337 ? 0.366 -13.004 10.270 1.00 95.75 337 ILE A CA 1
ATOM 2747 C C . ILE A 1 337 ? 1.394 -12.935 9.126 1.00 95.75 337 ILE A C 1
ATOM 2749 O O . ILE A 1 337 ? 2.486 -13.484 9.249 1.00 95.75 337 ILE A O 1
ATOM 2753 N N . GLY A 1 338 ? 1.084 -12.184 8.060 1.00 96.44 338 GLY A N 1
ATOM 2754 C CA . GLY A 1 338 ? 2.003 -11.889 6.957 1.00 96.44 338 GLY A CA 1
ATOM 2755 C C . GLY A 1 338 ? 3.088 -10.850 7.263 1.00 96.44 338 GLY A C 1
ATOM 2756 O O . GLY A 1 338 ? 3.942 -10.589 6.426 1.00 96.44 338 GLY A O 1
ATOM 2757 N N . MET A 1 339 ? 3.066 -10.241 8.447 1.00 98.00 339 MET A N 1
ATOM 2758 C CA . MET A 1 339 ? 3.939 -9.138 8.863 1.00 98.00 339 MET A CA 1
ATOM 2759 C C . MET A 1 339 ? 4.400 -9.356 10.317 1.00 98.00 339 MET A C 1
ATOM 2761 O O . MET A 1 339 ? 4.033 -8.600 11.223 1.00 98.00 339 MET A O 1
ATOM 2765 N N . PRO A 1 340 ? 5.197 -10.405 10.593 1.00 97.44 340 PRO A N 1
ATOM 2766 C CA . PRO A 1 340 ? 5.607 -10.757 11.951 1.00 97.44 340 PRO A CA 1
ATOM 2767 C C . PRO A 1 340 ? 6.328 -9.623 12.691 1.00 97.44 340 PRO A C 1
ATOM 2769 O O . PRO A 1 340 ? 6.200 -9.525 13.911 1.00 97.44 340 PRO A O 1
ATOM 2772 N N . ASN A 1 341 ? 7.052 -8.737 12.000 1.00 98.12 341 ASN A N 1
ATOM 2773 C CA . ASN A 1 341 ? 7.719 -7.613 12.663 1.00 98.12 341 ASN A CA 1
ATOM 2774 C C . ASN A 1 341 ? 6.746 -6.490 13.050 1.00 98.12 341 ASN A C 1
ATOM 2776 O O . ASN A 1 341 ? 6.927 -5.897 14.114 1.00 98.12 341 ASN A O 1
ATOM 2780 N N . MET A 1 342 ? 5.649 -6.289 12.308 1.00 98.06 342 MET A N 1
ATOM 2781 C CA . MET A 1 342 ? 4.519 -5.459 12.749 1.00 98.06 342 MET A CA 1
ATOM 2782 C C . MET A 1 342 ? 3.887 -6.018 14.034 1.00 98.06 342 MET A C 1
ATOM 2784 O O . MET A 1 342 ? 3.642 -5.266 14.980 1.00 98.06 342 MET A O 1
ATOM 2788 N N . ILE A 1 343 ? 3.688 -7.342 14.125 1.00 97.88 343 ILE A N 1
ATOM 2789 C CA . ILE A 1 343 ? 3.192 -7.992 15.355 1.00 97.88 343 ILE A CA 1
ATOM 2790 C C . ILE A 1 343 ? 4.151 -7.726 16.524 1.00 97.88 343 ILE A C 1
ATOM 2792 O O . ILE A 1 343 ? 3.721 -7.268 17.587 1.00 97.88 343 ILE A O 1
ATOM 2796 N N . LYS A 1 344 ? 5.455 -7.988 16.335 1.00 97.56 344 LYS A N 1
ATOM 2797 C CA . LYS A 1 344 ? 6.488 -7.739 17.358 1.00 97.56 344 LYS A CA 1
ATOM 2798 C C . LYS A 1 344 ? 6.474 -6.272 17.805 1.00 97.56 344 LYS A C 1
ATOM 2800 O O . LYS A 1 344 ? 6.509 -6.005 19.006 1.00 97.56 344 LYS A O 1
ATOM 2805 N N . TYR A 1 345 ? 6.384 -5.336 16.860 1.00 97.81 345 TYR A N 1
ATOM 2806 C CA . TYR A 1 345 ? 6.344 -3.897 17.115 1.00 97.81 345 TYR A CA 1
ATOM 2807 C C . TYR A 1 345 ? 5.133 -3.492 17.972 1.00 97.81 345 TYR A C 1
ATOM 2809 O O . TYR A 1 345 ? 5.302 -2.860 19.017 1.00 97.81 345 TYR A O 1
ATOM 2817 N N . LEU A 1 346 ? 3.924 -3.917 17.592 1.00 97.19 346 LEU A N 1
ATOM 2818 C CA . LEU A 1 346 ? 2.687 -3.570 18.303 1.00 97.19 346 LEU A CA 1
ATOM 2819 C C . LEU A 1 346 ? 2.614 -4.181 19.708 1.00 97.19 346 LEU A C 1
ATOM 2821 O O . LEU A 1 346 ? 2.142 -3.529 20.643 1.00 97.19 346 LEU A O 1
ATOM 2825 N N . LYS A 1 347 ? 3.114 -5.410 19.877 1.00 96.31 347 LYS A N 1
ATOM 2826 C CA . LYS A 1 347 ? 3.127 -6.106 21.174 1.00 96.31 347 LYS A CA 1
ATOM 2827 C C . LYS A 1 347 ? 4.203 -5.610 22.134 1.00 96.31 347 LYS A C 1
ATOM 2829 O O . LYS A 1 347 ? 4.036 -5.738 23.343 1.00 96.31 347 LYS A O 1
ATOM 2834 N N . LYS A 1 348 ? 5.308 -5.057 21.622 1.00 97.25 348 LYS A N 1
ATOM 2835 C CA . LYS A 1 348 ? 6.374 -4.473 22.452 1.00 97.25 348 LYS A CA 1
ATOM 2836 C C . LYS A 1 348 ? 5.910 -3.194 23.158 1.00 97.25 348 LYS A C 1
ATOM 2838 O O . LYS A 1 348 ? 6.405 -2.881 24.239 1.00 97.25 348 LYS A O 1
ATOM 2843 N N . ARG A 1 349 ? 4.980 -2.451 22.554 1.00 96.44 349 ARG A N 1
ATOM 2844 C CA . ARG A 1 349 ? 4.398 -1.229 23.125 1.00 96.44 349 ARG A CA 1
ATOM 2845 C C . ARG A 1 349 ? 3.304 -1.586 24.130 1.00 96.44 349 ARG A C 1
ATOM 2847 O O . ARG A 1 349 ? 2.539 -2.516 23.913 1.00 96.44 349 ARG A O 1
ATOM 2854 N N . THR A 1 350 ? 3.206 -0.829 25.218 1.00 96.44 350 THR A N 1
ATOM 2855 C CA . THR A 1 350 ? 2.171 -1.005 26.248 1.00 96.44 350 THR A CA 1
ATOM 2856 C C . THR A 1 350 ? 1.603 0.346 26.683 1.00 96.44 350 THR A C 1
ATOM 2858 O O . THR A 1 350 ? 2.215 1.396 26.467 1.00 96.44 350 THR A O 1
ATOM 2861 N N . GLY A 1 351 ? 0.410 0.332 27.285 1.00 95.81 351 GLY A N 1
ATOM 2862 C CA . GLY A 1 351 ? -0.196 1.519 27.888 1.00 95.81 351 GLY A CA 1
ATOM 2863 C C . GLY A 1 351 ? -0.441 2.660 26.883 1.00 95.81 351 GLY A C 1
ATOM 2864 O O . GLY A 1 351 ? -0.916 2.401 25.777 1.00 95.81 351 GLY A O 1
ATOM 2865 N N . PRO A 1 352 ? -0.125 3.925 27.231 1.00 96.81 352 PRO A N 1
ATOM 2866 C CA . PRO A 1 352 ? -0.409 5.080 26.374 1.00 96.81 352 PRO A CA 1
ATOM 2867 C C . PRO A 1 352 ? 0.223 5.004 24.979 1.00 96.81 352 PRO A C 1
ATOM 2869 O O . PRO A 1 352 ? -0.431 5.344 24.000 1.00 96.81 352 PRO A O 1
ATOM 2872 N N . ALA A 1 353 ? 1.455 4.497 24.873 1.00 95.06 353 ALA A N 1
ATOM 2873 C CA . ALA A 1 353 ? 2.163 4.385 23.597 1.00 95.06 353 ALA A CA 1
ATOM 2874 C C . ALA A 1 353 ? 1.533 3.344 22.656 1.00 95.06 353 ALA A C 1
ATOM 2876 O O . ALA A 1 353 ? 1.652 3.459 21.438 1.00 95.06 353 ALA A O 1
ATOM 2877 N N . GLN A 1 354 ? 0.882 2.318 23.215 1.00 95.50 354 GLN A N 1
ATOM 2878 C CA . GLN A 1 354 ? 0.112 1.346 22.442 1.00 95.50 354 GLN A CA 1
ATOM 2879 C C . GLN A 1 354 ? -1.217 1.948 21.969 1.00 95.50 354 GLN A C 1
ATOM 2881 O O . GLN A 1 354 ? -1.593 1.777 20.814 1.00 95.50 354 GLN A O 1
ATOM 2886 N N . ASN A 1 355 ? -1.899 2.704 22.828 1.00 95.94 355 ASN A N 1
ATOM 2887 C CA . ASN A 1 355 ? -3.141 3.377 22.449 1.00 95.94 355 ASN A CA 1
ATOM 2888 C C . ASN A 1 355 ? -2.903 4.440 21.369 1.00 95.94 355 ASN A C 1
ATOM 2890 O O . ASN A 1 355 ? -3.696 4.548 20.442 1.00 95.94 355 ASN A O 1
ATOM 2894 N N . GLU A 1 356 ? -1.797 5.186 21.447 1.00 95.62 356 GLU A N 1
ATOM 2895 C CA . GLU A 1 356 ? -1.437 6.171 20.423 1.00 95.62 356 GLU A CA 1
ATOM 2896 C C . GLU A 1 356 ? -1.305 5.520 19.042 1.00 95.62 356 GLU A C 1
ATOM 2898 O O . GLU A 1 356 ? -1.912 5.996 18.086 1.00 95.62 356 GLU A O 1
ATOM 2903 N N . ILE A 1 357 ? -0.570 4.407 18.929 1.00 95.62 357 ILE A N 1
ATOM 2904 C CA . ILE A 1 357 ? -0.384 3.745 17.633 1.00 95.62 357 ILE A CA 1
ATOM 2905 C C . ILE A 1 357 ? -1.689 3.145 17.095 1.00 95.62 357 ILE A C 1
ATOM 2907 O O . ILE A 1 357 ? -1.961 3.253 15.901 1.00 95.62 357 ILE A O 1
ATOM 2911 N N . VAL A 1 358 ? -2.527 2.565 17.962 1.00 96.69 358 VAL A N 1
ATOM 2912 C CA . VAL A 1 358 ? -3.856 2.067 17.567 1.00 96.69 358 VAL A CA 1
ATOM 2913 C C . VAL A 1 358 ? -4.714 3.211 17.038 1.00 96.69 358 VAL A C 1
ATOM 2915 O O . VAL A 1 358 ? -5.281 3.099 15.953 1.00 96.69 358 VAL A O 1
ATOM 2918 N N . ASN A 1 359 ? -4.745 4.338 17.749 1.00 96.12 359 ASN A N 1
ATOM 2919 C CA . ASN A 1 359 ? -5.492 5.516 17.323 1.00 96.12 359 ASN A CA 1
ATOM 2920 C C . ASN A 1 359 ? -4.973 6.047 15.985 1.00 96.12 359 ASN A C 1
ATOM 2922 O O . ASN A 1 359 ? -5.770 6.383 15.119 1.00 96.12 359 ASN A O 1
ATOM 2926 N N . VAL A 1 360 ? -3.656 6.063 15.770 1.00 94.75 360 VAL A N 1
ATOM 2927 C CA . VAL A 1 360 ? -3.058 6.465 14.490 1.00 94.75 360 VAL A CA 1
ATOM 2928 C C . VAL A 1 360 ? -3.517 5.552 13.347 1.00 94.75 360 VAL A C 1
ATOM 2930 O O . VAL A 1 360 ? -3.900 6.065 12.296 1.00 94.75 360 VAL A O 1
ATOM 2933 N N . PHE A 1 361 ? -3.549 4.227 13.531 1.00 96.06 361 PHE A N 1
ATOM 2934 C CA . PHE A 1 361 ? -4.092 3.302 12.525 1.00 96.06 361 PHE A CA 1
ATOM 2935 C C . PHE A 1 361 ? -5.566 3.589 12.217 1.00 96.06 361 PHE A C 1
ATOM 2937 O O . PHE A 1 361 ? -5.942 3.736 11.051 1.00 96.06 361 PHE A O 1
ATOM 2944 N N . ILE A 1 362 ? -6.393 3.693 13.259 1.00 96.06 362 ILE A N 1
ATOM 2945 C CA . ILE A 1 362 ? -7.843 3.874 13.139 1.00 96.06 362 ILE A CA 1
ATOM 2946 C C . ILE A 1 362 ? -8.179 5.230 12.505 1.00 96.06 362 ILE A C 1
ATOM 2948 O O . ILE A 1 362 ? -8.955 5.281 11.549 1.00 96.06 362 ILE A O 1
ATOM 2952 N N . GLU A 1 363 ? -7.544 6.312 12.951 1.00 93.94 363 GLU A N 1
ATOM 2953 C CA . GLU A 1 363 ? -7.730 7.658 12.395 1.00 93.94 363 GLU A CA 1
ATOM 2954 C C . GLU A 1 363 ? -7.183 7.788 10.972 1.00 93.94 363 GLU A C 1
ATOM 2956 O O . GLU A 1 363 ? -7.745 8.522 10.161 1.00 93.94 363 GLU A O 1
ATOM 2961 N N . THR A 1 364 ? -6.112 7.072 10.627 1.00 93.50 364 THR A N 1
ATOM 2962 C CA . THR A 1 364 ? -5.590 7.075 9.250 1.00 93.50 364 THR A CA 1
ATOM 2963 C C . THR A 1 364 ? -6.505 6.308 8.310 1.00 93.50 364 THR A C 1
ATOM 2965 O O . THR A 1 364 ? -6.724 6.737 7.180 1.00 93.50 364 THR A O 1
ATOM 2968 N N . SER A 1 365 ? -7.103 5.214 8.787 1.00 94.88 365 SER A N 1
ATOM 2969 C CA . SER A 1 365 ? -8.070 4.441 8.008 1.00 94.88 365 SER A CA 1
ATOM 2970 C C . SER A 1 365 ? -9.398 5.171 7.775 1.00 94.88 365 SER A C 1
ATOM 2972 O O . SER A 1 365 ? -10.192 4.753 6.931 1.00 94.88 365 SER A O 1
ATOM 2974 N N . LYS A 1 366 ? -9.621 6.273 8.502 1.00 93.75 366 LYS A N 1
ATOM 2975 C CA . LYS A 1 366 ? -10.906 6.944 8.592 1.00 93.75 366 LYS A CA 1
ATOM 2976 C C . LYS A 1 366 ? -11.378 7.548 7.269 1.00 93.75 366 LYS A C 1
ATOM 2978 O O . LYS A 1 366 ? -10.608 8.124 6.487 1.00 93.75 366 LYS A O 1
ATOM 2983 N N . ARG A 1 367 ? -12.687 7.460 7.045 1.00 88.81 367 ARG A N 1
ATOM 2984 C CA . ARG A 1 367 ? -13.400 8.229 6.019 1.00 88.81 367 ARG A CA 1
ATOM 2985 C C . ARG A 1 367 ? -13.813 9.612 6.533 1.00 88.81 367 ARG A C 1
ATOM 2987 O O . ARG A 1 367 ? -14.292 9.750 7.653 1.00 88.81 367 ARG A O 1
ATOM 2994 N N . PHE A 1 368 ? -13.652 10.643 5.706 1.00 84.31 368 PHE A N 1
ATOM 2995 C CA . PHE A 1 368 ? -13.967 12.027 6.089 1.00 84.31 368 PHE A CA 1
ATOM 2996 C C . PHE A 1 368 ? -15.466 12.338 6.121 1.00 84.31 368 PHE A C 1
ATOM 2998 O O . PHE A 1 368 ? -15.885 13.258 6.819 1.00 84.31 368 PHE A O 1
ATOM 3005 N N . ASP A 1 369 ? -16.258 11.588 5.360 1.00 86.12 369 ASP A N 1
ATOM 3006 C CA . ASP A 1 369 ? -17.701 11.762 5.206 1.00 86.12 369 ASP A CA 1
ATOM 3007 C C . ASP A 1 369 ? -18.530 10.920 6.189 1.00 86.12 369 ASP A C 1
ATOM 3009 O O . ASP A 1 369 ? -19.754 11.029 6.201 1.00 86.12 369 ASP A O 1
ATOM 3013 N N . GLU A 1 370 ? -17.882 10.105 7.025 1.00 87.12 370 GLU A N 1
ATOM 3014 C CA . GLU A 1 370 ? -18.553 9.179 7.937 1.00 87.12 370 GLU A CA 1
ATOM 3015 C C . GLU A 1 370 ? -18.516 9.655 9.402 1.00 87.12 370 GLU A C 1
ATOM 3017 O O . GLU A 1 370 ? -17.514 10.227 9.856 1.00 87.12 370 GLU A O 1
ATOM 3022 N N . PRO A 1 371 ? -19.586 9.401 10.185 1.00 89.69 371 PRO A N 1
ATOM 3023 C CA . PRO A 1 371 ? -19.588 9.652 11.620 1.00 89.69 371 PRO A CA 1
ATOM 3024 C C . PRO A 1 371 ? -18.443 8.919 12.323 1.00 89.69 371 PRO A C 1
ATOM 3026 O O . PRO A 1 371 ? -18.157 7.756 12.044 1.00 89.69 371 PRO A O 1
ATOM 3029 N N . ASN A 1 372 ? -17.831 9.571 13.315 1.00 93.69 372 ASN A N 1
ATOM 3030 C CA . ASN A 1 372 ? -16.681 9.007 14.033 1.00 93.69 372 ASN A CA 1
ATOM 3031 C C . ASN A 1 372 ? -17.018 7.792 14.919 1.00 93.69 372 ASN A C 1
ATOM 3033 O O . ASN A 1 372 ? -16.136 7.170 15.498 1.00 93.69 372 ASN A O 1
ATOM 3037 N N . GLU A 1 373 ? -18.298 7.480 15.080 1.00 96.56 373 GLU A N 1
ATOM 3038 C CA . GLU A 1 373 ? -18.795 6.489 16.036 1.00 96.56 373 GLU A CA 1
ATOM 3039 C C . GLU A 1 373 ? -18.601 5.053 15.536 1.00 96.56 373 GLU A C 1
ATOM 3041 O O . GLU A 1 373 ? -18.448 4.122 16.332 1.00 96.56 373 GLU A O 1
ATOM 3046 N N . TYR A 1 374 ? -18.566 4.873 14.216 1.00 96.88 374 TYR A N 1
ATOM 3047 C CA . TYR A 1 374 ? -18.584 3.566 13.576 1.00 96.88 374 TYR A CA 1
ATOM 3048 C C . TYR A 1 374 ? -17.365 3.363 12.683 1.00 96.88 374 TYR A C 1
ATOM 3050 O O . TYR A 1 374 ? -16.706 4.322 12.273 1.00 96.88 374 TYR A O 1
ATOM 3058 N N . ILE A 1 375 ? -17.071 2.100 12.395 1.00 97.31 375 ILE A N 1
ATOM 3059 C CA . ILE A 1 375 ? -16.089 1.694 11.398 1.00 97.31 375 ILE A CA 1
ATOM 3060 C C . ILE A 1 375 ? -16.746 0.792 10.349 1.00 97.31 375 ILE A C 1
ATOM 3062 O O . ILE A 1 375 ? -17.488 -0.140 10.680 1.00 97.31 375 ILE A O 1
ATOM 3066 N N . GLU A 1 376 ? -16.496 1.104 9.083 1.00 96.44 376 GLU A N 1
ATOM 3067 C CA . GLU A 1 376 ? -16.948 0.343 7.919 1.00 96.44 376 GLU A CA 1
ATOM 3068 C C . GLU A 1 376 ? -15.924 -0.714 7.494 1.00 96.44 376 GLU A C 1
ATOM 3070 O O . GLU A 1 376 ? -14.729 -0.633 7.796 1.00 96.44 376 GLU A O 1
ATOM 3075 N N . GLN A 1 377 ? -16.371 -1.696 6.711 1.00 95.69 377 GLN A N 1
ATOM 3076 C CA . GLN A 1 377 ? -15.489 -2.743 6.202 1.00 95.69 377 GLN A CA 1
ATOM 3077 C C . GLN A 1 377 ? -14.377 -2.171 5.297 1.00 95.69 377 GLN A C 1
ATOM 3079 O O . GLN A 1 377 ? -13.239 -2.640 5.337 1.00 95.69 377 GLN A O 1
ATOM 3084 N N . SER A 1 378 ? -14.664 -1.118 4.522 1.00 94.62 378 SER A N 1
ATOM 3085 C CA . SER A 1 378 ? -13.666 -0.440 3.681 1.00 94.62 378 SER A CA 1
ATOM 3086 C C . SER A 1 378 ? -12.558 0.247 4.488 1.00 94.62 378 SER A C 1
ATOM 3088 O O . SER A 1 378 ? -11.419 0.310 4.027 1.00 94.62 378 SER A O 1
ATOM 3090 N N . GLU A 1 379 ? -12.858 0.735 5.696 1.00 96.12 379 GLU A N 1
ATOM 3091 C CA . GLU A 1 379 ? -11.849 1.321 6.588 1.00 96.12 379 GLU A CA 1
ATOM 3092 C C . GLU A 1 379 ? -10.905 0.233 7.118 1.00 96.12 379 GLU A C 1
ATOM 3094 O O . GLU A 1 379 ? -9.692 0.418 7.111 1.00 96.12 379 GLU A O 1
ATOM 3099 N N . LEU A 1 380 ? -11.423 -0.955 7.455 1.00 97.56 380 LEU A N 1
ATOM 3100 C CA . LEU A 1 380 ? -10.588 -2.105 7.834 1.00 97.56 380 LEU A CA 1
ATOM 3101 C C . LEU A 1 380 ? -9.681 -2.577 6.686 1.00 97.56 380 LEU A C 1
ATOM 3103 O O . LEU A 1 380 ? -8.527 -2.934 6.916 1.00 97.56 380 LEU A O 1
ATOM 3107 N N . ALA A 1 381 ? -10.176 -2.544 5.444 1.00 95.81 381 ALA A N 1
ATOM 3108 C CA . ALA A 1 381 ? -9.362 -2.837 4.263 1.00 95.81 381 ALA A CA 1
ATOM 3109 C C . ALA A 1 381 ? -8.204 -1.851 4.133 1.00 95.81 381 ALA A C 1
ATOM 3111 O O . ALA A 1 381 ? -7.056 -2.240 3.918 1.00 95.81 381 ALA A O 1
ATOM 3112 N N . PHE A 1 382 ? -8.504 -0.566 4.315 1.00 95.38 382 PHE A N 1
ATOM 3113 C CA . PHE A 1 382 ? -7.497 0.471 4.235 1.00 95.38 382 PHE A CA 1
ATOM 3114 C C . PHE A 1 382 ? -6.476 0.370 5.375 1.00 95.38 382 PHE A C 1
ATOM 3116 O O . PHE A 1 382 ? -5.279 0.486 5.125 1.00 95.38 382 PHE A O 1
ATOM 3123 N N . LEU A 1 383 ? -6.920 0.046 6.593 1.00 97.06 383 LEU A N 1
ATOM 3124 C CA . LEU A 1 383 ? -6.055 -0.246 7.736 1.00 97.06 383 LEU A CA 1
ATOM 3125 C C . LEU A 1 383 ? -5.067 -1.380 7.429 1.00 97.06 383 LEU A C 1
ATOM 3127 O O . LEU A 1 383 ? -3.876 -1.260 7.720 1.00 97.06 383 LEU A O 1
ATOM 3131 N N . ALA A 1 384 ? -5.540 -2.466 6.813 1.00 97.50 384 ALA A N 1
ATOM 3132 C CA . ALA A 1 384 ? -4.686 -3.582 6.420 1.00 97.50 384 ALA A CA 1
ATOM 3133 C C . ALA A 1 384 ? -3.624 -3.176 5.383 1.00 97.50 384 ALA A C 1
ATOM 3135 O O . ALA A 1 384 ? -2.466 -3.576 5.516 1.00 97.50 384 ALA A O 1
ATOM 3136 N N . MET A 1 385 ? -3.989 -2.353 4.392 1.00 96.38 385 MET A N 1
ATOM 3137 C CA . MET A 1 385 ? -3.034 -1.836 3.402 1.00 96.38 385 MET A CA 1
ATOM 3138 C C . MET A 1 385 ? -2.004 -0.895 4.036 1.00 96.38 385 MET A C 1
ATOM 3140 O O . MET A 1 385 ? -0.818 -1.027 3.761 1.00 96.38 385 MET A O 1
ATOM 3144 N N . ILE A 1 386 ? -2.421 -0.008 4.948 1.00 96.44 386 ILE A N 1
ATOM 3145 C CA . ILE A 1 386 ? -1.513 0.871 5.708 1.00 96.44 386 ILE A CA 1
ATOM 3146 C C . ILE A 1 386 ? -0.451 0.052 6.450 1.00 96.44 386 ILE A C 1
ATOM 3148 O O . ILE A 1 386 ? 0.730 0.400 6.428 1.00 96.44 386 ILE A O 1
ATOM 3152 N N . ALA A 1 387 ? -0.856 -1.050 7.090 1.00 97.94 387 ALA A N 1
ATOM 3153 C CA . ALA A 1 387 ? 0.078 -1.937 7.776 1.00 97.94 387 ALA A CA 1
ATOM 3154 C C . ALA A 1 387 ? 1.081 -2.575 6.798 1.00 97.94 387 ALA A C 1
ATOM 3156 O O . ALA A 1 387 ? 2.273 -2.605 7.096 1.00 97.94 387 ALA A O 1
ATOM 3157 N N . GLN A 1 388 ? 0.619 -3.022 5.625 1.00 97.81 388 GLN A N 1
ATOM 3158 C CA . GLN A 1 388 ? 1.473 -3.611 4.583 1.00 97.81 388 GLN A CA 1
ATOM 3159 C C . GLN A 1 388 ? 2.463 -2.613 3.999 1.00 97.81 388 GLN A C 1
ATOM 3161 O O . GLN A 1 388 ? 3.643 -2.922 3.891 1.00 97.81 388 GLN A O 1
ATOM 3166 N N . TYR A 1 389 ? 2.005 -1.406 3.684 1.00 97.38 389 TYR A N 1
ATOM 3167 C CA . TYR A 1 389 ? 2.847 -0.312 3.213 1.00 97.38 389 TYR A CA 1
ATOM 3168 C C . TYR A 1 389 ? 3.904 0.082 4.248 1.00 97.38 389 TYR A C 1
ATOM 3170 O O . TYR A 1 389 ? 5.077 0.224 3.908 1.00 97.38 389 TYR A O 1
ATOM 3178 N N . SER A 1 390 ? 3.516 0.196 5.522 1.00 97.81 390 SER A N 1
ATOM 3179 C CA . SER A 1 390 ? 4.457 0.480 6.610 1.00 97.81 390 SER A CA 1
ATOM 3180 C C . SER A 1 390 ? 5.511 -0.621 6.749 1.00 97.81 390 SER A C 1
ATOM 3182 O O . SER A 1 390 ? 6.705 -0.333 6.819 1.00 97.81 390 SER A O 1
ATOM 3184 N N . GLU A 1 391 ? 5.094 -1.889 6.713 1.00 98.19 391 GLU A N 1
ATOM 3185 C CA . GLU A 1 391 ? 6.021 -3.018 6.791 1.00 98.19 391 GLU A CA 1
ATOM 3186 C C . GLU A 1 391 ? 6.940 -3.101 5.564 1.00 98.19 391 GLU A C 1
ATOM 3188 O O . GLU A 1 391 ? 8.128 -3.375 5.714 1.00 98.19 391 GLU A O 1
ATOM 3193 N N . ALA A 1 392 ? 6.429 -2.819 4.363 1.00 97.50 392 ALA A N 1
ATOM 3194 C CA . ALA A 1 392 ? 7.213 -2.835 3.130 1.00 97.50 392 ALA A CA 1
ATOM 3195 C C . ALA A 1 392 ? 8.324 -1.781 3.155 1.00 97.50 392 ALA A C 1
ATOM 3197 O O . ALA A 1 392 ? 9.467 -2.087 2.817 1.00 97.50 392 ALA A O 1
ATOM 3198 N N . LEU A 1 393 ? 8.013 -0.567 3.622 1.00 97.25 393 LEU A N 1
ATOM 3199 C CA . LEU A 1 393 ? 9.007 0.488 3.810 1.00 97.25 393 LEU A CA 1
ATOM 3200 C C . LEU A 1 393 ? 10.061 0.101 4.852 1.00 97.25 393 LEU A C 1
ATOM 3202 O O . LEU A 1 393 ? 11.249 0.295 4.602 1.00 97.25 393 LEU A O 1
ATOM 3206 N N . MET A 1 394 ? 9.652 -0.480 5.985 1.00 98.25 394 MET A N 1
ATOM 3207 C CA . MET A 1 394 ? 10.598 -0.966 6.995 1.00 98.25 394 MET A CA 1
ATOM 3208 C C . MET A 1 394 ? 11.526 -2.032 6.418 1.00 98.25 394 MET A C 1
ATOM 3210 O O . MET A 1 394 ? 12.738 -1.875 6.472 1.00 98.25 394 MET A O 1
ATOM 3214 N N . VAL A 1 395 ? 10.982 -3.087 5.808 1.00 97.06 395 VAL A N 1
ATOM 3215 C CA . VAL A 1 395 ? 11.780 -4.178 5.226 1.00 97.06 395 VAL A CA 1
ATOM 3216 C C . VAL A 1 395 ? 12.756 -3.675 4.165 1.00 97.06 395 VAL A C 1
ATOM 3218 O O . VAL A 1 395 ? 13.846 -4.228 4.018 1.00 97.06 395 VAL A O 1
ATOM 3221 N N . ARG A 1 396 ? 12.378 -2.627 3.432 1.00 96.06 396 ARG A N 1
ATOM 3222 C CA . ARG A 1 396 ? 13.210 -2.041 2.388 1.00 96.06 396 ARG A CA 1
ATOM 3223 C C . ARG A 1 396 ? 14.316 -1.131 2.924 1.00 96.06 396 ARG A C 1
ATOM 3225 O O . ARG A 1 396 ? 15.416 -1.156 2.376 1.00 96.06 396 ARG A O 1
ATOM 3232 N N . PHE A 1 397 ? 14.021 -0.298 3.921 1.00 97.62 397 PHE A N 1
ATOM 3233 C CA . PHE A 1 397 ? 14.884 0.827 4.299 1.00 97.62 397 PHE A CA 1
ATOM 3234 C C . PHE A 1 397 ? 15.559 0.697 5.668 1.00 97.62 397 PHE A C 1
ATOM 3236 O O . PHE A 1 397 ? 16.573 1.355 5.882 1.00 97.62 397 PHE A O 1
ATOM 3243 N N . ASP A 1 398 ? 15.057 -0.155 6.564 1.00 98.06 398 ASP A N 1
ATOM 3244 C CA . ASP A 1 398 ? 15.734 -0.531 7.814 1.00 98.06 398 ASP A CA 1
ATOM 3245 C C . ASP A 1 398 ? 16.780 -1.614 7.509 1.00 98.06 398 ASP A C 1
ATOM 3247 O O . ASP A 1 398 ? 16.576 -2.813 7.715 1.00 98.06 398 ASP A O 1
ATOM 3251 N N . THR A 1 399 ? 17.901 -1.181 6.930 1.00 97.19 399 THR A N 1
ATOM 3252 C CA . THR A 1 399 ? 18.947 -2.052 6.371 1.00 97.19 399 THR A CA 1
ATOM 3253 C C . THR A 1 399 ? 19.723 -2.822 7.436 1.00 97.19 399 THR A C 1
ATOM 3255 O O . THR A 1 399 ? 20.345 -3.845 7.141 1.00 97.19 399 THR A O 1
ATOM 3258 N N . ASN A 1 400 ? 19.695 -2.335 8.676 1.00 97.19 400 ASN A N 1
ATOM 3259 C CA . ASN A 1 400 ? 20.320 -2.973 9.831 1.00 97.19 400 ASN A CA 1
ATOM 3260 C C . ASN A 1 400 ? 19.316 -3.767 10.698 1.00 97.19 400 ASN A C 1
ATOM 3262 O O . ASN A 1 400 ? 19.722 -4.358 11.702 1.00 97.19 400 ASN A O 1
ATOM 3266 N N . GLU A 1 401 ? 18.042 -3.809 10.291 1.00 97.31 401 GLU A N 1
ATOM 3267 C CA . GLU A 1 401 ? 16.934 -4.550 10.904 1.00 97.31 401 GLU A CA 1
ATOM 3268 C C . GLU A 1 401 ? 16.677 -4.189 12.387 1.00 97.31 401 GLU A C 1
ATOM 3270 O O . GLU A 1 401 ? 16.124 -4.989 13.158 1.00 97.31 401 GLU A O 1
ATOM 3275 N N . ASN A 1 402 ? 17.061 -2.983 12.824 1.00 97.12 402 ASN A N 1
ATOM 3276 C CA . ASN A 1 402 ? 16.949 -2.548 14.221 1.00 97.12 402 ASN A CA 1
ATOM 3277 C C . ASN A 1 402 ? 15.545 -2.026 14.595 1.00 97.12 402 ASN A C 1
ATOM 3279 O O . ASN A 1 402 ? 15.315 -1.659 15.753 1.00 97.12 402 ASN A O 1
ATOM 3283 N N . GLN A 1 403 ? 14.598 -2.073 13.651 1.00 97.00 403 GLN A N 1
ATOM 3284 C CA . GLN A 1 403 ? 13.217 -1.592 13.748 1.00 97.00 403 GLN A CA 1
ATOM 3285 C C . GLN A 1 403 ? 13.056 -0.065 13.699 1.00 97.00 403 GLN A C 1
ATOM 3287 O O . GLN A 1 403 ? 11.974 0.430 14.029 1.00 97.00 403 GLN A O 1
ATOM 3292 N N . ILE A 1 404 ? 14.094 0.666 13.293 1.00 97.94 404 ILE A N 1
ATOM 3293 C CA . ILE A 1 404 ? 14.133 2.123 13.163 1.00 97.94 404 ILE A CA 1
ATOM 3294 C C . ILE A 1 404 ? 14.905 2.473 11.886 1.00 97.94 404 ILE A C 1
ATOM 3296 O O . ILE A 1 404 ? 16.071 2.124 11.739 1.00 97.94 404 ILE A O 1
ATOM 3300 N N . ILE A 1 405 ? 14.288 3.242 10.994 1.00 98.25 405 ILE A N 1
ATOM 3301 C CA . ILE A 1 405 ? 14.995 3.846 9.865 1.00 98.25 405 ILE A CA 1
ATOM 3302 C C . ILE A 1 405 ? 15.760 5.056 10.407 1.00 98.25 405 ILE A C 1
ATOM 3304 O O . ILE A 1 405 ? 15.164 6.040 10.855 1.00 98.25 405 ILE A O 1
ATOM 3308 N N . SER A 1 406 ? 17.084 4.949 10.428 1.00 97.81 406 SER A N 1
ATOM 3309 C CA . SER A 1 406 ? 17.990 5.979 10.942 1.00 97.81 406 SER A CA 1
ATOM 3310 C C . SER A 1 406 ? 18.059 7.208 10.031 1.00 97.81 406 SER A C 1
ATOM 3312 O O . SER A 1 406 ? 17.702 7.145 8.856 1.00 97.81 406 SER A O 1
ATOM 3314 N N . ASN A 1 407 ? 18.590 8.322 10.544 1.00 96.19 407 ASN A N 1
ATOM 3315 C CA . ASN A 1 407 ? 18.766 9.551 9.765 1.00 96.19 407 ASN A CA 1
ATOM 3316 C C . ASN A 1 407 ? 19.547 9.310 8.457 1.00 96.19 407 ASN A C 1
ATOM 3318 O O . ASN A 1 407 ? 19.172 9.807 7.397 1.00 96.19 407 ASN A O 1
ATOM 3322 N N . GLU A 1 408 ? 20.610 8.500 8.510 1.00 95.81 408 GLU A N 1
ATOM 3323 C CA . GLU A 1 408 ? 21.398 8.135 7.327 1.00 95.81 408 GLU A CA 1
ATOM 3324 C C . GLU A 1 408 ? 20.559 7.356 6.303 1.00 95.81 408 GLU A C 1
ATOM 3326 O O . GLU A 1 408 ? 20.582 7.681 5.114 1.00 95.81 408 GLU A O 1
ATOM 3331 N N . GLU A 1 409 ? 19.781 6.368 6.751 1.00 97.25 409 GLU A N 1
ATOM 3332 C CA . GLU A 1 409 ? 18.902 5.577 5.881 1.00 97.25 409 GLU A CA 1
ATOM 3333 C C . GLU A 1 409 ? 17.777 6.429 5.278 1.00 97.25 409 GLU A C 1
ATOM 3335 O O . GLU A 1 409 ? 17.466 6.292 4.092 1.00 97.25 409 GLU A O 1
ATOM 3340 N N . ILE A 1 410 ? 17.216 7.358 6.058 1.00 96.94 410 ILE A N 1
ATOM 3341 C CA . ILE A 1 410 ? 16.192 8.307 5.611 1.00 96.94 410 ILE A CA 1
ATOM 3342 C C . ILE A 1 410 ? 16.718 9.136 4.439 1.00 96.94 410 ILE A C 1
ATOM 3344 O O . ILE A 1 410 ? 16.094 9.179 3.380 1.00 96.94 410 ILE A O 1
ATOM 3348 N N . TRP A 1 411 ? 17.880 9.769 4.584 1.00 95.19 411 TRP A N 1
ATOM 3349 C CA . TRP A 1 411 ? 18.409 10.643 3.537 1.00 95.19 411 TRP A CA 1
ATOM 3350 C C . TRP A 1 411 ? 18.990 9.889 2.341 1.00 95.19 411 TRP A C 1
ATOM 3352 O O . TRP A 1 411 ? 18.919 10.388 1.216 1.00 95.19 411 TRP A O 1
ATOM 3362 N N . THR A 1 412 ? 19.543 8.696 2.569 1.00 94.62 412 THR A N 1
ATOM 3363 C CA . THR A 1 412 ? 20.184 7.895 1.517 1.00 94.62 412 THR A CA 1
ATOM 3364 C C . THR A 1 412 ? 19.167 7.126 0.681 1.00 94.62 412 THR A C 1
ATOM 3366 O O . THR A 1 412 ? 19.306 7.075 -0.541 1.00 94.62 412 THR A O 1
ATOM 3369 N N . TYR A 1 413 ? 18.147 6.537 1.312 1.00 95.25 413 TYR A N 1
ATOM 3370 C CA . TYR A 1 413 ? 17.248 5.590 0.648 1.00 95.25 413 TYR A CA 1
ATOM 3371 C C . TYR A 1 413 ? 15.791 6.057 0.596 1.00 95.25 413 TYR A C 1
ATOM 3373 O O . TYR A 1 413 ? 15.147 5.880 -0.438 1.00 95.25 413 TYR A O 1
ATOM 3381 N N . VAL A 1 414 ? 15.270 6.687 1.656 1.00 96.00 414 VAL A N 1
ATOM 3382 C CA . VAL A 1 414 ? 13.851 7.097 1.712 1.00 96.00 414 VAL A CA 1
ATOM 3383 C C . VAL A 1 414 ? 13.607 8.384 0.923 1.00 96.00 414 VAL A C 1
ATOM 3385 O O . VAL A 1 414 ? 12.717 8.435 0.075 1.00 96.00 414 VAL A O 1
ATOM 3388 N N . TYR A 1 415 ? 14.408 9.425 1.159 1.00 95.31 415 TYR A N 1
ATOM 3389 C CA . TYR A 1 415 ? 14.243 10.736 0.529 1.00 95.31 415 TYR A CA 1
ATOM 3390 C C . TYR A 1 415 ? 14.171 10.668 -1.008 1.00 95.31 415 TYR A C 1
ATOM 3392 O O . TYR A 1 415 ? 13.242 11.255 -1.567 1.00 95.31 415 TYR A O 1
ATOM 3400 N N . PRO A 1 416 ? 15.058 9.933 -1.716 1.00 94.12 416 PRO A N 1
ATOM 3401 C CA . PRO A 1 416 ? 14.977 9.821 -3.171 1.00 94.12 416 PRO A CA 1
ATOM 3402 C C . PRO A 1 416 ? 13.626 9.309 -3.681 1.00 94.12 416 PRO A C 1
ATOM 3404 O O . PRO A 1 416 ? 13.166 9.786 -4.716 1.00 94.12 416 PRO A O 1
ATOM 3407 N N . VAL A 1 417 ? 12.972 8.402 -2.947 1.00 93.19 417 VAL A N 1
ATOM 3408 C CA . VAL A 1 417 ? 11.649 7.865 -3.305 1.00 93.19 417 VAL A CA 1
ATOM 3409 C C . VAL A 1 417 ? 10.554 8.915 -3.087 1.00 93.19 417 VAL A C 1
ATOM 3411 O O . VAL A 1 417 ? 9.688 9.120 -3.926 1.00 93.19 417 VAL A O 1
ATOM 3414 N N . PHE A 1 418 ? 10.590 9.674 -1.995 1.00 94.12 418 PHE A N 1
ATOM 3415 C CA . PHE A 1 418 ? 9.536 10.666 -1.734 1.00 94.12 418 PHE A CA 1
ATOM 3416 C C . PHE A 1 418 ? 9.740 12.001 -2.463 1.00 94.12 418 PHE A C 1
ATOM 3418 O O . PHE A 1 418 ? 8.802 12.795 -2.568 1.00 94.12 418 PHE A O 1
ATOM 3425 N N . ARG A 1 419 ? 10.932 12.255 -3.013 1.00 92.94 419 ARG A N 1
ATOM 3426 C CA . ARG A 1 419 ? 11.282 13.506 -3.703 1.00 92.94 419 ARG A CA 1
ATOM 3427 C C . ARG A 1 419 ? 10.306 13.855 -4.830 1.00 92.94 419 ARG A C 1
ATOM 3429 O O . ARG A 1 419 ? 9.806 14.980 -4.874 1.00 92.94 419 ARG A O 1
ATOM 3436 N N . GLY A 1 420 ? 9.996 12.900 -5.712 1.00 90.56 420 GLY A N 1
ATOM 3437 C CA . GLY A 1 420 ? 9.069 13.111 -6.831 1.00 90.56 420 GLY A CA 1
ATOM 3438 C C . GLY A 1 420 ? 7.661 13.496 -6.366 1.00 90.56 420 GLY A C 1
ATOM 3439 O O . GLY A 1 420 ? 7.037 14.398 -6.933 1.00 90.56 420 GLY A O 1
ATOM 3440 N N . PHE A 1 421 ? 7.198 12.879 -5.276 1.00 91.62 421 PHE A N 1
ATOM 3441 C CA . PHE A 1 421 ? 5.916 13.198 -4.651 1.00 91.62 421 PHE A CA 1
ATOM 3442 C C . PHE A 1 421 ? 5.889 14.595 -4.046 1.00 91.62 421 PHE A C 1
ATOM 3444 O O . PHE A 1 421 ? 4.918 15.317 -4.244 1.00 91.62 421 PHE A O 1
ATOM 3451 N N . ILE A 1 422 ? 6.953 15.013 -3.363 1.00 92.44 422 ILE A N 1
ATOM 3452 C CA . ILE A 1 422 ? 7.005 16.346 -2.752 1.00 92.44 422 ILE A CA 1
ATOM 3453 C C . ILE A 1 422 ? 6.936 17.434 -3.820 1.00 92.44 422 ILE A C 1
ATOM 3455 O O . ILE A 1 422 ? 6.195 18.400 -3.647 1.00 92.44 422 ILE A O 1
ATOM 3459 N N . HIS A 1 423 ? 7.631 17.258 -4.949 1.00 90.75 423 HIS A N 1
ATOM 3460 C CA . HIS A 1 423 ? 7.488 18.167 -6.086 1.00 90.75 423 HIS A CA 1
ATOM 3461 C C . HIS A 1 423 ? 6.053 18.185 -6.630 1.00 90.75 423 HIS A C 1
ATOM 3463 O O . HIS A 1 423 ? 5.513 19.270 -6.845 1.00 90.75 423 HIS A O 1
ATOM 3469 N N . LYS A 1 424 ? 5.434 17.007 -6.836 1.00 89.31 424 LYS A N 1
ATOM 3470 C CA . LYS A 1 424 ? 4.036 16.891 -7.299 1.00 89.31 424 LYS A CA 1
ATOM 3471 C C . LYS A 1 424 ? 3.095 17.653 -6.362 1.00 89.31 424 LYS A C 1
ATOM 3473 O O . LYS A 1 424 ? 2.427 18.591 -6.781 1.00 89.31 424 LYS A O 1
ATOM 3478 N N . MET A 1 425 ? 3.125 17.301 -5.081 1.00 90.25 425 MET A N 1
ATOM 3479 C CA . MET A 1 425 ? 2.280 17.882 -4.046 1.00 90.25 425 MET A CA 1
ATOM 3480 C C . MET A 1 425 ? 2.486 19.395 -3.923 1.00 90.25 425 MET A C 1
ATOM 3482 O O . MET A 1 425 ? 1.513 20.133 -3.788 1.00 90.25 425 MET A O 1
ATOM 3486 N N . ALA A 1 426 ? 3.731 19.880 -3.958 1.00 89.38 426 ALA A N 1
ATOM 3487 C CA . ALA A 1 426 ? 3.995 21.306 -3.818 1.00 89.38 426 ALA A CA 1
ATOM 3488 C C . ALA A 1 426 ? 3.445 22.127 -4.990 1.00 89.38 426 ALA A C 1
ATOM 3490 O O . ALA A 1 426 ? 2.890 23.214 -4.786 1.00 89.38 426 ALA A O 1
ATOM 3491 N N . LEU A 1 427 ? 3.547 21.577 -6.201 1.00 87.94 427 LEU A N 1
ATOM 3492 C CA . LEU A 1 427 ? 2.990 22.186 -7.397 1.00 87.94 427 LEU A CA 1
ATOM 3493 C C . LEU A 1 427 ? 1.459 22.194 -7.349 1.00 87.94 427 LEU A C 1
ATOM 3495 O O . LEU A 1 427 ? 0.858 23.248 -7.522 1.00 87.94 427 LEU A O 1
ATOM 3499 N N . GLU A 1 428 ? 0.835 21.053 -7.070 1.00 86.44 428 GLU A N 1
ATOM 3500 C CA . GLU A 1 428 ? -0.623 20.899 -7.132 1.00 86.44 428 GLU A CA 1
ATOM 3501 C C . GLU A 1 428 ? -1.341 21.594 -5.972 1.00 86.44 428 GLU A C 1
ATOM 3503 O O . GLU A 1 428 ? -2.306 22.323 -6.189 1.00 86.44 428 GLU A O 1
ATOM 3508 N N . LYS A 1 429 ? -0.855 21.432 -4.735 1.00 84.56 429 LYS A N 1
ATOM 3509 C CA . LYS A 1 429 ? -1.540 21.947 -3.539 1.00 84.56 429 LYS A CA 1
ATOM 3510 C C . LYS A 1 429 ? -1.206 23.404 -3.232 1.00 84.56 429 LYS A C 1
ATOM 3512 O O . LYS A 1 429 ? -2.050 24.127 -2.709 1.00 84.56 429 LYS A O 1
ATOM 3517 N N . TYR A 1 430 ? 0.014 23.850 -3.541 1.00 84.94 430 TYR A N 1
ATOM 3518 C CA . TYR A 1 430 ? 0.473 25.201 -3.190 1.00 84.94 430 TYR A CA 1
ATOM 3519 C C . TYR A 1 430 ? 0.757 26.088 -4.402 1.00 84.94 430 TYR A C 1
ATOM 3521 O O . TYR A 1 430 ? 1.144 27.241 -4.206 1.00 84.94 430 TYR A O 1
ATOM 3529 N N . SER A 1 431 ? 0.587 25.588 -5.635 1.00 87.81 431 SER A N 1
ATOM 3530 C CA . SER A 1 431 ? 0.992 26.303 -6.859 1.00 87.81 431 SER A CA 1
ATOM 3531 C C . SER A 1 431 ? 2.460 26.751 -6.809 1.00 87.81 431 SER A C 1
ATOM 3533 O O . SER A 1 431 ? 2.827 27.801 -7.339 1.00 87.81 431 SER A O 1
ATOM 3535 N N . ARG A 1 432 ? 3.313 25.974 -6.124 1.00 86.50 432 ARG A N 1
ATOM 3536 C CA . ARG A 1 432 ? 4.737 26.269 -5.941 1.00 86.50 432 ARG A CA 1
ATOM 3537 C C . ARG A 1 432 ? 5.575 25.228 -6.655 1.00 86.50 432 ARG A C 1
ATOM 3539 O O . ARG A 1 432 ? 5.615 24.067 -6.261 1.00 86.50 432 ARG A O 1
ATOM 3546 N N . ASN A 1 433 ? 6.311 25.671 -7.664 1.00 86.25 433 ASN A N 1
ATOM 3547 C CA . ASN A 1 433 ? 7.378 24.863 -8.226 1.00 86.25 433 ASN A CA 1
ATOM 3548 C C . ASN A 1 433 ? 8.600 24.961 -7.303 1.00 86.25 433 ASN A C 1
ATOM 3550 O O . ASN A 1 433 ? 9.302 25.972 -7.313 1.00 86.25 433 ASN A O 1
ATOM 3554 N N . LEU A 1 434 ? 8.817 23.942 -6.468 1.00 85.75 434 LEU A N 1
ATOM 3555 C CA . LEU A 1 434 ? 10.030 23.837 -5.658 1.00 85.75 434 LEU A CA 1
ATOM 3556 C C . LEU A 1 434 ? 11.202 23.515 -6.590 1.00 85.75 434 LEU A C 1
ATOM 3558 O O . LEU A 1 434 ? 11.460 22.353 -6.886 1.00 85.75 434 LEU A O 1
ATOM 3562 N N . THR A 1 435 ? 11.866 24.544 -7.115 1.00 82.50 435 THR A N 1
ATOM 3563 C CA . THR A 1 435 ? 13.045 24.373 -7.980 1.00 82.50 435 THR A CA 1
ATOM 356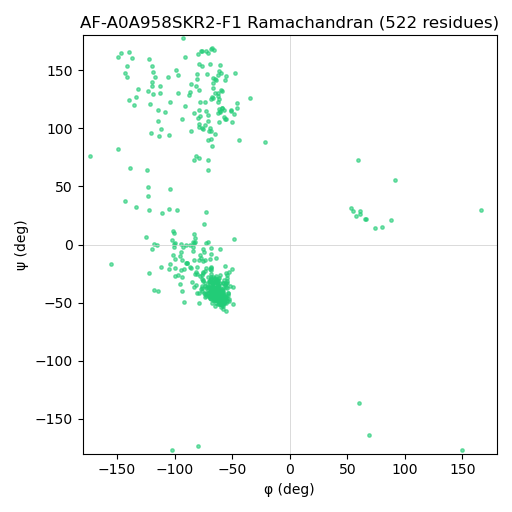4 C C . THR A 1 435 ? 14.320 24.144 -7.180 1.00 82.50 435 THR A C 1
ATOM 3566 O O . THR A 1 435 ? 15.283 23.600 -7.714 1.00 82.50 435 THR A O 1
ATOM 3569 N N . ASP A 1 436 ? 14.335 24.586 -5.922 1.00 86.19 436 ASP A N 1
ATOM 3570 C CA . ASP A 1 436 ? 15.469 24.434 -5.020 1.00 86.19 436 ASP A CA 1
ATOM 3571 C C . ASP A 1 436 ? 15.408 23.095 -4.269 1.00 86.19 436 ASP A C 1
ATOM 3573 O O . ASP A 1 436 ? 14.399 22.747 -3.654 1.00 86.19 436 ASP A O 1
ATOM 3577 N N . GLU A 1 437 ? 16.504 22.337 -4.313 1.00 87.19 437 GLU A N 1
ATOM 3578 C CA . GLU A 1 437 ? 16.608 21.029 -3.657 1.00 87.19 437 GLU A CA 1
ATOM 3579 C C . GLU A 1 437 ? 16.568 21.148 -2.120 1.00 87.19 437 GLU A C 1
ATOM 3581 O O . GLU A 1 437 ? 16.104 20.229 -1.440 1.00 87.19 437 GLU A O 1
ATOM 3586 N N . GLY A 1 438 ? 17.016 22.277 -1.560 1.00 88.25 438 GLY A N 1
ATOM 3587 C CA . GLY A 1 438 ? 16.963 22.567 -0.127 1.00 88.25 438 GLY A CA 1
ATOM 3588 C C . GLY A 1 438 ? 15.531 22.679 0.391 1.00 88.25 438 GLY A C 1
ATOM 3589 O O . GLY A 1 438 ? 15.196 22.084 1.422 1.00 88.25 438 GLY A O 1
ATOM 3590 N N . ASP A 1 439 ? 14.658 23.347 -0.364 1.00 87.94 439 ASP A N 1
ATOM 3591 C CA . ASP A 1 439 ? 13.233 23.466 -0.038 1.00 87.94 439 ASP A CA 1
ATOM 3592 C C . ASP A 1 439 ? 12.508 22.111 -0.078 1.00 87.94 439 ASP A C 1
ATOM 3594 O O . ASP A 1 439 ? 11.694 21.809 0.802 1.00 87.94 439 ASP A O 1
ATOM 3598 N N . VAL A 1 440 ? 12.824 21.258 -1.059 1.00 90.69 440 VAL A N 1
ATOM 3599 C CA . VAL A 1 440 ? 12.249 19.903 -1.175 1.00 90.69 440 VAL A CA 1
ATOM 3600 C C . VAL A 1 440 ? 12.686 19.030 -0.001 1.00 90.69 440 VAL A C 1
ATOM 3602 O O . VAL A 1 440 ? 11.847 18.394 0.641 1.00 90.69 440 VAL A O 1
ATOM 3605 N N . ARG A 1 441 ? 13.980 19.053 0.345 1.00 92.62 441 ARG A N 1
ATOM 3606 C CA . ARG A 1 441 ? 14.526 18.331 1.506 1.00 92.62 441 ARG A CA 1
ATOM 3607 C C . ARG A 1 441 ? 13.931 18.816 2.821 1.00 92.62 441 ARG A C 1
ATOM 3609 O O . ARG A 1 441 ? 13.569 18.000 3.660 1.00 92.62 441 ARG A O 1
ATOM 3616 N N . SER A 1 442 ? 13.797 20.126 3.002 1.00 91.69 442 SER A N 1
ATOM 3617 C CA . SER A 1 442 ? 13.232 20.703 4.226 1.00 91.69 442 SER A CA 1
ATOM 3618 C C . SER A 1 442 ? 11.734 20.413 4.348 1.00 91.69 442 SER A C 1
ATOM 3620 O O . SER A 1 442 ? 11.242 20.155 5.446 1.00 91.69 442 SER A O 1
ATOM 3622 N N . THR A 1 443 ? 11.013 20.360 3.225 1.00 92.94 443 THR A N 1
ATOM 3623 C CA . THR A 1 443 ? 9.619 19.896 3.190 1.00 92.94 443 THR A CA 1
ATOM 3624 C C . THR A 1 443 ? 9.521 18.412 3.551 1.00 92.94 443 THR A C 1
ATOM 3626 O O . THR A 1 443 ? 8.666 18.043 4.353 1.00 92.94 443 THR A O 1
ATOM 3629 N N . PHE A 1 444 ? 10.414 17.563 3.028 1.00 94.62 444 PHE A N 1
ATOM 3630 C CA . PHE A 1 444 ? 10.483 16.147 3.405 1.00 94.62 444 PHE A CA 1
ATOM 3631 C C . PHE A 1 444 ? 10.740 15.967 4.904 1.00 94.62 444 PHE A C 1
ATOM 3633 O O . PHE A 1 444 ? 9.975 15.275 5.572 1.00 94.62 444 PHE A O 1
ATOM 3640 N N . ALA A 1 445 ? 11.772 16.628 5.439 1.00 94.81 445 ALA A N 1
ATOM 3641 C CA . ALA A 1 445 ? 12.119 16.552 6.855 1.00 94.81 445 ALA A CA 1
ATOM 3642 C C . ALA A 1 445 ? 10.958 16.995 7.749 1.00 94.81 445 ALA A C 1
ATOM 3644 O O . ALA A 1 445 ? 10.658 16.327 8.733 1.00 94.81 445 ALA A O 1
ATOM 3645 N N . PHE A 1 446 ? 10.253 18.067 7.370 1.00 94.75 446 PHE A N 1
ATOM 3646 C CA . PHE A 1 446 ? 9.060 18.518 8.082 1.00 94.75 446 PHE A CA 1
ATOM 3647 C C . PHE A 1 446 ? 7.973 17.436 8.126 1.00 94.75 446 PHE A C 1
ATOM 3649 O O . PHE A 1 446 ? 7.410 17.184 9.190 1.00 94.75 446 PHE A O 1
ATOM 3656 N N . ILE A 1 447 ? 7.690 16.785 6.990 1.00 95.19 447 ILE A N 1
ATOM 3657 C CA . ILE A 1 447 ? 6.677 15.722 6.909 1.00 95.19 447 ILE A CA 1
ATOM 3658 C C . ILE A 1 447 ? 7.068 14.534 7.788 1.00 95.19 447 ILE A C 1
ATOM 3660 O O . ILE A 1 447 ? 6.213 14.014 8.501 1.00 95.19 447 ILE A O 1
ATOM 3664 N N . VAL A 1 448 ? 8.338 14.126 7.754 1.00 95.50 448 VAL A N 1
ATOM 3665 C CA . VAL A 1 448 ? 8.860 13.021 8.568 1.00 95.50 448 VAL A CA 1
ATOM 3666 C C . VAL A 1 448 ? 8.776 13.340 10.061 1.00 95.50 448 VAL A C 1
ATOM 3668 O O . VAL A 1 448 ? 8.222 12.551 10.818 1.00 95.50 448 VAL A O 1
ATOM 3671 N N . ASP A 1 449 ? 9.264 14.508 10.473 1.00 95.19 449 ASP A N 1
ATOM 3672 C CA . ASP A 1 449 ? 9.342 14.914 11.881 1.00 95.19 449 ASP A CA 1
ATOM 3673 C C . ASP A 1 449 ? 7.957 15.162 12.502 1.00 95.19 449 ASP A C 1
ATOM 3675 O O . ASP A 1 449 ? 7.684 14.781 13.639 1.00 95.19 449 ASP A O 1
ATOM 3679 N N . HIS A 1 450 ? 7.042 15.779 11.748 1.00 94.56 450 HIS A N 1
ATOM 3680 C CA . HIS A 1 450 ? 5.730 16.168 12.274 1.00 94.56 450 HIS A CA 1
ATOM 3681 C C . HIS A 1 450 ? 4.606 15.188 11.914 1.00 94.56 450 HIS A C 1
ATOM 3683 O O . HIS A 1 450 ? 3.498 15.317 12.443 1.00 94.56 450 HIS A O 1
ATOM 3689 N N . GLY A 1 451 ? 4.836 14.250 10.990 1.00 94.62 451 GLY A N 1
ATOM 3690 C CA . GLY A 1 451 ? 3.815 13.316 10.508 1.00 94.62 451 GLY A CA 1
ATOM 3691 C C . GLY A 1 451 ? 2.615 13.999 9.839 1.00 94.62 451 GLY A C 1
ATOM 3692 O O . GLY A 1 451 ? 1.504 13.472 9.888 1.00 94.62 451 GLY A O 1
ATOM 3693 N N . LYS A 1 452 ? 2.802 15.200 9.271 1.00 94.00 452 LYS A N 1
ATOM 3694 C CA . LYS A 1 452 ? 1.752 15.996 8.612 1.00 94.00 452 LYS A CA 1
ATOM 3695 C C . LYS A 1 452 ? 2.314 16.854 7.479 1.00 94.00 452 LYS A C 1
ATOM 3697 O O . LYS A 1 452 ? 3.506 17.142 7.434 1.00 94.00 452 LYS A O 1
ATOM 3702 N N . LEU A 1 453 ? 1.436 17.307 6.589 1.00 92.38 453 LEU A N 1
ATOM 3703 C CA . LEU A 1 453 ? 1.800 18.259 5.540 1.00 92.38 453 LEU A CA 1
ATOM 3704 C C . LEU A 1 453 ? 1.891 19.691 6.093 1.00 92.38 453 LEU A C 1
ATOM 3706 O O . LEU A 1 453 ? 1.222 20.006 7.080 1.00 92.38 453 LEU A O 1
ATOM 3710 N N . PRO A 1 454 ? 2.668 20.581 5.452 1.00 92.19 454 PRO A N 1
ATOM 3711 C CA . PRO A 1 454 ? 2.693 21.995 5.817 1.00 92.19 454 PRO A CA 1
ATOM 3712 C C . PRO A 1 454 ? 1.409 22.704 5.357 1.00 92.19 454 PRO A C 1
ATOM 3714 O O . PRO A 1 454 ? 1.266 23.023 4.186 1.00 92.19 454 PRO A O 1
ATOM 3717 N N . GLU A 1 455 ? 0.469 22.977 6.262 1.00 89.94 455 GLU A N 1
ATOM 3718 C CA . GLU A 1 455 ? -0.861 23.508 5.896 1.00 89.94 455 GLU A CA 1
ATOM 3719 C C . GLU A 1 455 ? -0.931 25.044 5.844 1.00 89.94 455 GLU A C 1
ATOM 3721 O O . GLU A 1 455 ? -1.871 25.607 5.283 1.00 89.94 455 GLU A O 1
ATOM 3726 N N . GLY A 1 456 ? 0.044 25.751 6.424 1.00 86.38 456 GLY A N 1
ATOM 3727 C CA . GLY A 1 456 ? -0.018 27.205 6.573 1.00 86.38 456 GLY A CA 1
ATOM 3728 C C . GLY A 1 456 ? 1.298 27.931 6.325 1.00 86.38 456 GLY A C 1
ATOM 3729 O O . GLY A 1 456 ? 2.382 27.350 6.348 1.00 86.38 456 GLY A O 1
ATOM 3730 N N . ASN A 1 457 ? 1.204 29.256 6.165 1.00 85.25 457 ASN A N 1
ATOM 3731 C CA . ASN A 1 457 ? 2.367 30.127 5.961 1.00 85.25 457 ASN A CA 1
ATOM 3732 C C . ASN A 1 457 ? 3.415 29.984 7.070 1.00 85.25 457 ASN A C 1
ATOM 3734 O O . ASN A 1 457 ? 4.597 30.088 6.781 1.00 85.25 457 ASN A O 1
ATOM 3738 N N . PHE A 1 458 ? 3.015 29.718 8.317 1.00 88.19 458 PHE A N 1
ATOM 3739 C CA . PHE A 1 458 ? 3.965 29.493 9.410 1.00 88.19 458 PHE A CA 1
ATOM 3740 C C . PHE A 1 458 ? 4.801 28.223 9.225 1.00 88.19 458 PHE A C 1
ATOM 3742 O O . PHE A 1 458 ? 6.000 28.260 9.489 1.00 88.19 458 PHE A O 1
ATOM 3749 N N . ASP A 1 459 ? 4.206 27.130 8.747 1.00 88.94 459 ASP A N 1
ATOM 3750 C CA . ASP A 1 459 ? 4.940 25.893 8.464 1.00 88.94 459 ASP A CA 1
ATOM 3751 C C . ASP A 1 459 ? 5.878 26.099 7.267 1.00 88.94 459 ASP A C 1
ATOM 3753 O O . ASP A 1 459 ? 7.051 25.741 7.327 1.00 88.94 459 ASP A O 1
ATOM 3757 N N . LEU A 1 460 ? 5.410 26.799 6.228 1.00 85.75 460 LEU A N 1
ATOM 3758 C CA . LEU A 1 460 ? 6.237 27.175 5.076 1.00 85.75 460 LEU A CA 1
ATOM 3759 C C . LEU A 1 460 ? 7.382 28.126 5.457 1.00 85.75 460 LEU A C 1
ATOM 3761 O O . LEU A 1 460 ? 8.480 27.995 4.928 1.00 85.75 460 LEU A O 1
ATOM 3765 N N . ILE A 1 461 ? 7.155 29.057 6.389 1.00 83.94 461 ILE A N 1
ATOM 3766 C CA . ILE A 1 461 ? 8.201 29.927 6.939 1.00 83.94 461 ILE A CA 1
ATOM 3767 C C . ILE A 1 461 ? 9.202 29.096 7.739 1.00 83.94 461 ILE A C 1
ATOM 3769 O O . ILE A 1 461 ? 10.392 29.316 7.581 1.00 83.94 461 ILE A O 1
ATOM 3773 N N . LYS A 1 462 ? 8.774 28.126 8.556 1.00 84.62 462 LYS A N 1
ATOM 3774 C CA . LYS A 1 462 ? 9.708 27.224 9.255 1.00 84.62 462 LYS A CA 1
ATOM 3775 C C . LYS A 1 462 ? 10.576 26.439 8.272 1.00 84.62 462 LYS A C 1
ATOM 3777 O O . LYS A 1 462 ? 11.788 26.395 8.449 1.00 84.62 462 LYS A O 1
ATOM 3782 N N . ILE A 1 463 ? 9.966 25.870 7.230 1.00 84.38 463 ILE A N 1
ATOM 3783 C CA . ILE A 1 463 ? 10.669 25.161 6.151 1.00 84.38 463 ILE A CA 1
ATOM 3784 C C . ILE A 1 463 ? 11.687 26.094 5.485 1.00 84.38 463 ILE A C 1
ATOM 3786 O O . ILE A 1 463 ? 12.857 25.745 5.372 1.00 84.38 463 ILE A O 1
ATOM 3790 N N . TRP A 1 464 ? 11.263 27.305 5.116 1.00 84.06 464 TRP A N 1
ATOM 3791 C CA . TRP A 1 464 ? 12.118 28.287 4.455 1.00 84.06 464 TRP A CA 1
ATOM 3792 C C . TRP A 1 464 ? 13.245 28.815 5.352 1.00 84.06 464 TRP A C 1
ATOM 3794 O O . TRP A 1 464 ? 14.377 28.916 4.901 1.00 84.06 464 TRP A O 1
ATOM 3804 N N . LEU A 1 465 ? 12.975 29.125 6.625 1.00 82.50 465 LEU A N 1
ATOM 3805 C CA . LEU A 1 465 ? 14.000 29.569 7.576 1.00 82.50 465 LEU A CA 1
ATOM 3806 C C . LEU A 1 465 ? 15.043 28.465 7.785 1.00 82.50 465 LEU A C 1
ATOM 3808 O O . LEU A 1 465 ? 16.238 28.747 7.768 1.00 82.50 465 LEU A O 1
ATOM 3812 N N . ASN A 1 466 ? 14.609 27.210 7.919 1.00 78.56 466 ASN A N 1
ATOM 3813 C CA . ASN A 1 466 ? 15.529 26.080 8.019 1.00 78.56 466 ASN A CA 1
ATOM 3814 C C . ASN A 1 466 ? 16.354 25.900 6.732 1.00 78.56 466 ASN A C 1
ATOM 3816 O O . ASN A 1 466 ? 17.550 25.647 6.821 1.00 78.56 466 ASN A O 1
ATOM 3820 N N . SER A 1 467 ? 15.755 26.101 5.555 1.00 79.75 467 SER A N 1
ATOM 3821 C CA . SER A 1 467 ? 16.467 26.106 4.267 1.00 79.75 467 SER A CA 1
ATOM 3822 C C . SER A 1 467 ? 17.506 27.246 4.190 1.00 79.75 467 SER A C 1
ATOM 3824 O O . SER A 1 467 ? 18.664 27.025 3.842 1.00 79.75 467 SER A O 1
ATOM 3826 N N . LEU A 1 468 ? 17.141 28.463 4.617 1.00 79.56 468 LEU A N 1
ATOM 3827 C CA . LEU A 1 468 ? 17.971 29.670 4.510 1.00 79.56 468 LEU A CA 1
ATOM 3828 C C . LEU A 1 468 ? 19.153 29.725 5.492 1.00 79.56 468 LEU A C 1
ATOM 3830 O O . LEU A 1 468 ? 20.202 30.277 5.163 1.00 79.56 468 LEU A O 1
ATOM 3834 N N . PHE A 1 469 ? 19.001 29.213 6.712 1.00 75.56 469 PHE A N 1
ATOM 3835 C CA . PHE A 1 469 ? 20.026 29.351 7.756 1.00 75.56 469 PHE A CA 1
ATOM 3836 C C . PHE A 1 469 ? 21.001 28.164 7.850 1.00 75.56 469 PHE A C 1
ATOM 3838 O O . PHE A 1 469 ? 21.924 28.209 8.664 1.00 75.56 469 PHE A O 1
ATOM 3845 N N . HIS A 1 470 ? 20.862 27.139 7.001 1.00 66.94 470 HIS A N 1
ATOM 3846 C CA . HIS A 1 470 ? 21.681 25.915 7.032 1.00 66.94 470 HIS A CA 1
ATOM 3847 C C . HIS A 1 470 ? 22.408 25.626 5.704 1.00 66.94 470 HIS A C 1
ATOM 3849 O O . HIS A 1 470 ? 22.492 24.487 5.259 1.00 66.94 470 HIS A O 1
ATOM 3855 N N . PHE A 1 471 ? 22.953 26.670 5.074 1.00 55.53 471 PHE A N 1
ATOM 3856 C CA . PHE A 1 471 ? 23.388 26.670 3.670 1.00 55.53 471 PHE A CA 1
ATOM 3857 C C . PHE A 1 471 ? 24.650 25.861 3.290 1.00 55.53 471 PHE A C 1
ATOM 3859 O O . PHE A 1 471 ? 25.007 25.909 2.117 1.00 55.53 471 PHE A O 1
ATOM 3866 N N . ASP A 1 472 ? 25.337 25.134 4.185 1.00 55.53 472 ASP A N 1
ATOM 3867 C CA . ASP A 1 472 ? 26.547 24.388 3.748 1.00 55.53 472 ASP A CA 1
ATOM 3868 C C . ASP A 1 472 ? 26.959 23.149 4.571 1.00 55.53 472 ASP A C 1
ATOM 3870 O O . ASP A 1 472 ? 27.672 22.294 4.059 1.00 55.53 472 ASP A O 1
ATOM 3874 N N . ASP A 1 473 ? 26.459 22.960 5.797 1.00 48.56 473 ASP A N 1
ATOM 3875 C CA . ASP A 1 473 ? 26.648 21.703 6.532 1.00 48.56 473 ASP A CA 1
ATOM 3876 C C . ASP A 1 473 ? 25.314 20.953 6.575 1.00 48.56 473 ASP A C 1
ATOM 3878 O O . ASP A 1 473 ? 24.335 21.409 7.163 1.00 48.56 473 ASP A O 1
ATOM 3882 N N . SER A 1 474 ? 25.258 19.799 5.921 1.00 45.91 474 SER A N 1
ATOM 3883 C CA . SER A 1 474 ? 24.147 18.850 5.969 1.00 45.91 474 SER A CA 1
ATOM 3884 C C . SER A 1 474 ? 23.433 18.771 7.334 1.00 45.91 474 SER A C 1
ATOM 3886 O O . SER A 1 474 ? 24.046 18.407 8.331 1.00 45.91 474 SER A O 1
ATOM 3888 N N . MET A 1 475 ? 22.108 18.955 7.325 1.00 54.59 475 MET A N 1
ATOM 3889 C CA . MET A 1 475 ? 21.167 18.091 8.059 1.00 54.59 475 MET A CA 1
ATOM 3890 C C . MET A 1 475 ? 21.336 17.998 9.592 1.00 54.59 475 MET A C 1
ATOM 3892 O O . MET A 1 475 ? 21.654 16.936 10.113 1.00 54.59 475 MET A O 1
ATOM 3896 N N . ASN A 1 476 ? 20.983 19.045 10.345 1.00 69.31 476 ASN A N 1
ATOM 3897 C CA . ASN A 1 476 ? 20.731 18.900 11.794 1.00 69.31 476 ASN A CA 1
ATOM 3898 C C . ASN A 1 476 ? 19.314 18.399 12.132 1.00 69.31 476 ASN A C 1
ATOM 3900 O O . ASN A 1 476 ? 18.920 18.403 13.297 1.00 69.31 476 ASN A O 1
ATOM 3904 N N . TRP A 1 477 ? 18.534 17.970 11.138 1.00 84.12 477 TRP A N 1
ATOM 3905 C CA . TRP A 1 477 ? 17.352 17.172 11.431 1.00 84.12 477 TRP A CA 1
ATOM 3906 C C . TRP A 1 477 ? 17.836 15.796 11.885 1.00 84.12 477 TRP A C 1
ATOM 3908 O O . TRP A 1 477 ? 18.340 15.021 11.074 1.00 84.12 477 TRP A O 1
ATOM 3918 N N . ASP A 1 478 ? 17.730 15.526 13.183 1.00 91.94 478 ASP A N 1
ATOM 3919 C CA . ASP A 1 478 ? 17.940 14.195 13.748 1.00 91.94 478 ASP A CA 1
ATOM 3920 C C . ASP A 1 478 ? 16.674 13.370 13.508 1.00 91.94 478 ASP A C 1
ATOM 3922 O O . ASP A 1 478 ? 15.818 13.224 14.381 1.00 91.94 478 ASP A O 1
ATOM 3926 N N . LEU A 1 479 ? 16.494 12.943 12.255 1.00 95.62 479 LEU A N 1
ATOM 3927 C CA . LEU A 1 479 ? 15.325 12.171 11.863 1.00 95.62 479 LEU A CA 1
ATOM 3928 C C . LEU A 1 479 ? 15.529 10.710 12.243 1.00 95.62 479 LEU A C 1
ATOM 3930 O O . LEU A 1 479 ? 16.566 10.099 11.985 1.00 95.62 479 LEU A O 1
ATOM 3934 N N . SER A 1 480 ? 14.485 10.119 12.794 1.00 97.12 480 SER A N 1
ATOM 3935 C CA . SER A 1 480 ? 14.353 8.677 12.904 1.00 97.12 480 SER A CA 1
ATOM 3936 C C . SER A 1 480 ? 12.893 8.328 12.688 1.00 97.12 480 SER A C 1
ATOM 3938 O O . SER A 1 480 ? 12.011 9.129 12.997 1.00 97.12 480 SER A O 1
ATOM 3940 N N . MET A 1 481 ? 12.641 7.165 12.102 1.00 97.75 481 MET A N 1
ATOM 3941 C CA . MET A 1 481 ? 11.284 6.718 11.821 1.00 97.75 481 MET A CA 1
ATOM 3942 C C . MET A 1 481 ? 11.119 5.274 12.247 1.00 97.75 481 MET A C 1
ATOM 3944 O O . MET A 1 481 ? 11.864 4.401 11.803 1.00 97.75 481 MET A O 1
ATOM 3948 N N . ASP A 1 482 ? 10.101 5.006 13.053 1.00 97.75 482 ASP A N 1
ATOM 3949 C CA . ASP A 1 482 ? 9.585 3.655 13.221 1.00 97.75 482 ASP A CA 1
ATOM 3950 C C . ASP A 1 482 ? 8.282 3.444 12.424 1.00 97.75 482 ASP A C 1
ATOM 3952 O O . ASP A 1 482 ? 7.814 4.314 11.685 1.00 97.75 482 ASP A O 1
ATOM 3956 N N . ARG A 1 483 ? 7.672 2.259 12.553 1.00 97.56 483 ARG A N 1
ATOM 3957 C CA . ARG A 1 483 ? 6.414 1.916 11.860 1.00 97.56 483 ARG A CA 1
ATOM 3958 C C . ARG A 1 483 ? 5.290 2.915 12.122 1.00 97.56 483 ARG A C 1
ATOM 3960 O O . ARG A 1 483 ? 4.507 3.189 11.216 1.00 97.56 483 ARG A O 1
ATOM 3967 N N . GLY A 1 484 ? 5.198 3.437 13.341 1.00 97.00 484 GLY A N 1
ATOM 3968 C CA . GLY A 1 484 ? 4.204 4.425 13.737 1.00 97.00 484 GLY A CA 1
ATOM 3969 C C . GLY A 1 484 ? 4.413 5.766 13.059 1.00 97.00 484 GLY A C 1
ATOM 3970 O O . GLY A 1 484 ? 3.443 6.347 12.572 1.00 97.00 484 GLY A O 1
ATOM 3971 N N . ASP A 1 485 ? 5.661 6.212 12.950 1.00 96.81 485 ASP A N 1
ATOM 3972 C CA . ASP A 1 485 ? 6.001 7.442 12.232 1.00 96.81 485 ASP A CA 1
ATOM 3973 C C . ASP A 1 485 ? 5.708 7.296 10.735 1.00 96.81 485 ASP A C 1
ATOM 3975 O O . ASP A 1 485 ? 5.074 8.169 10.142 1.00 96.81 485 ASP A O 1
ATOM 3979 N N . ILE A 1 486 ? 6.032 6.139 10.143 1.00 97.44 486 ILE A N 1
ATOM 3980 C CA . ILE A 1 486 ? 5.672 5.822 8.752 1.00 97.44 486 ILE A CA 1
ATOM 3981 C C . ILE A 1 486 ? 4.157 5.897 8.537 1.00 97.44 486 ILE A C 1
ATOM 3983 O O . ILE A 1 486 ? 3.707 6.458 7.540 1.00 97.44 486 ILE A O 1
ATOM 3987 N N . ILE A 1 487 ? 3.351 5.369 9.462 1.00 96.94 487 ILE A N 1
ATOM 3988 C CA . ILE A 1 487 ? 1.886 5.425 9.343 1.00 96.94 487 ILE A CA 1
ATOM 3989 C C . ILE A 1 487 ? 1.384 6.870 9.439 1.00 96.94 487 ILE A C 1
ATOM 3991 O O . ILE A 1 487 ? 0.478 7.242 8.693 1.00 96.94 487 ILE A O 1
ATOM 3995 N N . LYS A 1 488 ? 1.976 7.704 10.305 1.00 95.62 488 LYS A N 1
ATOM 3996 C CA . LYS A 1 488 ? 1.651 9.140 10.384 1.00 95.62 488 LYS A CA 1
ATOM 3997 C C . LYS A 1 488 ? 1.987 9.853 9.069 1.00 95.62 488 LYS A C 1
ATOM 3999 O O . LYS A 1 488 ? 1.133 10.551 8.525 1.00 95.62 488 LYS A O 1
ATOM 4004 N N . VAL A 1 489 ? 3.175 9.612 8.508 1.00 94.88 489 VAL A N 1
ATOM 4005 C CA . VAL A 1 489 ? 3.583 10.142 7.193 1.00 94.88 489 VAL A CA 1
ATOM 4006 C C . VAL A 1 489 ? 2.626 9.678 6.094 1.00 94.88 489 VAL A C 1
ATOM 4008 O O . VAL A 1 489 ? 2.139 10.494 5.315 1.00 94.88 489 VAL A O 1
ATOM 4011 N N . PHE A 1 490 ? 2.286 8.390 6.062 1.00 93.88 490 PHE A N 1
ATOM 4012 C CA . PHE A 1 490 ? 1.318 7.839 5.118 1.00 93.88 490 PHE A CA 1
ATOM 4013 C C . PHE A 1 490 ? -0.053 8.519 5.254 1.00 93.88 490 PHE A C 1
ATOM 4015 O O . PHE A 1 490 ? -0.669 8.884 4.253 1.00 93.88 490 PHE A O 1
ATOM 4022 N N . SER A 1 491 ? -0.508 8.756 6.488 1.00 91.56 491 SER A N 1
ATOM 4023 C CA . SER A 1 491 ? -1.728 9.516 6.774 1.00 91.56 491 SER A CA 1
ATOM 4024 C C . SER A 1 491 ? -1.674 10.900 6.144 1.00 91.56 491 SER A C 1
ATOM 4026 O O . SER A 1 491 ? -2.588 11.278 5.415 1.00 91.56 491 SER A O 1
ATOM 4028 N N . ALA A 1 492 ? -0.575 11.630 6.339 1.00 91.31 492 ALA A N 1
ATOM 4029 C CA . ALA A 1 492 ? -0.375 12.941 5.735 1.00 91.31 492 ALA A CA 1
ATOM 4030 C C . ALA A 1 492 ? -0.467 12.893 4.201 1.00 91.31 492 ALA A C 1
ATOM 4032 O O . ALA A 1 492 ? -1.176 13.703 3.603 1.00 91.31 492 ALA A O 1
ATOM 4033 N N . VAL A 1 493 ? 0.191 11.912 3.575 1.00 90.19 493 VAL A N 1
ATOM 4034 C CA . VAL A 1 493 ? 0.196 11.709 2.116 1.00 90.19 493 VAL A CA 1
ATOM 4035 C C . VAL A 1 493 ? -1.207 11.409 1.584 1.00 90.19 493 VAL A C 1
ATOM 4037 O O . VAL A 1 493 ? -1.650 12.046 0.629 1.00 90.19 493 VAL A O 1
ATOM 4040 N N . VAL A 1 494 ? -1.950 10.498 2.219 1.00 87.75 494 VAL A N 1
ATOM 4041 C CA . VAL A 1 494 ? -3.309 10.151 1.770 1.00 87.75 494 VAL A CA 1
ATOM 4042 C C . VAL A 1 494 ? -4.303 11.284 2.007 1.00 87.75 494 VAL A C 1
ATOM 4044 O O . VAL A 1 494 ? -5.232 11.463 1.223 1.00 87.75 494 VAL A O 1
ATOM 4047 N N . ARG A 1 495 ? -4.132 12.086 3.062 1.00 86.12 495 ARG A N 1
ATOM 4048 C CA . ARG A 1 495 ? -4.939 13.302 3.231 1.00 86.12 495 ARG A CA 1
ATOM 4049 C C . ARG A 1 495 ? -4.650 14.304 2.112 1.00 86.12 495 ARG A C 1
ATOM 4051 O O . ARG A 1 495 ? -5.591 14.838 1.537 1.00 86.12 495 ARG A O 1
ATOM 4058 N N . ALA A 1 496 ? -3.378 14.463 1.725 1.00 84.81 496 ALA A N 1
ATOM 4059 C CA . ALA A 1 496 ? -2.978 15.295 0.586 1.00 84.81 496 ALA A CA 1
ATOM 4060 C C . ALA A 1 496 ? -3.743 14.941 -0.693 1.00 84.81 496 ALA A C 1
ATOM 4062 O O . ALA A 1 496 ? -4.271 15.832 -1.350 1.00 84.81 496 ALA A O 1
ATOM 4063 N N . SER A 1 497 ? -3.800 13.646 -1.015 1.00 82.62 497 SER A N 1
ATOM 4064 C CA . SER A 1 497 ? -4.397 13.139 -2.255 1.00 82.62 497 SER A CA 1
ATOM 4065 C C . SER A 1 497 ? -5.925 13.120 -2.250 1.00 82.62 497 SER A C 1
ATOM 4067 O O . SER A 1 497 ? -6.549 12.902 -3.284 1.00 82.62 497 SER A O 1
ATOM 4069 N N . ARG A 1 498 ? -6.552 13.319 -1.086 1.00 79.56 498 ARG A N 1
ATOM 4070 C CA . ARG A 1 498 ? -8.011 13.431 -0.949 1.00 79.56 498 ARG A CA 1
ATOM 4071 C C . ARG A 1 498 ? -8.498 14.878 -0.993 1.00 79.56 498 ARG A C 1
ATOM 4073 O O . ARG A 1 498 ? -9.633 15.099 -1.402 1.00 79.56 498 ARG A O 1
ATOM 4080 N N . ASP A 1 499 ? -7.668 15.836 -0.579 1.00 73.31 499 ASP A N 1
ATOM 4081 C CA . ASP A 1 499 ? -8.014 17.265 -0.544 1.00 73.31 499 ASP A CA 1
ATOM 4082 C C . ASP A 1 499 ? -8.066 17.919 -1.937 1.00 73.31 499 ASP A C 1
ATOM 4084 O O . ASP A 1 499 ? -8.568 19.035 -2.075 1.00 73.31 499 ASP A O 1
ATOM 4088 N N . THR A 1 500 ? -7.550 17.259 -2.974 1.00 67.31 500 THR A N 1
ATOM 4089 C CA . THR A 1 500 ? -7.682 17.704 -4.366 1.00 67.31 500 THR A CA 1
ATOM 4090 C C . THR A 1 500 ? -9.149 17.568 -4.786 1.00 67.31 500 THR A C 1
ATOM 4092 O O . THR A 1 500 ? -9.628 16.472 -5.079 1.00 67.31 500 THR A O 1
ATOM 4095 N N . ASP A 1 501 ? -9.885 18.682 -4.723 1.00 55.41 501 ASP A N 1
ATOM 4096 C CA . ASP A 1 501 ? -11.345 18.749 -4.840 1.00 55.41 501 ASP A CA 1
ATOM 4097 C C . ASP A 1 501 ? -11.856 18.005 -6.098 1.00 55.41 501 ASP A C 1
ATOM 4099 O O . ASP A 1 501 ? -11.598 18.434 -7.228 1.00 55.41 501 ASP A O 1
ATOM 4103 N N . PRO A 1 502 ? -12.626 16.907 -5.954 1.00 54.88 502 PRO A N 1
ATOM 4104 C CA . PRO A 1 502 ? -13.115 16.134 -7.098 1.00 54.88 502 PRO A CA 1
ATOM 4105 C C . PRO A 1 502 ? -14.069 16.930 -8.004 1.00 54.88 502 PRO A C 1
ATOM 4107 O O . PRO A 1 502 ? -14.400 16.479 -9.105 1.00 54.88 502 PRO A O 1
ATOM 4110 N N . LYS A 1 503 ? -14.543 18.108 -7.570 1.00 55.16 503 LYS A N 1
ATOM 4111 C CA . LYS A 1 503 ? -15.479 18.946 -8.333 1.00 55.16 503 LYS A CA 1
ATOM 4112 C C . LYS A 1 503 ? -14.885 19.570 -9.595 1.00 55.16 503 LYS A C 1
ATOM 4114 O O . LYS A 1 503 ? -15.675 19.951 -10.462 1.00 55.16 503 LYS A O 1
ATOM 4119 N N . GLU A 1 504 ? -13.563 19.676 -9.711 1.00 55.00 504 GLU A N 1
ATOM 4120 C CA . GLU A 1 504 ? -12.912 20.209 -10.916 1.00 55.00 504 GLU A CA 1
ATOM 4121 C C . GLU A 1 504 ? -12.567 19.092 -11.914 1.00 55.00 504 GLU A C 1
ATOM 4123 O O . GLU A 1 504 ? -13.015 19.146 -13.060 1.00 55.00 504 GLU A O 1
ATOM 4128 N N . SER A 1 505 ? -11.924 18.006 -11.467 1.00 50.56 505 SER A N 1
ATOM 4129 C CA . SER A 1 505 ? -11.495 16.909 -12.357 1.00 50.56 505 SER A CA 1
ATOM 4130 C C . SER A 1 505 ? -12.655 16.096 -12.950 1.00 50.56 505 SER A C 1
ATOM 4132 O O . SER A 1 505 ? -12.629 15.718 -14.124 1.00 50.56 505 SER A O 1
ATOM 4134 N N . SER A 1 506 ? -13.728 15.870 -12.180 1.00 52.09 506 SER A N 1
ATOM 4135 C CA . SER A 1 506 ? -14.897 15.122 -12.672 1.00 52.09 506 SER A CA 1
ATOM 4136 C C . SER A 1 506 ? -15.681 15.871 -13.754 1.00 52.09 506 SER A C 1
ATOM 4138 O O . SER A 1 506 ? -16.259 15.232 -14.634 1.00 52.09 506 SER A O 1
ATOM 4140 N N . LYS A 1 507 ? -15.683 17.212 -13.735 1.00 55.69 507 LYS A N 1
ATOM 4141 C CA . LYS A 1 507 ? -16.361 18.022 -14.759 1.00 55.69 507 LYS A CA 1
ATOM 4142 C C . LYS A 1 507 ? -15.622 17.990 -16.092 1.00 55.69 507 LYS A C 1
ATOM 4144 O O . LYS A 1 507 ? -16.281 17.935 -17.126 1.00 55.69 507 LYS A O 1
ATOM 4149 N N . GLU A 1 508 ? -14.291 17.982 -16.088 1.00 54.59 508 GLU A N 1
ATOM 4150 C CA . GLU A 1 508 ? -13.514 17.876 -17.329 1.00 54.59 508 GLU A CA 1
ATOM 4151 C C . GLU A 1 508 ? -13.629 16.488 -17.964 1.00 54.59 508 GLU A C 1
ATOM 4153 O O . GLU A 1 508 ? -13.902 16.389 -19.159 1.00 54.59 508 GLU A O 1
ATOM 4158 N N . HIS A 1 509 ? -13.531 15.409 -17.180 1.00 51.97 509 HIS A N 1
ATOM 4159 C CA . HIS A 1 509 ? -13.646 14.049 -17.722 1.00 51.97 509 HIS A CA 1
ATOM 4160 C C . HIS A 1 509 ? -15.051 13.709 -18.243 1.00 51.97 509 HIS A C 1
ATOM 4162 O O . HIS A 1 509 ? -15.179 13.050 -19.277 1.00 51.97 509 HIS A O 1
ATOM 4168 N N . LEU A 1 510 ? -16.115 14.181 -17.579 1.00 52.69 510 LEU A N 1
ATOM 4169 C CA . LEU A 1 510 ? -17.488 13.990 -18.067 1.00 52.69 510 LEU A CA 1
ATOM 4170 C C . LEU A 1 510 ? -17.776 14.801 -19.339 1.00 52.69 510 LEU A C 1
ATOM 4172 O O . LEU A 1 510 ? -18.532 14.333 -20.187 1.00 52.69 510 LEU A O 1
ATOM 4176 N N . ASN A 1 511 ? -17.148 15.969 -19.508 1.00 51.66 511 ASN A N 1
ATOM 4177 C CA . ASN A 1 511 ? -17.297 16.781 -20.718 1.00 51.66 511 ASN A CA 1
ATOM 4178 C C . ASN A 1 511 ? -16.426 16.283 -21.887 1.00 51.66 511 ASN A C 1
ATOM 4180 O O . ASN A 1 511 ? -16.782 16.507 -23.039 1.00 51.66 511 ASN A O 1
ATOM 4184 N N . ALA A 1 512 ? -15.315 15.586 -21.623 1.00 49.47 512 ALA A N 1
ATOM 4185 C CA . ALA A 1 512 ? -14.425 15.061 -22.664 1.00 49.47 512 ALA A CA 1
ATOM 4186 C C . ALA A 1 512 ? -14.917 13.744 -23.303 1.00 49.47 512 ALA A C 1
ATOM 4188 O O . ALA A 1 512 ? -14.488 13.401 -24.402 1.00 49.47 512 ALA A O 1
ATOM 4189 N N . LYS A 1 513 ? -15.827 13.008 -22.645 1.00 44.06 513 LYS A N 1
ATOM 4190 C CA . LYS A 1 513 ? -16.392 11.733 -23.136 1.00 44.06 513 LYS A CA 1
ATOM 4191 C C . LYS A 1 513 ? -17.877 11.823 -23.529 1.00 44.06 513 LYS A C 1
ATOM 4193 O O . LYS A 1 513 ? -18.564 10.800 -23.524 1.00 44.06 513 LYS A O 1
ATOM 4198 N N . THR A 1 514 ? -18.392 12.989 -23.938 1.00 40.91 514 THR A N 1
ATOM 4199 C CA . THR A 1 514 ? -19.617 13.010 -24.763 1.00 40.91 514 THR A CA 1
ATOM 4200 C C . THR A 1 514 ? -19.289 12.397 -26.120 1.00 40.91 514 THR A C 1
ATOM 4202 O O . THR A 1 514 ? -18.936 13.093 -27.066 1.00 40.91 514 THR A O 1
ATOM 4205 N N . TYR A 1 515 ? -19.353 11.067 -26.180 1.00 39.47 515 TYR A N 1
ATOM 4206 C CA . TYR A 1 515 ? -19.452 10.310 -27.416 1.00 39.47 515 TYR A CA 1
ATOM 4207 C C . TYR A 1 515 ? -20.681 10.858 -28.145 1.00 39.47 515 TYR A C 1
ATOM 4209 O O . TYR A 1 515 ? -21.808 10.646 -27.689 1.00 39.47 515 TYR A O 1
ATOM 4217 N N . GLU A 1 516 ? -20.476 11.602 -29.232 1.00 39.41 516 GLU A N 1
ATOM 4218 C CA . GLU A 1 516 ? -21.526 11.742 -30.233 1.00 39.41 516 GLU A CA 1
ATOM 4219 C C . GLU A 1 516 ? -21.851 10.309 -30.669 1.00 39.41 516 GLU A C 1
ATOM 4221 O O . GLU A 1 516 ? -20.949 9.599 -31.120 1.00 39.41 516 GLU A O 1
ATOM 4226 N N . PRO A 1 517 ? -23.070 9.803 -30.420 1.00 37.22 517 PRO A N 1
ATOM 4227 C CA . PRO A 1 517 ? -23.420 8.482 -30.898 1.00 37.22 517 PRO A CA 1
ATOM 4228 C C . PRO A 1 517 ? -23.313 8.534 -32.418 1.00 37.22 517 PRO A C 1
ATOM 4230 O O . PRO A 1 517 ? -24.065 9.277 -33.049 1.00 37.22 517 PRO A O 1
ATOM 4233 N N . ASP A 1 518 ? -22.376 7.774 -32.991 1.00 38.19 518 ASP A N 1
ATOM 4234 C CA . ASP A 1 518 ? -22.347 7.528 -34.429 1.00 38.19 518 ASP A CA 1
ATOM 4235 C C . ASP A 1 518 ? -23.777 7.183 -34.852 1.00 38.19 518 ASP A C 1
ATOM 4237 O O . ASP A 1 518 ? -24.388 6.266 -34.288 1.00 38.19 518 ASP A O 1
ATOM 4241 N N . GLU A 1 519 ? -24.334 7.962 -35.785 1.00 38.28 519 GLU A N 1
ATOM 4242 C CA . GLU A 1 519 ? -25.642 7.697 -36.370 1.00 38.28 519 GLU A CA 1
ATOM 4243 C C . GLU A 1 519 ? -25.661 6.238 -36.822 1.00 38.28 519 GLU A C 1
ATOM 4245 O O . GLU A 1 519 ? -25.037 5.848 -37.811 1.00 38.28 519 GLU A O 1
ATOM 4250 N N . VAL A 1 520 ? -26.373 5.402 -36.066 1.00 36.47 520 VAL A N 1
ATOM 4251 C CA . VAL A 1 520 ? -26.667 4.036 -36.470 1.00 36.47 520 VAL A CA 1
ATOM 4252 C C . VAL A 1 520 ? -27.630 4.157 -37.643 1.00 36.47 520 VAL A C 1
ATOM 4254 O O . VAL A 1 520 ? -28.847 4.242 -37.469 1.00 36.47 520 VAL A O 1
ATOM 4257 N N . ILE A 1 521 ? -27.066 4.216 -38.849 1.00 38.31 521 ILE A N 1
ATOM 4258 C CA . ILE A 1 521 ? -27.804 4.123 -40.102 1.00 38.31 521 ILE A CA 1
ATOM 4259 C C . ILE A 1 521 ? -28.405 2.717 -40.144 1.00 38.31 521 ILE A C 1
ATOM 4261 O O . ILE A 1 521 ? -27.762 1.750 -40.556 1.00 38.31 521 ILE A O 1
ATOM 4265 N N . TYR A 1 522 ? -29.656 2.596 -39.711 1.00 38.53 522 TYR A N 1
ATOM 4266 C CA . TYR A 1 522 ? -30.492 1.477 -40.116 1.00 38.53 522 TYR A CA 1
ATOM 4267 C C . TYR A 1 522 ? -30.818 1.671 -41.601 1.00 38.53 522 TYR A C 1
ATOM 4269 O O . TYR A 1 522 ? -31.690 2.456 -41.968 1.00 38.53 522 TYR A O 1
ATOM 4277 N N . GLY A 1 523 ? -30.052 0.994 -42.459 1.00 50.66 523 GLY A N 1
ATOM 4278 C CA . GLY A 1 523 ? -30.444 0.752 -43.845 1.00 50.66 523 GLY A CA 1
ATOM 4279 C C . GLY A 1 523 ? -31.620 -0.236 -43.916 1.00 50.66 523 GLY A C 1
ATOM 4280 O O . GLY A 1 523 ? -31.801 -1.003 -42.968 1.00 50.66 523 GLY A O 1
ATOM 4281 N N . PRO A 1 524 ? -32.419 -0.183 -44.999 1.00 43.47 524 PRO A N 1
ATOM 4282 C CA . PRO A 1 524 ? -33.735 -0.823 -45.107 1.00 43.47 524 PRO A CA 1
ATOM 4283 C C . PRO A 1 524 ? -33.732 -2.351 -45.017 1.00 43.47 524 PRO A C 1
ATOM 4285 O O . PRO A 1 524 ? -32.754 -2.981 -45.486 1.00 43.47 524 PRO A O 1
#